Protein 9F7O (pdb70)

Solvent-accessible surface area: 22988 Å² total; per-residue (Å²): 202,162,68,70,32,76,41,105,80,20,7,77,69,16,66,117,106,10,144,100,90,16,59,92,7,17,103,27,0,0,41,18,0,0,48,6,6,95,124,38,8,48,1,6,0,1,5,14,11,109,23,3,68,0,0,71,34,1,21,139,105,61,59,4,2,2,2,0,1,45,9,65,1,100,17,1,44,6,98,125,31,168,73,61,103,75,9,73,56,31,38,136,64,100,38,40,0,24,57,18,1,91,100,12,45,5,137,73,41,0,0,0,0,0,1,12,30,21,1,37,17,4,0,5,0,22,0,0,68,47,0,90,85,60,32,4,97,0,0,0,0,4,1,23,31,20,8,50,116,34,105,23,109,25,104,54,47,41,15,0,15,30,33,4,12,15,5,0,17,0,14,0,64,64,51,32,32,49,14,102,58,161,119,56,136,60,75,74,20,86,0,17,47,65,0,7,21,40,0,0,58,38,1,5,62,34,0,8,56,24,0,48,130,94,73,46,119,25,2,52,12,101,42,33,138,74,152,40,0,128,105,48,19,60,157,12,35,149,129,25,26,167,37,5,87,68,95,254,213,161,67,70,31,74,40,105,86,19,7,76,71,14,68,117,108,10,147,97,92,14,59,118,27,17,103,45,0,0,44,24,1,0,49,7,4,97,126,34,11,54,1,7,0,2,5,9,12,112,25,2,68,0,0,67,37,2,20,141,110,57,60,5,1,2,3,0,2,44,7,66,1,97,21,1,48,8,97,128,32,174,70,62,103,73,10,70,54,31,33,135,67,94,36,39,0,25,58,19,1,92,98,12,42,6,136,76,41,1,0,0,1,0,1,11,28,21,0,42,21,4,0,2,0,21,0,0,66,47,0,111,85,65,32,4,109,0,0,0,0,2,1,57,37,18,4,40,103,26,70,25,105,23,30,5,16,1,8,0,47,29,11,25,61,32,45,0,20,0,14,0,65,64,54,30,27,47,10,102,50,160,128,56,146,59,81,74,23,85,0,17,47,66,0,7,21,39,1,2,56,37,1,5,63,34,0,8,57,26,0,54,127,91,72,41,113,13,2,54,10,108,40,38,136,73,156,45,0,125,98,58,16,55,160,14,37,148,131,24,28,166,42,4,86,67,88,252

Foldseek 3Di:
DDPVVLLVVLLVVLLVCLVPPCPPLLLVLLVLQLVLVVVPAAAEEDEFALLLLLLVCQDPHAQHFVRYYYQDQPLGNHCPHPPSVVSVVVQADAPSLVVSVVPDPHAASHEYEYEDALQAHANLQVNLQVCVVRNYAYEYEYACLNLVPDWHSHPVRDGNVVRHPGYRHSNQHPPQARDDDPPDDDGHDGCSSVSSNVSSSSSRVSNCVVCVVVVHHGRGQHDPPDPCRVVSNVVSCVVCVVSRDVDD/DDPVVLLVVLLVVLQVCLVVPCVVLLLVLLVLQLVLVVVPAAAEEDEFALLLPLRVCQDPHAFHFVRYYYQDQPCGNYCPHVPSVVSVVVLADPPSLVVSVVVDPHAASHEYEYEDALQQTANSQCNLQVCVVRRYAYEYEYACQNQVVHWHSHPVRHGNVVRHPGYRHSNQHPPQASDDDPVDPDGHDGCSSVSSNVSSVSSRVSNQVVCVVVVHHRRGQHDPPDPCRVVSNVVSCVVCVVSRDVDD

Secondary structure (DSSP, 8-state):
--HHHHHHHHHHHHHHHHHHHSHHHHHHHHHHHHHHHHTT--EEEEE-BTHHHHHHTTSS-TTSBTTEEE---TT-BTT-SSSHHHHHHHTT-TTHHHHHHHHSS--TT-EEEEE-SS--SHHHHHHHHHHHHTT-EEEEEE-THHHHHS---STT---GGGG-SEEEE--PPTTS--B--SS-SS-B---HHHHHHHHHHHHHHHHHHHHHHTT----B---TTSTTHHHHHHHHHHHHGGG--S--/--HHHHHHHHHHHHHHHHHHHSHHHHHHHHHHHHHHHHHT--EEEEE-BTTHHHHHTTSS-TTSBTTEEE---TT-BTT-SSSHHHHHHHTT-TTHHHHHHHHSS--TT-EEEEE-SS--SHHHHHHHHHHHHTT-EEEEEE-THHHHHS---STTS--GGGG-SEEEE--PPTTS--B--TTSSS-B---HHHHHHHHHHHHHHHHHHHHHHTT----B---TTSTTHHHHHHHHHHHHGGG--S--

Organism: Streptomyces coelicolor (strain ATCC BAA-471 / A3(2) / M145) (NCBI:txid100226)

B-factor: mean 38.19, std 14.27, range [18.52, 138.99]

Sequence (496 aa):
HKPAGQFLDAAIDLLRRVRDEEADSIEAAGTLLADTVQNGGRLFAFGAGHSSLAAQDVVYRAGGLALMNLLTVPGVVGIDVMPATLGSALERVDGLASAVLDSSPLRAGDALVIISLSGRNALPVEMAMHARALGLRVIGVTSVAYASQTTSRHASGTFLKDHCDIVLDSKIAVGDAELTLDTVPAPFAPASTVVTAALMQAVTATAAATLADRGIEPPLLRSGNVDGGHEWNARVLEQYGERIFYRRHKPAGQFLDAAIDLLRRVRDEEADSIEAAGTLLADTVQNGGRLFAFGAGHSSLAAQDVVYRAGGLALMNLLTVPGVVGIDVMPATLGSALERVDGLASAVLDSSPLRAGDALVIISLSGRNALPVEMAMHARALGLRVIGVTSVAYASQTTSRHASGTFLKDHCDIVLDSKIAVGDAELTLDTVPAPFAPASTVVTAALMQAVTATAAATLADRGIEPPLLRSGNVDGGHEWNARVLEQYGERIFYRR

Radius of gyration: 25.92 Å; Cα contacts (8 Å, |Δi|>4): 987; chains: 2; bounding box: 67×47×86 Å

Structure (mmCIF, N/CA/C/O backbone):
data_9F7O
#
_entry.id   9F7O
#
_cell.length_a   87.694
_cell.length_b   87.694
_cell.length_c   273.487
_cell.angle_alpha   90.000
_cell.angle_beta   90.000
_cell.angle_gamma   120.000
#
_symmetry.space_group_name_H-M   'P 65 2 2'
#
loop_
_entity.id
_entity.type
_entity.pdbx_description
1 polymer 'UPF0309 protein SCO4393'
2 non-polymer 'SULFATE ION'
3 water water
#
loop_
_atom_site.group_PDB
_atom_site.id
_atom_site.type_symbol
_atom_site.label_atom_id
_atom_site.label_alt_id
_atom_site.label_comp_id
_atom_site.label_asym_id
_atom_site.label_entity_id
_atom_site.label_seq_id
_atom_site.pdbx_PDB_ins_code
_atom_site.Cartn_x
_atom_site.Cartn_y
_atom_site.Cartn_z
_atom_site.occupancy
_atom_site.B_iso_or_equiv
_atom_site.auth_seq_id
_atom_site.auth_comp_id
_atom_site.auth_asym_id
_atom_site.auth_atom_id
_atom_site.pdbx_PDB_model_num
ATOM 1 N N . HIS A 1 4 ? 86.72700 33.87500 -12.42100 1.000 79.29018 4 HIS A N 1
ATOM 2 C CA . HIS A 1 4 ? 85.59000 34.64200 -11.92600 1.000 76.29283 4 HIS A CA 1
ATOM 3 C C . HIS A 1 4 ? 84.41600 33.71400 -11.59500 1.000 67.16186 4 HIS A C 1
ATOM 4 O O . HIS A 1 4 ? 84.47300 32.50100 -11.81600 1.000 62.80540 4 HIS A O 1
ATOM 17 N N . LYS A 1 5 ? 83.34100 34.29800 -11.09100 1.000 54.17747 5 LYS A N 1
ATOM 18 C CA . LYS A 1 5 ? 82.18500 33.53200 -10.66400 1.000 47.37524 5 LYS A CA 1
ATOM 19 C C . LYS A 1 5 ? 81.24000 33.26700 -11.83300 1.000 42.35658 5 LYS A C 1
ATOM 20 O O . LYS A 1 5 ? 81.21700 34.02400 -12.80700 1.000 41.09476 5 LYS A O 1
ATOM 39 N N . PRO A 1 6 ? 80.43500 32.20400 -11.74500 1.000 43.57200 6 PRO A N 1
ATOM 40 C CA . PRO A 1 6 ? 79.63000 31.81100 -12.92500 1.000 39.66806 6 PRO A CA 1
ATOM 41 C C . PRO A 1 6 ? 78.64800 32.88200 -13.36500 1.000 36.37050 6 PRO A C 1
ATOM 42 O O . PRO A 1 6 ? 78.42600 33.06100 -14.56800 1.000 37.48204 6 PRO A O 1
ATOM 53 N N . ALA A 1 7 ? 78.05200 33.61100 -12.42500 1.000 33.51038 7 ALA A N 1
ATOM 54 C CA . ALA A 1 7 ? 77.11500 34.65400 -12.81700 1.000 37.02792 7 ALA A CA 1
ATOM 55 C C . ALA A 1 7 ? 77.78400 35.69500 -13.71300 1.000 32.39085 7 ALA A C 1
ATOM 56 O O . ALA A 1 7 ? 77.23700 36.09200 -14.74600 1.000 32.19902 7 ALA A O 1
ATOM 63 N N . GLY A 1 8 ? 78.95400 36.18000 -13.31700 1.000 33.81616 8 GLY A N 1
ATOM 64 C CA . GLY A 1 8 ? 79.58600 37.23300 -14.09500 1.000 34.74920 8 GLY A CA 1
ATOM 65 C C . GLY A 1 8 ? 80.14700 36.76800 -15.42600 1.000 32.80579 8 GLY A C 1
ATOM 66 O O . GLY A 1 8 ? 80.17000 37.53400 -16.39200 1.000 33.92707 8 GLY A O 1
ATOM 70 N N . GLN A 1 9 ? 80.62100 35.52300 -15.49100 1.000 33.62801 9 GLN A N 1
ATOM 71 C CA . GLN A 1 9 ? 81.03200 34.96100 -16.76700 1.000 35.82602 9 GLN A CA 1
ATOM 72 C C . GLN A 1 9 ? 79.84300 34.85400 -17.70300 1.000 32.38691 9 GLN A C 1
ATOM 73 O O . GLN A 1 9 ? 79.92200 35.25900 -18.87000 1.000 34.37353 9 GLN A O 1
ATOM 87 N N . PHE A 1 10 ? 78.72000 34.33400 -17.20700 1.000 32.06734 10 PHE A N 1
ATOM 88 C CA . PHE A 1 10 ? 77.53900 34.23400 -18.05500 1.000 30.08218 10 PHE A CA 1
ATOM 89 C C . PHE A 1 10 ? 77.08200 35.60900 -18.52600 1.000 28.34358 10 PHE A C 1
ATOM 90 O O . PHE A 1 10 ? 76.77100 35.80400 -19.70900 1.000 28.71481 10 PHE A O 1
ATOM 107 N N . LEU A 1 11 ? 77.01200 36.57500 -17.60800 1.000 27.94514 11 LEU A N 1
ATOM 108 C CA . LEU A 1 11 ? 76.56100 37.90900 -17.99200 1.000 29.56207 11 LEU A CA 1
ATOM 109 C C . LEU A 1 11 ? 77.51500 38.55400 -18.99400 1.000 31.91248 11 LEU A C 1
ATOM 110 O O . LEU A 1 11 ? 77.07100 39.28900 -19.88900 1.000 27.64229 11 LEU A O 1
ATOM 126 N N . ASP A 1 12 ? 78.83500 38.30600 -18.85100 1.000 32.16610 12 ASP A N 1
ATOM 127 C CA . ASP A 1 12 ? 79.79300 38.82100 -19.83100 1.000 32.46542 12 ASP A CA 1
ATOM 128 C C . ASP A 1 12 ? 79.58000 38.16100 -21.19000 1.000 32.75656 12 ASP A C 1
ATOM 129 O O . ASP A 1 12 ? 79.69300 38.81500 -22.23400 1.000 30.69348 12 ASP A O 1
ATOM 138 N N . ALA A 1 13 ? 79.28200 36.86000 -21.20100 1.000 32.35144 13 ALA A N 1
ATOM 139 C CA . ALA A 1 13 ? 79.00500 36.19200 -22.47100 1.000 31.86665 13 ALA A CA 1
ATOM 140 C C . ALA A 1 13 ? 77.75600 36.76000 -23.13600 1.000 30.90328 13 ALA A C 1
ATOM 141 O O . ALA A 1 13 ? 77.70700 36.90500 -24.36100 1.000 30.15951 13 ALA A O 1
ATOM 148 N N . ALA A 1 14 ? 76.72900 37.09000 -22.34800 1.000 30.36987 14 ALA A N 1
ATOM 149 C CA . ALA A 1 14 ? 75.54600 37.70800 -22.93800 1.000 30.83101 14 ALA A CA 1
ATOM 150 C C . ALA A 1 14 ? 75.85600 39.10500 -23.44700 1.000 30.10943 14 ALA A C 1
ATOM 151 O O . ALA A 1 14 ? 75.35400 39.51700 -24.49900 1.000 30.43486 14 ALA A O 1
ATOM 158 N N . ILE A 1 15 ? 76.65900 39.86100 -22.70100 1.000 30.27192 15 ILE A N 1
ATOM 159 C CA . ILE A 1 15 ? 77.00100 41.20900 -23.14400 1.000 33.87943 15 ILE A CA 1
ATOM 160 C C . ILE A 1 15 ? 77.74200 41.15200 -24.47000 1.000 33.07183 15 ILE A C 1
ATOM 161 O O . ILE A 1 15 ? 77.49500 41.97100 -25.36300 1.000 33.14299 15 ILE A O 1
ATOM 177 N N . ASP A 1 16 ? 78.66000 40.19000 -24.61600 1.000 28.05767 16 ASP A N 1
ATOM 178 C CA . ASP A 1 16 ? 79.43900 40.07700 -25.84800 1.000 35.07218 16 ASP A CA 1
ATOM 179 C C . ASP A 1 16 ? 78.56300 39.67700 -27.02900 1.000 32.71540 16 ASP A C 1
ATOM 180 O O . ASP A 1 16 ? 78.77400 40.15200 -28.15200 1.000 31.60697 16 ASP A O 1
ATOM 189 N N . LEU A 1 17 ? 77.59000 38.79300 -26.80100 1.000 30.33931 17 LEU A N 1
ATOM 190 C CA . LEU A 1 17 ? 76.63200 38.46700 -27.85300 1.000 30.97116 17 LEU A CA 1
ATOM 191 C C . LEU A 1 17 ? 75.82600 39.69300 -28.26900 1.000 31.59042 17 LEU A C 1
ATOM 192 O O . LEU A 1 17 ? 75.59500 39.91600 -29.46600 1.000 29.28101 17 LEU A O 1
ATOM 208 N N . LEU A 1 18 ? 75.37000 40.49200 -27.29800 1.000 27.86596 18 LEU A N 1
ATOM 209 C CA . LEU A 1 18 ? 74.63000 41.69900 -27.66400 1.000 29.84830 18 LEU A CA 1
ATOM 210 C C . LEU A 1 18 ? 75.51000 42.68900 -28.42400 1.000 31.61650 18 LEU A C 1
ATOM 211 O O . LEU A 1 18 ? 75.00800 43.45100 -29.263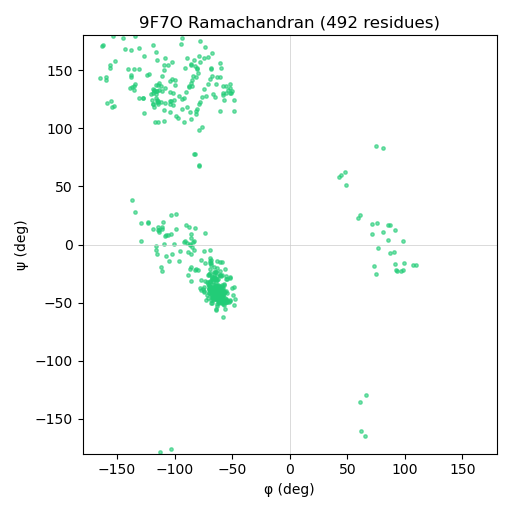00 1.000 29.11194 18 LEU A O 1
ATOM 227 N N . ARG A 1 19 ? 76.82000 42.69500 -28.15600 1.000 29.09135 19 ARG A N 1
ATOM 228 C CA . ARG A 1 19 ? 77.70700 43.56500 -28.92600 1.000 34.58976 19 ARG A CA 1
ATOM 229 C C . ARG A 1 19 ? 77.83300 43.06200 -30.35800 1.000 31.59134 19 ARG A C 1
ATOM 230 O O . ARG A 1 19 ? 77.81100 43.85100 -31.30800 1.000 28.86030 19 ARG A O 1
ATOM 251 N N . ARG A 1 20 ? 77.93400 41.74500 -30.53500 1.000 30.17100 20 ARG A N 1
ATOM 252 C CA . ARG A 1 20 ? 77.99200 41.19700 -31.88600 1.000 34.59133 20 ARG A CA 1
ATOM 253 C C . ARG A 1 20 ? 76.73800 41.56000 -32.67600 1.000 32.44062 20 ARG A C 1
ATOM 254 O O . ARG A 1 20 ? 76.81500 42.00100 -33.83000 1.000 32.68358 20 ARG A O 1
ATOM 275 N N . VAL A 1 21 ? 75.56900 41.37300 -32.07300 1.000 27.45807 21 VAL A N 1
ATOM 276 C CA . VAL A 1 21 ? 74.32700 41.74000 -32.74000 1.000 29.56447 21 VAL A CA 1
ATOM 277 C C . VAL A 1 21 ? 74.34300 43.21900 -33.10800 1.000 32.46727 21 VAL A C 1
ATOM 278 O O . VAL A 1 21 ? 74.00400 43.60500 -34.23400 1.000 32.24979 21 VAL A O 1
ATOM 291 N N . ARG A 1 22 ? 74.70000 44.07000 -32.13800 1.000 31.32255 22 ARG A N 1
ATOM 292 C CA . ARG A 1 22 ? 74.78700 45.50600 -32.37800 1.000 33.11446 22 ARG A CA 1
ATOM 293 C C . ARG A 1 22 ? 75.71600 45.80900 -33.54200 1.000 32.04393 22 ARG A C 1
ATOM 294 O O . ARG A 1 22 ? 75.37900 46.60200 -34.42500 1.000 30.41502 22 ARG A O 1
ATOM 315 N N . ASP A 1 23 ? 76.90000 45.20500 -33.54400 1.000 30.65580 23 ASP A N 1
ATOM 316 C CA . ASP A 1 23 ? 77.94400 45.55700 -34.48900 1.000 30.59418 23 ASP A CA 1
ATOM 317 C C . ASP A 1 23 ? 77.84300 44.81500 -35.81900 1.000 33.06234 23 ASP A C 1
ATOM 318 O O . ASP A 1 23 ? 78.41100 45.28400 -36.80500 1.000 35.41934 23 ASP A O 1
ATOM 327 N N . GLU A 1 24 ? 77.15000 43.67500 -35.88600 1.000 32.89627 24 GLU A N 1
ATOM 328 C CA . GLU A 1 24 ? 77.11800 42.90800 -37.12500 1.000 34.64431 24 GLU A CA 1
ATOM 329 C C . GLU A 1 24 ? 75.76000 42.88400 -37.81400 1.000 32.64359 24 GLU A C 1
ATOM 330 O O . GLU A 1 24 ? 75.70500 42.59100 -39.01400 1.000 30.10894 24 GLU A O 1
ATOM 342 N N . GLU A 1 25 ? 74.67600 43.18900 -37.09500 1.000 31.37364 25 GLU A N 1
ATOM 343 C CA . GLU A 1 25 ? 73.32300 43.09400 -37.63800 1.000 31.13788 25 GLU A CA 1
ATOM 344 C C . GLU A 1 25 ? 72.60700 44.43800 -37.76400 1.000 32.51308 25 GLU A C 1
ATOM 345 O O . GLU A 1 25 ? 71.39100 44.45800 -38.00200 1.000 29.89543 25 GLU A O 1
ATOM 357 N N . ALA A 1 26 ? 73.31200 45.55900 -37.62100 1.000 33.52294 26 ALA A N 1
ATOM 358 C CA . ALA A 1 26 ? 72.64000 46.85600 -37.64200 1.000 35.73318 26 ALA A CA 1
ATOM 359 C C . ALA A 1 26 ? 71.89500 47.07800 -38.95900 1.000 33.81383 26 ALA A C 1
ATOM 360 O O . ALA A 1 26 ? 70.77600 47.61800 -38.97300 1.000 31.30376 26 ALA A O 1
ATOM 367 N N . ASP A 1 27 ? 72.48400 46.63900 -40.07100 1.000 31.19813 27 ASP A N 1
ATOM 368 C CA . ASP A 1 27 ? 71.84900 46.84200 -41.37300 1.000 34.51897 27 ASP A CA 1
ATOM 369 C C . ASP A 1 27 ? 70.65900 45.90600 -41.57900 1.000 34.11611 27 ASP A C 1
ATOM 370 O O . ASP A 1 27 ? 69.64100 46.30400 -42.16300 1.000 35.11971 27 ASP A O 1
ATOM 379 N N . SER A 1 28 ? 70.78500 44.64800 -41.15300 1.000 31.08744 28 SER A N 1
ATOM 380 C CA . SER A 1 28 ? 69.67200 43.71500 -41.28700 1.000 29.00748 28 SER A CA 1
ATOM 381 C C . SER A 1 28 ? 68.54100 44.06500 -40.33600 1.000 30.32938 28 SER A C 1
ATOM 382 O O . SER A 1 28 ? 67.36600 43.90300 -40.68700 1.000 28.23149 28 SER A O 1
ATOM 390 N N . ILE A 1 29 ? 68.86800 44.56900 -39.14000 1.000 32.18789 29 ILE A N 1
ATOM 391 C CA . ILE A 1 29 ? 67.81900 45.00500 -38.22000 1.000 31.88369 29 ILE A CA 1
ATOM 392 C C . ILE A 1 29 ? 67.04100 46.16200 -38.83100 1.000 29.89709 29 ILE A C 1
ATOM 393 O O . ILE A 1 29 ? 65.81100 46.19300 -38.78700 1.000 29.54321 29 ILE A O 1
ATOM 409 N N . GLU A 1 30 ? 67.74400 47.14100 -39.39100 1.000 31.53576 30 GLU A N 1
ATOM 410 C CA . GLU A 1 30 ? 67.05400 48.23500 -40.06700 1.000 36.49320 30 GLU A CA 1
ATOM 411 C C . GLU A 1 30 ? 66.20800 47.72400 -41.22800 1.000 31.56330 30 GLU A C 1
ATOM 412 O O . GLU A 1 30 ? 65.06300 48.15700 -41.40400 1.000 30.43099 30 GLU A O 1
ATOM 424 N N . ALA A 1 31 ? 66.75200 46.80800 -42.03700 1.000 30.63671 31 ALA A N 1
ATOM 425 C CA . ALA A 1 31 ? 65.96700 46.24600 -43.13800 1.000 31.06350 31 ALA A CA 1
ATOM 426 C C . ALA A 1 31 ? 64.68700 45.58400 -42.62800 1.000 31.67592 31 ALA A C 1
ATOM 427 O O . ALA A 1 31 ? 63.60300 45.76700 -43.20500 1.000 29.93056 31 ALA A O 1
ATOM 434 N N . ALA A 1 32 ? 64.78900 44.81600 -41.54100 1.000 28.69018 32 ALA A N 1
ATOM 435 C CA . ALA A 1 32 ? 63.59800 44.16300 -41.00100 1.000 31.36246 32 ALA A CA 1
ATOM 436 C C . ALA A 1 32 ? 62.61800 45.18200 -40.45300 1.000 32.88439 32 ALA A C 1
ATOM 437 O O . ALA A 1 32 ? 61.41300 45.12400 -40.75000 1.000 29.22244 32 ALA A O 1
ATOM 444 N N . GLY A 1 33 ? 63.11400 46.13200 -39.65300 1.000 30.22165 33 GLY A N 1
ATOM 445 C CA . GLY A 1 33 ? 62.25000 47.19800 -39.18700 1.000 31.84156 33 GLY A CA 1
ATOM 446 C C . GLY A 1 33 ? 61.58200 47.92800 -40.33500 1.000 31.49824 33 GLY A C 1
ATOM 447 O O . GLY A 1 33 ? 60.40200 48.28500 -40.25600 1.000 30.73784 33 GLY A O 1
ATOM 451 N N . THR A 1 34 ? 62.32700 48.16800 -41.41600 1.000 31.00756 34 THR A N 1
ATOM 452 C CA . THR A 1 34 ? 61.73500 48.83800 -42.56900 1.000 32.70521 34 THR A CA 1
ATOM 453 C C . THR A 1 34 ? 60.63400 47.98600 -43.17400 1.000 33.92144 34 THR A C 1
ATOM 454 O O . THR A 1 34 ? 59.58400 48.50600 -43.57900 1.000 30.99747 34 THR A O 1
ATOM 465 N N . LEU A 1 35 ? 60.85500 46.67300 -43.25400 1.000 33.73816 35 LEU A N 1
ATOM 466 C CA . LEU A 1 35 ? 59.82900 45.81200 -43.82500 1.000 32.81326 35 LEU A CA 1
ATOM 467 C C . LEU A 1 35 ? 58.56200 45.86800 -42.99000 1.000 32.41859 35 LEU A C 1
ATOM 468 O O . LEU A 1 35 ? 57.45700 45.98700 -43.52400 1.000 32.74389 35 LEU A O 1
ATOM 484 N N . LEU A 1 36 ? 58.70300 45.80100 -41.67000 1.000 31.15824 36 LEU A N 1
ATOM 485 C CA . LEU A 1 36 ? 57.53100 45.93400 -40.81300 1.000 32.51915 36 LEU A CA 1
ATOM 486 C C . LEU A 1 36 ? 56.85100 47.28200 -41.03000 1.000 33.98877 36 LEU A C 1
ATOM 487 O O . LEU A 1 36 ? 55.61900 47.36100 -41.13300 1.000 32.30043 36 LEU A O 1
ATOM 503 N N . ALA A 1 37 ? 57.63700 48.36100 -41.10500 1.000 32.11102 37 ALA A N 1
ATOM 504 C CA . ALA A 1 37 ? 57.04800 49.67600 -41.36100 1.000 31.94249 37 ALA A CA 1
ATOM 505 C C . ALA A 1 37 ? 56.31600 49.69800 -42.70500 1.000 34.35196 37 ALA A C 1
ATOM 506 O O . ALA A 1 37 ? 55.17800 50.17600 -42.80800 1.000 34.27970 37 ALA A O 1
ATOM 513 N N . ASP A 1 38 ? 56.94900 49.15700 -43.74700 1.000 32.29948 38 ASP A N 1
ATOM 514 C CA . ASP A 1 38 ? 56.29500 49.09900 -45.04800 1.000 36.66701 38 ASP A CA 1
ATOM 515 C C . ASP A 1 38 ? 54.99800 48.30400 -44.96500 1.000 36.99934 38 ASP A C 1
ATOM 516 O O . ASP A 1 38 ? 54.00200 48.65600 -45.61000 1.000 37.92822 38 ASP A O 1
ATOM 525 N N . THR A 1 39 ? 54.99200 47.22100 -44.18100 1.000 37.00622 39 THR A N 1
ATOM 526 C CA . THR A 1 39 ? 53.80000 46.38500 -44.07900 1.000 36.48394 39 THR A CA 1
ATOM 527 C C . THR A 1 39 ? 52.66300 47.14200 -43.40900 1.000 35.47693 39 THR A C 1
ATOM 528 O O . THR A 1 39 ? 51.52500 47.10900 -43.88500 1.000 36.95150 39 THR A O 1
ATOM 539 N N . VAL A 1 40 ? 52.95800 47.84400 -42.31700 1.000 36.20159 40 VAL A N 1
ATOM 540 C CA . VAL A 1 40 ? 51.94000 48.63800 -41.63800 1.000 38.04929 40 VAL A CA 1
ATOM 541 C C . VAL A 1 40 ? 51.40000 49.71600 -42.56900 1.000 39.14615 40 VAL A C 1
ATOM 542 O O . VAL A 1 40 ? 50.18500 49.86400 -42.73600 1.000 35.89015 40 VAL A O 1
ATOM 555 N N . GLN A 1 41 ? 52.30200 50.48300 -43.19100 1.000 37.90552 41 GLN A N 1
ATOM 556 C CA . GLN A 1 41 ? 51.87900 51.58200 -44.05400 1.000 41.87446 41 GLN A CA 1
ATOM 557 C C . GLN A 1 41 ? 51.03800 51.07700 -45.21800 1.000 39.69864 41 GLN A C 1
ATOM 558 O O . GLN A 1 41 ? 50.08800 51.74000 -45.64900 1.000 41.85340 41 GLN A O 1
ATOM 572 N N . ASN A 1 42 ? 51.36500 49.90900 -45.74100 1.000 37.75029 42 ASN A N 1
ATOM 573 C CA . ASN A 1 42 ? 50.63600 49.39500 -46.89100 1.000 39.27599 42 ASN A CA 1
ATOM 574 C C . ASN A 1 42 ? 49.36900 48.63700 -46.52000 1.000 38.58205 42 ASN A C 1
ATOM 575 O O . ASN A 1 42 ? 48.74300 48.05100 -47.40600 1.000 38.81158 42 ASN A O 1
ATOM 586 N N . GLY A 1 43 ? 48.98700 48.61500 -45.25000 1.000 42.97110 43 GLY A N 1
ATOM 587 C CA . GLY A 1 43 ? 47.76300 47.96900 -44.82400 1.000 42.48431 43 GLY A CA 1
ATOM 588 C C . GLY A 1 43 ? 47.84800 46.49600 -44.50800 1.000 37.52318 43 GLY A C 1
ATOM 589 O O . GLY A 1 43 ? 46.80200 45.84800 -44.41800 1.000 37.26244 43 GLY A O 1
ATOM 593 N N . GLY A 1 44 ? 49.04600 45.94600 -44.31000 1.000 35.13071 44 GLY A N 1
ATOM 594 C CA . GLY A 1 44 ? 49.18700 44.54100 -43.99400 1.000 35.02419 44 GLY A CA 1
ATOM 595 C C . GLY A 1 44 ? 49.24200 44.27400 -42.49400 1.000 35.10515 44 GLY A C 1
ATOM 596 O O . GLY A 1 44 ? 49.23200 45.17600 -41.65800 1.000 34.88600 44 GLY A O 1
ATOM 600 N N . ARG A 1 45 ? 49.32100 42.99100 -42.16500 1.000 31.18641 45 ARG A N 1
ATOM 601 C CA . ARG A 1 45 ? 49.27700 42.51400 -40.79400 1.000 32.82182 45 ARG A CA 1
ATOM 602 C C . ARG A 1 45 ? 50.64800 42.00300 -40.36300 1.000 30.17359 45 ARG A C 1
ATOM 603 O O . ARG A 1 45 ? 51.45800 41.55400 -41.18200 1.000 28.00457 45 ARG A O 1
ATOM 624 N N . LEU A 1 46 ? 50.91300 42.11700 -39.06900 1.000 28.64229 46 LEU A N 1
ATOM 625 C CA . LEU A 1 46 ? 52.19400 41.73300 -38.49000 1.000 28.22295 46 LEU A CA 1
ATOM 626 C C . LEU A 1 46 ? 51.99700 40.56700 -37.53500 1.000 29.20223 46 LEU A C 1
ATOM 627 O O . LEU A 1 46 ? 51.11400 40.62500 -36.67600 1.000 27.10353 46 LEU A O 1
ATOM 643 N N . PHE A 1 47 ? 52.83800 39.53200 -37.65700 1.000 27.74534 47 PHE A N 1
ATOM 644 C CA . PHE A 1 47 ? 52.74500 38.33800 -36.81700 1.000 28.45399 47 PHE A CA 1
ATOM 645 C C . PHE A 1 47 ? 54.14300 37.87900 -36.45000 1.000 26.35419 47 PHE A C 1
ATOM 646 O O . PHE A 1 47 ? 55.09700 38.08600 -37.21000 1.000 25.85026 47 PHE A O 1
ATOM 663 N N . ALA A 1 48 ? 54.25200 37.24200 -35.28200 1.000 24.23547 48 ALA A N 1
ATOM 664 C CA . ALA A 1 48 ? 55.51900 36.69900 -34.81500 1.000 23.22445 48 ALA A CA 1
ATOM 665 C C . ALA A 1 48 ? 55.33600 35.29800 -34.25900 1.000 25.95505 48 ALA A C 1
ATOM 666 O O . ALA A 1 48 ? 54.39700 35.03600 -33.49100 1.000 24.36595 48 ALA A O 1
ATOM 673 N N . PHE A 1 49 ? 56.26000 34.41000 -34.62200 1.000 25.11823 49 PHE A N 1
ATOM 674 C CA . PHE A 1 49 ? 56.20400 33.04500 -34.12800 1.000 24.19607 49 PHE A CA 1
ATOM 675 C C . PHE A 1 49 ? 57.56500 32.49600 -33.73300 1.000 22.62538 49 PHE A C 1
ATOM 676 O O . PHE A 1 49 ? 58.57300 32.75000 -34.40900 1.000 25.24116 49 PHE A O 1
ATOM 693 N N . GLY A 1 50 ? 57.55400 31.68800 -32.66600 1.000 23.50472 50 GLY A N 1
ATOM 694 C CA . GLY A 1 50 ? 58.66300 30.81600 -32.32200 1.000 24.62735 50 GLY A CA 1
ATOM 695 C C . GLY A 1 50 ? 58.13600 29.61200 -31.56900 1.000 25.05813 50 GLY A C 1
ATOM 696 O O . GLY A 1 50 ? 57.04200 29.64300 -31.00500 1.000 26.58006 50 GLY A O 1
ATOM 700 N N . ALA A 1 51 ? 58.91400 28.53800 -31.57600 1.000 28.09328 51 ALA A N 1
ATOM 701 C CA . ALA A 1 51 ? 58.50100 27.29000 -30.94600 1.000 27.62459 51 ALA A CA 1
ATOM 702 C C . ALA A 1 51 ? 59.22800 27.09400 -29.62100 1.000 25.23299 51 ALA A C 1
ATOM 703 O O . ALA A 1 51 ? 60.44800 27.22600 -29.54800 1.000 25.68777 51 ALA A O 1
ATOM 710 N N . GLY A 1 52 ? 58.48200 26.77500 -28.57600 1.000 28.79465 52 GLY A N 1
ATOM 711 C CA . GLY A 1 52 ? 59.13200 26.50800 -27.30000 1.000 30.24022 52 GLY A CA 1
ATOM 712 C C . GLY A 1 52 ? 59.79800 27.75900 -26.74800 1.000 27.39261 52 GLY A C 1
ATOM 713 O O . GLY A 1 52 ? 59.17400 28.80900 -26.64400 1.000 27.32980 52 GLY A O 1
ATOM 717 N N . HIS A 1 53 ? 61.07100 27.66000 -26.36100 1.000 27.42494 53 HIS A N 1
ATOM 718 C CA . HIS A 1 53 ? 61.75700 28.81900 -25.80300 1.000 23.69143 53 HIS A CA 1
ATOM 719 C C . HIS A 1 53 ? 62.00000 29.89600 -26.85100 1.000 23.59341 53 HIS A C 1
ATOM 720 O O . HIS A 1 53 ? 62.14300 31.06800 -26.49000 1.000 24.36199 53 HIS A O 1
ATOM 734 N N . SER A 1 54 ? 61.98600 29.54900 -28.13700 1.000 21.81518 54 SER A N 1
ATOM 735 C CA . SER A 1 54 ? 62.00100 30.59300 -29.15100 1.000 24.24905 54 SER A CA 1
ATOM 736 C C . SER A 1 54 ? 60.70900 31.38600 -29.18100 1.000 24.45998 54 SER A C 1
ATOM 737 O O . SER A 1 54 ? 60.67600 32.47800 -29.75200 1.000 25.85631 54 SER A O 1
ATOM 745 N N . SER A 1 55 ? 59.65700 30.87700 -28.56200 1.000 25.89170 55 SER A N 1
ATOM 746 C CA . SER A 1 55 ? 58.41300 31.63100 -28.46100 1.000 27.07675 55 SER A CA 1
ATOM 747 C C . SER A 1 55 ? 58.52700 32.85400 -27.53800 1.000 25.61952 55 SER A C 1
ATOM 748 O O . SER A 1 55 ? 57.75200 33.81300 -27.66800 1.000 18.51686 55 SER A O 1
ATOM 756 N N . LEU A 1 56 ? 59.46200 32.82800 -26.58700 1.000 26.25122 56 LEU A N 1
ATOM 757 C CA . LEU A 1 56 ? 59.49900 33.86000 -25.55700 1.000 22.16836 56 LEU A CA 1
ATOM 758 C C . LEU A 1 56 ? 59.78600 35.21200 -26.17800 1.000 23.32586 56 LEU A C 1
ATOM 759 O O . LEU A 1 56 ? 59.13000 36.20800 -25.85300 1.000 21.61837 56 LEU A O 1
ATOM 775 N N . ALA A 1 57 ? 60.70100 35.24700 -27.15200 1.000 22.51719 57 ALA A N 1
ATOM 776 C CA . ALA A 1 57 ? 61.00600 36.51200 -27.81100 1.000 24.26026 57 ALA A CA 1
ATOM 777 C C . ALA A 1 57 ? 59.83200 36.98500 -28.66700 1.000 23.91814 57 ALA A C 1
ATOM 778 O O . ALA A 1 57 ? 59.58000 38.19300 -28.77900 1.000 24.20753 57 ALA A O 1
ATOM 785 N N . ALA A 1 58 ? 59.07300 36.06700 -29.24800 1.000 23.98257 58 ALA A N 1
ATOM 786 C CA . ALA A 1 58 ? 57.90400 36.51200 -29.99400 1.000 24.38040 58 ALA A CA 1
ATOM 787 C C . ALA A 1 58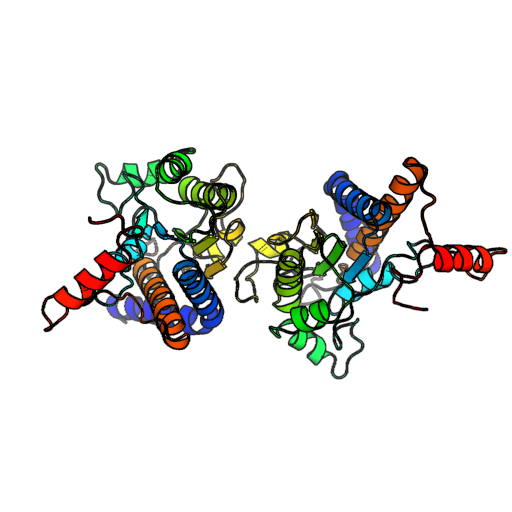 ? 56.86800 37.13500 -29.06300 1.000 24.82791 58 ALA A C 1
ATOM 788 O O . ALA A 1 58 ? 56.27000 38.17300 -29.38600 1.000 24.17555 58 ALA A O 1
ATOM 795 N N . GLN A 1 59 ? 56.63800 36.50800 -27.91200 1.000 22.81881 59 GLN A N 1
ATOM 796 C CA . GLN A 1 59 ? 55.70300 37.04500 -26.94400 1.000 24.09577 59 GLN A CA 1
ATOM 797 C C . GLN A 1 59 ? 56.17000 38.39200 -26.40700 1.000 24.04023 59 GLN A C 1
ATOM 798 O O . GLN A 1 59 ? 55.34200 39.21900 -26.02900 1.000 24.46812 59 GLN A O 1
ATOM 812 N N . ASP A 1 60 ? 57.48500 38.62500 -26.34600 1.000 23.61881 60 ASP A N 1
ATOM 813 C CA . ASP A 1 60 ? 58.02200 39.83800 -25.74200 1.000 21.75745 60 ASP A CA 1
ATOM 814 C C . ASP A 1 60 ? 57.70600 41.08000 -26.55400 1.000 25.32406 60 ASP A C 1
ATOM 815 O O . ASP A 1 60 ? 57.89500 42.19600 -26.05700 1.000 24.01280 60 ASP A O 1
ATOM 824 N N . VAL A 1 61 ? 57.25400 40.92700 -27.79600 1.000 26.77794 61 VAL A N 1
ATOM 825 C CA . VAL A 1 61 ? 56.86100 42.07700 -28.59800 1.000 28.06767 61 VAL A CA 1
ATOM 826 C C . VAL A 1 61 ? 55.36400 42.12200 -28.83400 1.000 26.62613 61 VAL A C 1
ATOM 827 O O . VAL A 1 61 ? 54.91400 42.88300 -29.68700 1.000 28.60357 61 VAL A O 1
ATOM 840 N N . VAL A 1 62 ? 54.57000 41.35500 -28.08000 1.000 27.55393 62 VAL A N 1
ATOM 841 C CA . VAL A 1 62 ? 53.12500 41.29100 -28.30400 1.000 29.28377 62 VAL A CA 1
ATOM 842 C C . VAL A 1 62 ? 52.39400 41.80400 -27.07300 1.000 27.21850 62 VAL A C 1
ATOM 843 O O . VAL A 1 62 ? 52.70700 41.39800 -25.94700 1.000 26.34207 62 VAL A O 1
ATOM 856 N N . TYR A 1 63 ? 51.40900 42.67700 -27.30300 1.000 27.86924 63 TYR A N 1
ATOM 857 C CA . TYR A 1 63 ? 50.68600 43.38600 -26.25100 1.000 27.62297 63 TYR A CA 1
ATOM 858 C C . TYR A 1 63 ? 51.67000 43.86400 -25.18700 1.000 25.66577 63 TYR A C 1
ATOM 859 O O . TYR A 1 63 ? 51.60400 43.50000 -24.01400 1.000 28.77028 63 TYR A O 1
ATOM 877 N N . ARG A 1 64 ? 52.63200 44.66100 -25.63200 1.000 24.72051 64 ARG A N 1
ATOM 878 C CA . ARG A 1 64 ? 53.75500 45.05500 -24.79600 1.000 25.57529 64 ARG A CA 1
ATOM 879 C C . ARG A 1 64 ? 53.79000 46.56600 -24.65300 1.000 27.60473 64 ARG A C 1
ATOM 880 O O . ARG A 1 64 ? 53.70100 47.28500 -25.65100 1.000 27.18476 64 ARG A O 1
ATOM 901 N N . ALA A 1 65 ? 53.89200 47.03800 -23.41000 1.000 27.32202 65 ALA A N 1
ATOM 902 C CA . ALA A 1 65 ? 54.10000 48.45700 -23.14200 1.000 29.27705 65 ALA A CA 1
ATOM 903 C C . ALA A 1 65 ? 55.37100 48.92600 -23.84000 1.000 27.03574 65 ALA A C 1
ATOM 904 O O . ALA A 1 65 ? 56.45400 48.36600 -23.63900 1.000 29.80066 65 ALA A O 1
ATOM 911 N N . GLY A 1 66 ? 55.24300 49.94600 -24.67300 1.000 29.22656 66 GLY A N 1
ATOM 912 C CA . GLY A 1 66 ? 56.37100 50.39600 -25.46100 1.000 29.80596 66 GLY A CA 1
ATOM 913 C C . GLY A 1 66 ? 56.63200 49.58900 -26.70900 1.000 30.94048 66 GLY A C 1
ATOM 914 O O . GLY A 1 66 ? 57.67900 49.77300 -27.34100 1.000 30.11934 66 GLY A O 1
ATOM 918 N N . GLY A 1 67 ? 55.70500 48.70800 -27.08600 1.000 29.54832 67 GLY A N 1
ATOM 919 C CA . GLY A 1 67 ? 55.80900 47.94400 -28.30400 1.000 30.49429 67 GLY A CA 1
ATOM 920 C C . GLY A 1 67 ? 54.64200 48.25800 -29.22600 1.000 32.17948 67 GLY A C 1
ATOM 921 O O . GLY A 1 67 ? 53.69400 48.95700 -28.86100 1.000 30.94341 67 GLY A O 1
ATOM 925 N N . LEU A 1 68 ? 54.73500 47.73500 -30.44100 1.000 33.89118 68 LEU A N 1
ATOM 926 C CA . LEU A 1 68 ? 53.72500 48.01300 -31.45100 1.000 32.78151 68 LEU A CA 1
ATOM 927 C C . LEU A 1 68 ? 52.43600 47.28100 -31.12800 1.000 32.21637 68 LEU A C 1
ATOM 928 O O . LEU A 1 68 ? 52.43900 46.06100 -30.93400 1.000 30.33068 68 LEU A O 1
ATOM 944 N N . ALA A 1 69 ? 51.32700 48.01900 -31.09600 1.000 33.34856 69 ALA A N 1
ATOM 945 C CA . ALA A 1 69 ? 50.03200 47.37300 -30.91100 1.000 36.19882 69 ALA A CA 1
ATOM 946 C C . ALA A 1 69 ? 49.71600 46.39000 -32.02700 1.000 32.55163 69 ALA A C 1
ATOM 947 O O . ALA A 1 69 ? 48.90600 45.47300 -31.83000 1.000 33.30970 69 ALA A O 1
ATOM 954 N N . LEU A 1 70 ? 50.33700 46.55500 -33.18700 1.000 31.40840 70 LEU A N 1
ATOM 955 C CA . LEU A 1 70 ? 49.98000 45.78600 -34.36800 1.000 31.64658 70 LEU A CA 1
ATOM 956 C C . LEU A 1 70 ? 50.67100 44.44100 -34.45100 1.000 31.35404 70 LEU A C 1
ATOM 957 O O . LEU A 1 70 ? 50.33000 43.65000 -35.34100 1.000 30.54981 70 LEU A O 1
ATOM 973 N N . MET A 1 71 ? 51.63000 44.16700 -33.56700 1.000 28.84364 71 MET A N 1
ATOM 974 C CA . MET A 1 71 ? 52.32000 42.88700 -33.58500 1.000 27.98495 71 MET A CA 1
ATOM 975 C C . MET A 1 71 ? 51.42900 41.84000 -32.93300 1.000 30.11352 71 MET A C 1
ATOM 976 O O . MET A 1 71 ? 51.04500 41.98900 -31.77100 1.000 29.30124 71 MET A O 1
ATOM 990 N N . ASN A 1 72 ? 51.09600 40.79100 -33.67900 1.000 28.39480 72 ASN A N 1
ATOM 991 C CA . ASN A 1 72 ? 50.31600 39.67200 -33.19100 1.000 27.37781 72 ASN A CA 1
ATOM 992 C C . ASN A 1 72 ? 51.18900 38.43900 -32.97500 1.000 30.31852 72 ASN A C 1
ATOM 993 O O . ASN A 1 72 ? 52.26800 38.28800 -33.56800 1.000 28.06815 72 ASN A O 1
ATOM 1004 N N . LEU A 1 73 ? 50.72300 37.57300 -32.07600 1.000 25.36515 73 LEU A N 1
ATOM 1005 C CA . LEU A 1 73 ? 51.34000 36.27100 -31.86900 1.000 27.06224 73 LEU A CA 1
ATOM 1006 C C . LEU A 1 73 ? 50.66800 35.22900 -32.75700 1.000 29.01420 73 LEU A C 1
ATOM 1007 O O . LEU A 1 73 ? 49.44100 35.07500 -32.72600 1.000 28.70577 73 LEU A O 1
ATOM 1023 N N . LEU A 1 74 ? 51.47100 34.51600 -33.54200 1.000 26.65900 74 LEU A N 1
ATOM 1024 C CA . LEU A 1 74 ? 51.01300 33.31600 -34.23000 1.000 29.54360 74 LEU A CA 1
ATOM 1025 C C . LEU A 1 74 ? 51.26600 32.14400 -33.28600 1.000 29.29172 74 LEU A C 1
ATOM 1026 O O . LEU A 1 74 ? 52.41200 31.89100 -32.89600 1.000 28.12578 74 LEU A O 1
ATOM 1042 N N . THR A 1 75 ? 50.20100 31.45900 -32.88700 1.000 28.54947 75 THR A N 1
ATOM 1043 C CA . THR A 1 75 ? 50.26600 30.40400 -31.88400 1.000 29.21411 75 THR A CA 1
ATOM 1044 C C . THR A 1 75 ? 50.07400 29.03600 -32.53400 1.000 30.08285 75 THR A C 1
ATOM 1045 O O . THR A 1 75 ? 49.08400 28.81700 -33.24100 1.000 28.97619 75 THR A O 1
ATOM 1056 N N . VAL A 1 76 ? 51.06400 28.16700 -32.35100 1.000 25.98011 76 VAL A N 1
ATOM 1057 C CA . VAL A 1 76 ? 50.96200 26.72500 -32.60100 1.000 22.38861 76 VAL A CA 1
ATOM 1058 C C . VAL A 1 76 ? 50.68000 26.05900 -31.28800 1.000 25.07652 76 VAL A C 1
ATOM 1059 O O . VAL A 1 76 ? 51.57500 25.99400 -30.40200 1.000 23.81310 76 VAL A O 1
ATOM 1072 N N . PRO A 1 77 ? 49.47100 25.53600 -31.04100 1.000 22.62506 77 PRO A N 1
ATOM 1073 C CA . PRO A 1 77 ? 49.16900 24.91400 -29.74900 1.000 25.07560 77 PRO A CA 1
ATOM 1074 C C . PRO A 1 77 ? 50.21400 23.86900 -29.40300 1.000 23.99749 77 PRO A C 1
ATOM 1075 O O . PRO A 1 77 ? 50.60700 23.05500 -30.24000 1.000 19.86820 77 PRO A O 1
ATOM 1086 N N . GLY A 1 78 ? 50.67100 23.90400 -28.16200 1.000 24.76677 78 GLY A N 1
ATOM 1087 C CA . GLY A 1 78 ? 51.66000 22.98500 -27.67800 1.000 21.97308 78 GLY A CA 1
ATOM 1088 C C . GLY A 1 78 ? 53.07700 23.51300 -27.67100 1.000 28.46260 78 GLY A C 1
ATOM 1089 O O . GLY A 1 78 ? 53.91800 22.96000 -26.95000 1.000 28.31958 78 GLY A O 1
ATOM 1093 N N . VAL A 1 79 ? 53.37900 24.53000 -28.47900 1.000 28.27335 79 VAL A N 1
ATOM 1094 C CA . VAL A 1 79 ? 54.72400 25.08600 -28.48900 1.000 27.83718 79 VAL A CA 1
ATOM 1095 C C . VAL A 1 79 ? 54.72000 26.58000 -28.17700 1.000 26.62260 79 VAL A C 1
ATOM 1096 O O . VAL A 1 79 ? 55.67000 27.27500 -28.49900 1.000 26.24614 79 VAL A O 1
ATOM 1109 N N . VAL A 1 80 ? 53.65100 27.08800 -27.56800 1.000 28.83279 80 VAL A N 1
ATOM 1110 C CA . VAL A 1 80 ? 53.63700 28.45100 -27.03900 1.000 28.71540 80 VAL A CA 1
ATOM 1111 C C . VAL A 1 80 ? 54.38400 28.43500 -25.70700 1.000 30.86716 80 VAL A C 1
ATOM 1112 O O . VAL A 1 80 ? 53.82200 28.08700 -24.67000 1.000 29.64407 80 VAL A O 1
ATOM 1125 N N . GLY A 1 81 ? 55.65100 28.83000 -25.72300 1.000 31.25076 81 GLY A N 1
ATOM 1126 C CA . GLY A 1 81 ? 56.46300 28.61500 -24.51800 1.000 29.31168 81 GLY A CA 1
ATOM 1127 C C . GLY A 1 81 ? 56.57900 27.12900 -24.20700 1.000 29.45955 81 GLY A C 1
ATOM 1128 O O . GLY A 1 81 ? 56.37300 26.26800 -25.06200 1.000 34.48200 81 GLY A O 1
ATOM 1132 N N . ILE A 1 82 ? 56.93700 26.82600 -22.95800 1.000 31.22732 82 ILE A N 1
ATOM 1133 C CA . ILE A 1 82 ? 56.99200 25.44100 -22.47700 1.000 32.43320 82 ILE A CA 1
ATOM 1134 C C . ILE A 1 82 ? 55.70900 25.12800 -21.71200 1.000 33.94510 82 ILE A C 1
ATOM 1135 O O . ILE A 1 82 ? 55.67300 24.27400 -20.81900 1.000 30.94673 82 ILE A O 1
ATOM 1151 N N . ASP A 1 83 ? 54.64700 25.84700 -22.06200 1.000 39.53955 83 ASP A N 1
ATOM 1152 C CA . ASP A 1 83 ? 53.32600 25.69000 -21.45700 1.000 44.24719 83 ASP A CA 1
ATOM 1153 C C . ASP A 1 83 ? 52.61800 24.52000 -22.14200 1.000 42.48201 83 ASP A C 1
ATOM 1154 O O . ASP A 1 83 ? 51.76300 24.68000 -23.02200 1.000 41.37950 83 ASP A O 1
ATOM 1163 N N . VAL A 1 84 ? 53.01000 23.31200 -21.74100 1.000 33.72341 84 VAL A N 1
ATOM 1164 C CA . VAL A 1 84 ? 52.39400 22.11200 -22.28400 1.000 29.59322 84 VAL A CA 1
ATOM 1165 C C . VAL A 1 84 ? 52.75000 20.91500 -21.41800 1.000 30.42484 84 VAL A C 1
ATOM 1166 O O . VAL A 1 84 ? 53.86400 20.83600 -20.88500 1.000 28.83069 84 VAL A O 1
ATOM 1179 N N . MET A 1 85 ? 51.80100 19.98800 -21.25100 1.000 29.41627 85 MET A N 1
ATOM 1180 C CA . MET A 1 85 ? 52.02300 18.78200 -20.45800 1.000 33.67572 85 MET A CA 1
ATOM 1181 C C . MET A 1 85 ? 51.95500 17.53900 -21.33800 1.000 30.55112 85 MET A C 1
ATOM 1182 O O . MET A 1 85 ? 50.95300 17.33500 -22.05000 1.000 25.49023 85 MET A O 1
ATOM 1196 N N . PRO A 1 86 ? 53.00400 16.69800 -21.34900 1.000 29.88308 86 PRO A N 1
ATOM 1197 C CA . PRO A 1 86 ? 54.33000 16.87700 -20.71600 1.000 31.88464 86 PRO A CA 1
ATOM 1198 C C . PRO A 1 86 ? 55.15900 17.88900 -21.53100 1.000 29.63412 86 PRO A C 1
ATOM 1199 O O . PRO A 1 86 ? 54.85600 18.11000 -22.70500 1.000 29.04998 86 PRO A O 1
ATOM 1210 N N . ALA A 1 87 ? 56.20100 18.50200 -20.95900 1.000 28.76482 87 ALA A N 1
ATOM 1211 C CA . ALA A 1 87 ? 56.97900 19.48500 -21.70000 1.000 27.27870 87 ALA A CA 1
ATOM 1212 C C . ALA A 1 87 ? 57.72100 18.84400 -22.86500 1.000 30.36240 87 ALA A C 1
ATOM 1213 O O . ALA A 1 87 ? 58.07100 19.52300 -23.83600 1.000 26.34580 87 ALA A O 1
ATOM 1220 N N . THR A 1 88 ? 58.00900 17.55300 -22.75700 1.000 28.99323 88 THR A N 1
ATOM 1221 C CA . THR A 1 88 ? 58.65100 16.83200 -23.84100 1.000 27.08560 88 THR A CA 1
ATOM 1222 C C . THR A 1 88 ? 57.80500 16.83500 -25.11000 1.000 30.60641 88 THR A C 1
ATOM 1223 O O . THR A 1 88 ? 58.34800 16.67300 -26.21200 1.000 29.63241 88 THR A O 1
ATOM 1234 N N . LEU A 1 89 ? 56.47500 16.95900 -24.98400 1.000 29.16406 89 LEU A N 1
ATOM 1235 C CA . LEU A 1 89 ? 55.63700 16.99500 -26.17900 1.000 28.21105 89 LEU A CA 1
ATOM 1236 C C . LEU A 1 89 ? 56.00100 18.18000 -27.06800 1.000 26.51388 89 LEU A C 1
ATOM 1237 O O . LEU A 1 89 ? 55.98000 18.07600 -28.30100 1.000 27.35177 89 LEU A O 1
ATOM 1253 N N . GLY A 1 90 ? 56.34700 19.31000 -26.45300 1.000 27.34606 90 GLY A N 1
ATOM 1254 C CA . GLY A 1 90 ? 56.70900 20.48200 -27.22400 1.000 25.80810 90 GLY A CA 1
ATOM 1255 C C . GLY A 1 90 ? 57.84800 20.20300 -28.17200 1.000 26.83682 90 GLY A C 1
ATOM 1256 O O . GLY A 1 90 ? 57.84300 20.67100 -29.31300 1.000 30.94796 90 GLY A O 1
ATOM 1260 N N . SER A 1 91 ? 58.84900 19.44800 -27.71000 1.000 26.95395 91 SER A N 1
ATOM 1261 C CA . SER A 1 91 ? 59.95700 19.10300 -28.59700 1.000 28.23398 91 SER A CA 1
ATOM 1262 C C . SER A 1 91 ? 59.49500 18.18400 -29.71600 1.000 25.63381 91 SER A C 1
ATOM 1263 O O . SER A 1 91 ? 59.93100 18.33100 -30.85800 1.000 29.01174 91 SER A O 1
ATOM 1271 N N . ALA A 1 92 ? 58.61300 17.23200 -29.41400 1.000 24.51178 92 ALA A N 1
ATOM 1272 C CA . ALA A 1 92 ? 58.12000 16.33100 -30.45300 1.000 27.01046 92 ALA A CA 1
ATOM 1273 C C . ALA A 1 92 ? 57.33600 17.09100 -31.51500 1.000 28.85166 92 ALA A C 1
ATOM 1274 O O . ALA A 1 92 ? 57.39700 16.75800 -32.70700 1.000 32.53286 92 ALA A O 1
ATOM 1281 N N . LEU A 1 93 ? 56.59800 18.12300 -31.10600 1.000 28.56265 93 LEU A N 1
ATOM 1282 C CA . LEU A 1 93 ? 55.73200 18.81200 -32.05000 1.000 27.20322 93 LEU A CA 1
ATOM 1283 C C . LEU A 1 93 ? 56.53200 19.55800 -33.09500 1.000 26.68015 93 LEU A C 1
ATOM 1284 O O . LEU A 1 93 ? 56.06700 19.70200 -34.22800 1.000 29.41374 93 LEU A O 1
ATOM 1300 N N . GLU A 1 94 ? 57.73500 20.02100 -32.75100 1.000 26.92703 94 GLU A N 1
ATOM 1301 C CA . GLU A 1 94 ? 58.57400 20.72600 -33.72600 1.000 33.51240 94 GLU A CA 1
ATOM 1302 C C . GLU A 1 94 ? 58.90000 19.87600 -34.95900 1.000 32.64673 94 GLU A C 1
ATOM 1303 O O . GLU A 1 94 ? 59.38500 20.41100 -35.96300 1.000 32.82449 94 GLU A O 1
ATOM 1315 N N . ARG A 1 95 ? 58.67500 18.56700 -34.90100 1.000 33.26449 95 ARG A N 1
ATOM 1316 C CA . ARG A 1 95 ? 59.02300 17.67200 -35.99300 1.000 35.38121 95 ARG A CA 1
ATOM 1317 C C . ARG A 1 95 ? 57.79300 17.16700 -36.73200 1.000 31.79326 95 ARG A C 1
ATOM 1318 O O . ARG A 1 95 ? 57.92000 16.33800 -37.63000 1.000 31.32436 95 ARG A O 1
ATOM 1339 N N . VAL A 1 96 ? 56.61700 17.69500 -36.41300 1.000 28.43566 96 VAL A N 1
ATOM 1340 C CA . VAL A 1 96 ? 55.37200 17.24700 -37.02300 1.000 31.61737 96 VAL A CA 1
ATOM 1341 C C . VAL A 1 96 ? 55.17600 18.02100 -38.31900 1.000 31.88798 96 VAL A C 1
ATOM 1342 O O . VAL A 1 96 ? 54.88300 19.21800 -38.29800 1.000 33.34086 96 VAL A O 1
ATOM 1355 N N . ASP A 1 97 ? 55.35800 17.33700 -39.44800 1.000 39.05636 97 ASP A N 1
ATOM 1356 C CA . ASP A 1 97 ? 55.02400 17.90300 -40.75200 1.000 42.51576 97 ASP A CA 1
ATOM 1357 C C . ASP A 1 97 ? 53.52300 18.16100 -40.83100 1.000 37.33228 97 ASP A C 1
ATOM 1358 O O . ASP A 1 97 ? 52.71100 17.33200 -40.39400 1.000 33.30023 97 ASP A O 1
ATOM 1367 N N . GLY A 1 98 ? 53.16100 19.32400 -41.40100 1.000 33.00114 98 GLY A N 1
ATOM 1368 C CA . GLY A 1 98 ? 51.77700 19.73000 -41.59100 1.000 31.89936 98 GLY A CA 1
ATOM 1369 C C . GLY A 1 98 ? 51.21200 20.64800 -40.51300 1.000 28.97210 98 GLY A C 1
ATOM 1370 O O . GLY A 1 98 ? 50.23800 21.35800 -40.77300 1.000 26.46447 98 GLY A O 1
ATOM 1374 N N . LEU A 1 99 ? 51.78800 20.65100 -39.31400 1.000 27.91567 99 LEU A N 1
ATOM 1375 C CA . LEU A 1 99 ? 51.29400 21.52900 -38.26300 1.000 26.85175 99 LEU A CA 1
ATOM 1376 C C . LEU A 1 99 ? 51.41500 22.99800 -38.65400 1.000 27.97129 99 LEU A C 1
ATOM 1377 O O . LEU A 1 99 ? 50.46600 23.78000 -38.48900 1.000 24.89251 99 LEU A O 1
ATOM 1393 N N . ALA A 1 100 ? 52.59200 23.40600 -39.13700 1.000 26.92309 100 ALA A N 1
ATOM 1394 C CA . ALA A 1 100 ? 52.77100 24.81000 -39.49500 1.000 29.12846 100 ALA A CA 1
ATOM 1395 C C . ALA A 1 100 ? 51.74500 25.25100 -40.53700 1.000 26.39631 100 ALA A C 1
ATOM 1396 O O . ALA A 1 100 ? 51.16800 26.33900 -40.43800 1.000 25.29537 100 ALA A O 1
ATOM 1403 N N . SER A 1 101 ? 51.46800 24.40800 -41.52000 1.000 24.65800 101 SER A N 1
ATOM 1404 C CA . SER A 1 101 ? 50.50300 24.79400 -42.54700 1.000 29.64809 101 SER A CA 1
ATOM 1405 C C . SER A 1 101 ? 49.08000 24.84800 -42.00200 1.000 28.75853 101 SER A C 1
ATOM 1406 O O . SER A 1 101 ? 48.30200 25.74700 -42.35400 1.000 28.77771 101 SER A O 1
ATOM 1414 N N . ALA A 1 102 ? 48.72200 23.92300 -41.12200 1.000 27.00002 102 ALA A N 1
ATOM 1415 C CA . ALA A 1 102 ? 47.40700 24.01600 -40.50200 1.000 29.10142 102 ALA A CA 1
ATOM 1416 C C . ALA A 1 102 ? 47.23100 25.33400 -39.74900 1.000 27.97890 102 ALA A C 1
ATOM 1417 O O . ALA A 1 102 ? 46.16900 25.97200 -39.83000 1.000 26.31922 102 ALA A O 1
ATOM 1424 N N . VAL A 1 103 ? 48.23900 25.73500 -38.96900 1.000 24.98782 103 VAL A N 1
ATOM 1425 C CA . VAL A 1 103 ? 48.17800 27.00800 -38.24800 1.000 26.35448 103 VAL A CA 1
ATOM 1426 C C . VAL A 1 103 ? 48.08100 28.18800 -39.22700 1.000 30.83112 103 VAL A C 1
ATOM 1427 O O . VAL A 1 103 ? 47.22000 29.07200 -39.08700 1.000 27.27343 103 VAL A O 1
ATOM 1440 N N . LEU A 1 104 ? 48.96700 28.22400 -40.23300 1.000 25.99443 104 LEU A N 1
ATOM 1441 C CA . LEU A 1 104 ? 48.98000 29.35400 -41.16500 1.000 28.77729 104 LEU A CA 1
ATOM 1442 C C . LEU A 1 104 ? 47.65600 29.47000 -41.91800 1.000 27.93389 104 LEU A C 1
ATOM 1443 O O . LEU A 1 104 ? 47.07300 30.55500 -42.01100 1.000 28.37768 104 LEU A O 1
ATOM 1459 N N . ASP A 1 105 ? 47.15500 28.35500 -42.45600 1.000 29.02193 105 ASP A N 1
ATOM 1460 C CA . ASP A 1 105 ? 45.93600 28.43600 -43.26100 1.000 29.02652 105 ASP A CA 1
ATOM 1461 C C . ASP A 1 105 ? 44.74500 28.90300 -42.43700 1.000 32.72110 105 ASP A C 1
ATOM 1462 O O . ASP A 1 105 ? 43.81300 29.51900 -42.97900 1.000 33.20116 105 ASP A O 1
ATOM 1471 N N . SER A 1 106 ? 44.73800 28.58800 -41.13600 1.000 29.08223 106 SER A N 1
ATOM 1472 C CA . SER A 1 106 ? 43.64100 28.98700 -40.26500 1.000 30.26781 106 SER A CA 1
ATOM 1473 C C . SER A 1 106 ? 43.75500 30.43400 -39.81600 1.000 30.29385 106 SER A C 1
ATOM 1474 O O . SER A 1 106 ? 42.75500 31.01600 -39.38600 1.000 34.71042 106 SER A O 1
ATOM 1482 N N . SER A 1 107 ? 44.95000 31.00400 -39.85900 1.000 29.78276 107 SER A N 1
ATOM 1483 C CA . SER A 1 107 ? 45.17600 32.36200 -39.38400 1.000 36.34373 107 SER A CA 1
ATOM 1484 C C . SER A 1 107 ? 44.60000 33.40100 -40.34500 1.000 36.20981 107 SER A C 1
ATOM 1485 O O . SER A 1 107 ? 44.18200 33.09900 -41.46400 1.000 31.83080 107 SER A O 1
ATOM 1493 N N . PRO A 1 108 ? 44.56000 34.66600 -39.92800 1.000 38.89608 108 PRO A N 1
ATOM 1494 C CA . PRO A 1 108 ? 44.17700 35.74700 -40.85000 1.000 41.07206 108 PRO A CA 1
ATOM 1495 C C . PRO A 1 108 ? 45.29900 36.24600 -41.74800 1.000 40.97075 108 PRO A C 1
ATOM 1496 O O . PRO A 1 108 ? 45.13000 37.29600 -42.37600 1.000 41.44949 108 PRO A O 1
ATOM 1507 N N . LEU A 1 109 ? 46.40900 35.51100 -41.85400 1.000 37.01471 109 LEU A N 1
ATOM 1508 C CA . LEU A 1 109 ? 47.55100 35.97900 -42.62900 1.000 38.26443 109 LEU A CA 1
ATOM 1509 C C . LEU A 1 109 ? 47.24400 35.85000 -44.11300 1.000 44.68765 109 LEU A C 1
ATOM 1510 O O . LEU A 1 109 ? 46.74700 34.80900 -44.55900 1.000 39.52970 109 LEU A O 1
ATOM 1526 N N . ARG A 1 110 ? 47.55000 36.91400 -44.87100 1.000 43.15755 110 ARG A N 1
ATOM 1527 C CA . ARG A 1 110 ? 47.32200 37.00400 -46.30400 1.000 43.67823 110 ARG A CA 1
ATOM 1528 C C . ARG A 1 110 ? 48.59600 37.48500 -46.98100 1.000 41.03237 110 ARG A C 1
ATOM 1529 O O . ARG A 1 110 ? 49.54400 37.94200 -46.33200 1.000 34.68128 110 ARG A O 1
ATOM 1550 N N . ALA A 1 111 ? 48.58800 37.38600 -48.30800 1.000 40.10479 111 ALA A N 1
ATOM 1551 C CA . ALA A 1 111 ? 49.69900 37.86200 -49.11800 1.000 34.84064 111 ALA A CA 1
ATOM 1552 C C . ALA A 1 111 ? 49.98200 39.32700 -48.82100 1.000 32.70042 111 ALA A C 1
ATOM 1553 O O . ALA A 1 111 ? 49.06700 40.14700 -48.72800 1.000 32.90093 111 ALA A O 1
ATOM 1560 N N . GLY A 1 112 ? 51.26300 39.65400 -48.68600 1.000 32.89488 112 GLY A N 1
ATOM 1561 C CA . GLY A 1 112 ? 51.68700 40.96900 -48.26200 1.000 36.14096 112 GLY A CA 1
ATOM 1562 C C . GLY A 1 112 ? 51.90700 41.13200 -46.76600 1.000 33.19470 112 GLY A C 1
ATOM 1563 O O . GLY A 1 112 ? 52.62500 42.05100 -46.35700 1.000 31.29123 112 GLY A O 1
ATOM 1567 N N . ASP A 1 113 ? 51.30000 40.29000 -45.93600 1.000 31.97273 113 ASP A N 1
ATOM 1568 C CA . ASP A 1 113 ? 51.54700 40.37500 -44.51100 1.000 31.77217 113 ASP A CA 1
ATOM 1569 C C . ASP A 1 113 ? 52.98600 39.97900 -44.20100 1.000 30.77022 113 ASP A C 1
ATOM 1570 O O . ASP A 1 113 ? 53.67500 39.34800 -45.00800 1.000 31.89724 113 ASP A O 1
ATOM 1579 N N . ALA A 1 114 ? 53.42100 40.31400 -42.99300 1.000 31.05600 114 ALA A N 1
ATOM 1580 C CA . ALA A 1 114 ? 54.78900 40.06200 -42.55300 1.000 31.61748 114 ALA A CA 1
ATOM 1581 C C . ALA A 1 114 ? 54.77300 39.08800 -41.39000 1.000 29.39657 114 ALA A C 1
ATOM 1582 O O . ALA A 1 114 ? 54.02900 39.29700 -40.42600 1.000 28.38600 114 ALA A O 1
ATOM 1589 N N . LEU A 1 115 ? 55.62400 38.06000 -41.45900 1.000 26.18154 115 LEU A N 1
ATOM 1590 C CA . LEU A 1 115 ? 55.74500 37.08400 -40.38100 1.000 26.08755 115 LEU A CA 1
ATOM 1591 C C . LEU A 1 115 ? 57.19300 36.91400 -39.94800 1.000 25.30101 115 LEU A C 1
ATOM 1592 O O . LEU A 1 115 ? 58.06300 36.63100 -40.77900 1.000 23.84369 115 LEU A O 1
ATOM 1608 N N . VAL A 1 116 ? 57.43900 37.07500 -38.64100 1.000 24.82262 116 VAL A N 1
ATOM 1609 C CA . VAL A 1 116 ? 58.74700 36.84800 -38.03700 1.000 21.70519 116 VAL A CA 1
ATOM 1610 C C . VAL A 1 116 ? 58.77500 35.43900 -37.46000 1.000 22.14734 116 VAL A C 1
ATOM 1611 O O . VAL A 1 116 ? 57.88400 35.05500 -36.70000 1.000 25.28231 116 VAL A O 1
ATOM 1624 N N . ILE A 1 117 ? 59.78300 34.66500 -37.82200 1.000 22.10185 117 ILE A N 1
ATOM 1625 C CA . ILE A 1 117 ? 59.92400 33.29100 -37.36400 1.000 24.21950 117 ILE A CA 1
ATOM 1626 C C . ILE A 1 117 ? 61.21500 33.19100 -36.56700 1.000 25.70142 117 ILE A C 1
ATOM 1627 O O . ILE A 1 117 ? 62.30400 33.38200 -37.12000 1.000 22.09861 117 ILE A O 1
ATOM 1643 N N . ILE A 1 118 ? 61.10300 32.84500 -35.29100 1.000 25.14141 118 ILE A N 1
ATOM 1644 C CA . ILE A 1 118 ? 62.26000 32.71400 -34.41700 1.000 24.12277 118 ILE A CA 1
ATOM 1645 C C . ILE A 1 118 ? 62.57300 31.23500 -34.26900 1.000 23.08256 118 ILE A C 1
ATOM 1646 O O . ILE A 1 118 ? 61.73100 30.45500 -33.80600 1.000 22.84775 118 ILE A O 1
ATOM 1662 N N . SER A 1 119 ? 63.78200 30.85000 -34.67000 1.000 25.18299 119 SER A N 1
ATOM 1663 C CA . SER A 1 119 ? 64.23600 29.47000 -34.52000 1.000 26.96191 119 SER A CA 1
ATOM 1664 C C . SER A 1 119 ? 65.75200 29.45000 -34.41500 1.000 25.56440 119 SER A C 1
ATOM 1665 O O . SER A 1 119 ? 66.44600 29.87300 -35.34200 1.000 24.01633 119 SER A O 1
ATOM 1673 N N . LEU A 1 120 ? 66.26600 28.94600 -33.29200 1.000 26.68865 120 LEU A N 1
ATOM 1674 C CA . LEU A 1 120 ? 67.70400 29.01900 -33.05100 1.000 28.61648 120 LEU A CA 1
ATOM 1675 C C . LEU A 1 120 ? 68.46700 28.22600 -34.10600 1.000 26.09931 120 LEU A C 1
ATOM 1676 O O . LEU A 1 120 ? 69.38000 28.74600 -34.76100 1.000 28.89503 120 LEU A O 1
ATOM 1692 N N . SER A 1 121 ? 68.09900 26.96200 -34.29100 1.000 26.12188 121 SER A N 1
ATOM 1693 C CA . SER A 1 121 ? 68.83400 26.11000 -35.21000 1.000 26.90390 121 SER A CA 1
ATOM 1694 C C . SER A 1 121 ? 68.29800 26.20200 -36.61900 1.000 28.51209 121 SER A C 1
ATOM 1695 O O . SER A 1 121 ? 69.04000 25.93200 -37.57000 1.000 29.42383 121 SER A O 1
ATOM 1703 N N . GLY A 1 122 ? 67.02200 26.55000 -36.76900 1.000 25.36333 122 GLY A N 1
ATOM 1704 C CA . GLY A 1 122 ? 66.41200 26.62100 -38.08900 1.000 25.90401 122 GLY A CA 1
ATOM 1705 C C . GLY A 1 122 ? 66.41100 25.30700 -38.83700 1.000 28.56674 122 GLY A C 1
ATOM 1706 O O . GLY A 1 122 ? 66.34100 25.30600 -40.06900 1.000 30.68364 122 GLY A O 1
ATOM 1710 N N . ARG A 1 123 ? 66.45500 24.18000 -38.12400 1.000 31.43996 123 ARG A N 1
ATOM 1711 C CA . ARG A 1 123 ? 66.57800 22.88300 -38.76700 1.000 34.35529 123 ARG A CA 1
ATOM 1712 C C . ARG A 1 123 ? 65.37700 21.95800 -38.59500 1.000 33.61301 123 ARG A C 1
ATOM 1713 O O . ARG A 1 123 ? 65.30400 20.93600 -39.28900 1.000 35.03148 123 ARG A O 1
ATOM 1734 N N . ASN A 1 124 ? 64.40900 22.30500 -37.76900 1.000 31.80529 124 ASN A N 1
ATOM 1735 C CA . ASN A 1 124 ? 63.30500 21.39400 -37.53300 1.000 31.86892 124 ASN A CA 1
ATOM 1736 C C . ASN A 1 124 ? 62.17500 21.61300 -38.53800 1.000 31.35912 124 ASN A C 1
ATOM 1737 O O . ASN A 1 124 ? 62.06500 22.65600 -39.18800 1.000 27.83255 124 ASN A O 1
ATOM 1748 N N . ALA A 1 125 ? 61.32400 20.59300 -38.66000 1.000 29.74420 125 ALA A N 1
ATOM 1749 C CA . ALA A 1 125 ? 60.28100 20.62500 -39.67900 1.000 29.44052 125 ALA A CA 1
ATOM 1750 C C . ALA A 1 125 ? 59.31500 21.78400 -39.48100 1.000 29.11310 125 ALA A C 1
ATOM 1751 O O . ALA A 1 125 ? 58.87200 22.40500 -40.45500 1.000 31.09616 125 ALA A O 1
ATOM 1758 N N . LEU A 1 126 ? 58.94800 22.07700 -38.23400 1.000 29.36438 126 LEU A N 1
ATOM 1759 C CA . LEU A 1 126 ? 57.90700 23.07800 -38.00100 1.000 27.65342 126 LEU A CA 1
ATOM 1760 C C . LEU A 1 126 ? 58.31900 24.46500 -38.47000 1.000 27.46196 126 LEU A C 1
ATOM 1761 O O . LEU A 1 126 ? 57.58900 25.07100 -39.27900 1.000 26.25576 126 LEU A O 1
ATOM 1777 N N . PRO A 1 127 ? 59.43300 25.03700 -38.00000 1.000 26.70701 127 PRO A N 1
ATOM 1778 C CA . PRO A 1 127 ? 59.80900 26.38900 -38.45800 1.000 26.04848 127 PRO A CA 1
ATOM 1779 C C . PRO A 1 127 ? 60.18900 26.44100 -39.92600 1.000 24.69200 127 PRO A C 1
ATOM 1780 O O . PRO A 1 127 ? 59.91800 27.44900 -40.58900 1.000 28.11412 127 PRO A O 1
ATOM 1791 N N . VAL A 1 128 ? 60.80800 25.39600 -40.46900 1.000 24.83081 128 VAL A N 1
ATOM 1792 C CA . VAL A 1 128 ? 61.14900 25.41200 -41.89000 1.000 26.03594 128 VAL A CA 1
ATOM 1793 C C . VAL A 1 128 ? 59.88700 25.37400 -42.73900 1.000 27.30697 128 VAL A C 1
ATOM 1794 O O . VAL A 1 128 ? 59.71200 26.17700 -43.66800 1.000 26.54991 128 VAL A O 1
ATOM 1807 N N . GLU A 1 129 ? 58.99500 24.42000 -42.45000 1.000 30.08902 129 GLU A N 1
ATOM 1808 C CA . GLU A 1 129 ? 57.72000 24.39800 -43.15700 1.000 30.38064 129 GLU A CA 1
ATOM 1809 C C . GLU A 1 129 ? 56.97700 25.70800 -42.94300 1.000 28.16598 129 GLU A C 1
ATOM 1810 O O . GLU A 1 129 ? 56.29700 26.20700 -43.84800 1.000 27.77664 129 GLU A O 1
ATOM 1822 N N . MET A 1 130 ? 57.08600 26.27500 -41.74300 1.000 27.16282 130 MET A N 1
ATOM 1823 C CA . MET A 1 130 ? 56.43700 27.55000 -41.46600 1.000 28.75884 130 MET A CA 1
ATOM 1824 C C . MET A 1 130 ? 56.85200 28.60400 -42.48800 1.000 28.63689 130 MET A C 1
ATOM 1825 O O . MET A 1 130 ? 56.00000 29.28900 -43.07400 1.000 27.10698 130 MET A O 1
ATOM 1839 N N . ALA A 1 131 ? 58.16900 28.73700 -42.70700 1.000 27.46562 131 ALA A N 1
ATOM 1840 C CA . ALA A 1 131 ? 58.71100 29.72600 -43.63000 1.000 25.87352 131 ALA A CA 1
ATOM 1841 C C . ALA A 1 131 ? 58.35000 29.38900 -45.06800 1.000 28.84834 131 ALA A C 1
ATOM 1842 O O . ALA A 1 131 ? 57.84600 30.24200 -45.80700 1.000 29.63421 131 ALA A O 1
ATOM 1849 N N . MET A 1 132 ? 58.54900 28.13500 -45.47000 1.000 29.68592 132 MET A N 1
ATOM 1850 C CA . MET A 1 132 ? 58.26500 27.76900 -46.85700 1.000 33.08602 132 MET A CA 1
ATOM 1851 C C . MET A 1 132 ? 56.80900 28.03700 -47.20500 1.000 29.24243 132 MET A C 1
ATOM 1852 O O . MET A 1 132 ? 56.50600 28.66500 -48.22400 1.000 34.09943 132 MET A O 1
ATOM 1866 N N . HIS A 1 133 ? 55.88900 27.56400 -46.36800 1.000 29.62779 133 HIS A N 1
ATOM 1867 C CA . HIS A 1 133 ? 54.47600 27.73500 -46.67200 1.000 31.00646 133 HIS A CA 1
ATOM 1868 C C . HIS A 1 133 ? 54.05800 29.19300 -46.54100 1.000 29.25142 133 HIS A C 1
ATOM 1869 O O . HIS A 1 133 ? 53.20500 29.65900 -47.30200 1.000 28.92189 133 HIS A O 1
ATOM 1883 N N . ALA A 1 134 ? 54.62100 29.92100 -45.57500 1.000 28.91764 134 ALA A N 1
ATOM 1884 C CA . ALA A 1 134 ? 54.33900 31.35100 -45.47600 1.000 32.49281 134 ALA A CA 1
ATOM 1885 C C . ALA A 1 134 ? 54.66500 32.05000 -46.79600 1.000 31.30348 134 ALA A C 1
ATOM 1886 O O . ALA A 1 134 ? 53.86100 32.82500 -47.32300 1.000 30.20886 134 ALA A O 1
ATOM 1893 N N . ARG A 1 135 ? 55.83200 31.75100 -47.36300 1.000 31.51917 135 ARG A N 1
ATOM 1894 C CA . ARG A 1 135 ? 56.21700 32.38200 -48.62000 1.000 31.63277 135 ARG A CA 1
ATOM 1895 C C . ARG A 1 135 ? 55.30200 31.93600 -49.74600 1.000 30.00465 135 ARG A C 1
ATOM 1896 O O . ARG A 1 135 ? 54.93700 32.73600 -50.61500 1.000 26.60653 135 ARG A O 1
ATOM 1917 N N . ALA A 1 136 ? 54.91500 30.65600 -49.74700 1.000 30.70048 136 ALA A N 1
ATOM 1918 C CA . ALA A 1 136 ? 53.97200 30.17500 -50.75500 1.000 33.04599 136 ALA A CA 1
ATOM 1919 C C . ALA A 1 136 ? 52.63900 30.91500 -50.68400 1.000 30.37155 136 ALA A C 1
ATOM 1920 O O . ALA A 1 136 ? 51.93500 31.01800 -51.69300 1.000 31.19506 136 ALA A O 1
ATOM 1927 N N . LEU A 1 137 ? 52.27500 31.44200 -49.52200 1.000 29.96342 137 LEU A N 1
ATOM 1928 C CA . LEU A 1 137 ? 51.06600 32.24200 -49.38600 1.000 30.97834 137 LEU A CA 1
ATOM 1929 C C . LEU A 1 137 ? 51.29300 33.71100 -49.70900 1.000 30.92642 137 LEU A C 1
ATOM 1930 O O . LEU A 1 137 ? 50.35500 34.51700 -49.62600 1.000 33.02515 137 LEU A O 1
ATOM 1946 N N . GLY A 1 138 ? 52.51300 34.08500 -50.07100 1.000 32.33574 138 GLY A N 1
ATOM 1947 C CA . GLY A 1 138 ? 52.80100 35.46600 -50.39500 1.000 33.56709 138 GLY A CA 1
ATOM 1948 C C . GLY A 1 138 ? 53.13500 36.35400 -49.22500 1.000 33.85684 138 GLY A C 1
ATOM 1949 O O . GLY A 1 138 ? 53.08000 37.58300 -49.36000 1.000 35.51607 138 GLY A O 1
ATOM 1953 N N . LEU A 1 139 ? 53.47500 35.77600 -48.08900 1.000 30.48440 139 LEU A N 1
ATOM 1954 C CA . LEU A 1 139 ? 53.90300 36.53600 -46.93200 1.000 37.35718 139 LEU A CA 1
ATOM 1955 C C . LEU A 1 139 ? 55.37700 36.89900 -47.05100 1.000 32.63195 139 LEU A C 1
ATOM 1956 O O . LEU A 1 139 ? 56.15000 36.21500 -47.71700 1.000 34.49822 139 LEU A O 1
ATOM 1972 N N . ARG A 1 140 ? 55.75800 37.99100 -46.40700 1.000 31.89005 140 ARG A N 1
ATOM 1973 C CA . ARG A 1 140 ? 57.15900 38.32700 -46.21500 1.000 29.87557 140 ARG A CA 1
ATOM 1974 C C . ARG A 1 140 ? 57.61900 37.70500 -44.90300 1.000 32.08264 140 ARG A C 1
ATOM 1975 O O . ARG A 1 140 ? 56.94500 37.84200 -43.87300 1.000 32.87393 140 ARG A O 1
ATOM 1996 N N . VAL A 1 141 ? 58.75500 37.02000 -44.93100 1.000 25.90114 141 VAL A N 1
ATOM 1997 C CA . VAL A 1 141 ? 59.23400 36.27600 -43.77700 1.000 24.01206 141 VAL A CA 1
ATOM 1998 C C . VAL A 1 141 ? 60.54500 36.87900 -43.29500 1.000 25.40813 141 VAL A C 1
ATOM 1999 O O . VAL A 1 141 ? 61.48700 37.05900 -44.07500 1.000 25.39833 141 VAL A O 1
ATOM 2012 N N . ILE A 1 142 ? 60.61600 37.15100 -42.00200 1.000 26.77832 142 ILE A N 1
ATOM 2013 C CA . ILE A 1 142 ? 61.84700 37.56900 -41.34400 1.000 23.59156 142 ILE A CA 1
ATOM 2014 C C . ILE A 1 142 ? 62.23600 36.43000 -40.43100 1.000 24.12859 142 ILE A C 1
ATOM 2015 O O . ILE A 1 142 ? 61.44800 36.05300 -39.56100 1.000 21.68310 142 ILE A O 1
ATOM 2031 N N . GLY A 1 143 ? 63.43300 35.88000 -40.60800 1.000 25.49251 143 GLY A N 1
ATOM 2032 C CA . GLY A 1 143 ? 63.94100 34.84400 -39.72300 1.000 24.44361 143 GLY A CA 1
ATOM 2033 C C . GLY A 1 143 ? 64.91200 35.38200 -38.67600 1.000 25.21642 143 GLY A C 1
ATOM 2034 O O . GLY A 1 143 ? 65.79400 36.18500 -38.98000 1.000 27.65079 143 GLY A O 1
ATOM 2038 N N . VAL A 1 144 ? 64.75000 34.90900 -37.44900 1.000 26.00595 144 VAL A N 1
ATOM 2039 C CA . VAL A 1 144 ? 65.67300 35.20700 -36.36300 1.000 26.38149 144 VAL A CA 1
ATOM 2040 C C . VAL A 1 144 ? 66.27000 33.87600 -35.95000 1.000 23.88363 144 VAL A C 1
ATOM 2041 O O . VAL A 1 144 ? 65.59600 33.07800 -35.29600 1.000 26.87432 144 VAL A O 1
ATOM 2054 N N . THR A 1 145 ? 67.52500 33.63000 -36.32100 1.000 25.46238 145 THR A N 1
ATOM 2055 C CA . THR A 1 145 ? 68.08200 32.28300 -36.35500 1.000 27.48582 145 THR A CA 1
ATOM 2056 C C . THR A 1 145 ? 69.58900 32.40600 -36.23200 1.000 24.12272 145 THR A C 1
ATOM 2057 O O . THR A 1 145 ? 70.15800 33.43300 -36.58300 1.000 28.03807 145 THR A O 1
ATOM 2068 N N . SER A 1 146 ? 70.23000 31.38800 -35.68100 1.000 24.86321 146 SER A N 1
ATOM 2069 C CA . SER A 1 146 ? 71.68700 31.38800 -35.58800 1.000 27.83010 146 SER A CA 1
ATOM 2070 C C . SER A 1 146 ? 72.23200 30.70600 -36.83000 1.000 25.77201 146 SER A C 1
ATOM 2071 O O . SER A 1 146 ? 72.15500 29.47600 -36.93900 1.000 28.54473 146 SER A O 1
ATOM 2079 N N . VAL A 1 147 ? 72.78100 31.48900 -37.76300 1.000 26.73886 147 VAL A N 1
ATOM 2080 C CA . VAL A 1 147 ? 73.15000 30.92300 -39.06400 1.000 26.86333 147 VAL A CA 1
ATOM 2081 C C . VAL A 1 147 ? 74.27400 29.90600 -38.90400 1.000 28.85426 147 VAL A C 1
ATOM 2082 O O . VAL A 1 147 ? 74.43300 28.99200 -39.72600 1.000 33.78957 147 VAL A O 1
ATOM 2095 N N . ALA A 1 148 ? 75.10400 30.08100 -37.88200 1.000 30.61955 148 ALA A N 1
ATOM 2096 C CA . ALA A 1 148 ? 76.17000 29.12600 -37.62300 1.000 30.74313 148 ALA A CA 1
ATOM 2097 C C . ALA A 1 148 ? 75.64000 27.69800 -37.56600 1.000 31.44461 148 ALA A C 1
ATOM 2098 O O . ALA A 1 148 ? 76.37300 26.75500 -37.87100 1.000 32.42276 148 ALA A O 1
ATOM 2105 N N . TYR A 1 149 ? 74.37100 27.50700 -37.19000 1.000 31.25512 149 TYR A N 1
ATOM 2106 C CA . TYR A 1 149 ? 73.84300 26.14100 -37.13600 1.000 33.27407 149 TYR A CA 1
ATOM 2107 C C . TYR A 1 149 ? 73.78400 25.52200 -38.52600 1.000 33.24355 149 TYR A C 1
ATOM 2108 O O . TYR A 1 149 ? 74.01300 24.32000 -38.69000 1.000 36.91330 149 TYR A O 1
ATOM 2126 N N . ALA A 1 150 ? 73.46700 26.32500 -39.53900 1.000 36.79559 150 ALA A N 1
ATOM 2127 C CA . ALA A 1 150 ? 73.28300 25.79000 -40.88400 1.000 40.71109 150 ALA A CA 1
ATOM 2128 C C . ALA A 1 150 ? 74.56500 25.21700 -41.47700 1.000 36.94257 150 ALA A C 1
ATOM 2129 O O . ALA A 1 150 ? 74.49500 24.36200 -42.36600 1.000 37.49015 150 ALA A O 1
ATOM 2136 N N . SER A 1 151 ? 75.73000 25.65500 -41.01800 1.000 35.39996 151 SER A N 1
ATOM 2137 C CA . SER A 1 151 ? 76.97100 25.16300 -41.58500 1.000 34.56067 151 SER A CA 1
ATOM 2138 C C . SER A 1 151 ? 77.56900 24.01300 -40.80300 1.000 37.94367 151 SER A C 1
ATOM 2139 O O . SER A 1 151 ? 78.56700 23.45300 -41.25200 1.000 39.60628 151 SER A O 1
ATOM 2147 N N . GLN A 1 152 ? 76.99200 23.65100 -39.65100 1.000 39.80724 152 GLN A N 1
ATOM 2148 C CA . GLN A 1 152 ? 77.58900 22.69000 -38.73600 1.000 41.25448 152 GLN A CA 1
ATOM 2149 C C . GLN A 1 152 ? 76.61900 21.59400 -38.34200 1.000 41.01887 152 GLN A C 1
ATOM 2150 O O . GLN A 1 152 ? 76.97300 20.74700 -37.51400 1.000 43.93869 152 GLN A O 1
ATOM 2164 N N . THR A 1 153 ? 75.40800 21.58400 -38.90100 1.000 38.11544 153 THR A N 1
ATOM 2165 C CA . THR A 1 153 ? 74.42000 20.56900 -38.57800 1.000 41.36713 153 THR A CA 1
ATOM 2166 C C . THR A 1 153 ? 73.64800 20.23100 -39.84100 1.000 41.02135 153 THR A C 1
ATOM 2167 O O . THR A 1 153 ? 73.73600 20.93100 -40.84900 1.000 40.97739 153 THR A O 1
ATOM 2178 N N . THR A 1 154 ? 72.87900 19.15100 -39.77800 1.000 45.93509 154 THR A N 1
ATOM 2179 C CA . THR A 1 154 ? 72.06000 18.70400 -40.89400 1.000 46.27204 154 THR A CA 1
ATOM 2180 C C . THR A 1 154 ? 70.61400 19.09200 -40.63700 1.000 42.62267 154 THR A C 1
ATOM 2181 O O . THR A 1 154 ? 70.14100 19.05400 -39.49700 1.000 45.35208 154 THR A O 1
ATOM 2192 N N . SER A 1 155 ? 69.92300 19.48200 -41.69900 1.000 39.56708 155 SER A N 1
ATOM 2193 C CA . SER A 1 155 ? 68.51700 19.81900 -41.57700 1.000 37.81256 155 SER A CA 1
ATOM 2194 C C . SER A 1 155 ? 67.67900 18.59100 -41.23900 1.000 37.93797 155 SER A C 1
ATOM 2195 O O . SER A 1 155 ? 67.95400 17.47100 -41.67900 1.000 39.31498 155 SER A O 1
ATOM 2203 N N . ARG A 1 156 ? 66.64800 18.81000 -40.44000 1.000 36.67559 156 ARG A N 1
ATOM 2204 C CA . ARG A 1 156 ? 65.68400 17.76900 -40.12400 1.000 38.21120 156 ARG A CA 1
ATOM 2205 C C . ARG A 1 156 ? 64.40000 17.88600 -40.92900 1.000 37.28369 156 ARG A C 1
ATOM 2206 O O . ARG A 1 156 ? 63.49600 17.06000 -40.74500 1.000 36.22424 156 ARG A O 1
ATOM 2227 N N . HIS A 1 157 ? 64.30400 18.88000 -41.81400 1.000 35.26851 157 HIS A N 1
ATOM 2228 C CA . HIS A 1 157 ? 63.19500 19.00000 -42.74100 1.000 34.10722 157 HIS A CA 1
ATOM 2229 C C . HIS A 1 157 ? 63.44500 18.14800 -43.97700 1.000 37.05703 157 HIS A C 1
ATOM 2230 O O . HIS A 1 157 ? 64.57700 18.00900 -44.44900 1.000 35.60993 157 HIS A O 1
ATOM 2244 N N . ALA A 1 158 ? 62.35400 17.58700 -44.51000 1.000 37.47226 158 ALA A N 1
ATOM 2245 C CA . ALA A 1 158 ? 62.45000 16.69800 -45.66600 1.000 36.17889 158 ALA A CA 1
ATOM 2246 C C . ALA A 1 158 ? 63.16700 17.36100 -46.83300 1.000 33.92988 158 ALA A C 1
ATOM 2247 O O . ALA A 1 158 ? 63.78000 16.67800 -47.65400 1.000 36.90961 158 ALA A O 1
ATOM 2254 N N . SER A 1 159 ? 63.11200 18.68300 -46.92400 1.000 36.09735 159 SER A N 1
ATOM 2255 C CA . SER A 1 159 ? 63.76700 19.37600 -48.02600 1.000 36.13770 159 SER A CA 1
ATOM 2256 C C . SER A 1 159 ? 65.28000 19.47800 -47.85800 1.000 34.03396 159 SER A C 1
ATOM 2257 O O . SER A 1 159 ? 65.96500 19.82300 -48.82100 1.000 32.37748 159 SER A O 1
ATOM 2265 N N . GLY A 1 160 ? 65.81400 19.20800 -46.67100 1.000 37.88441 160 GLY A N 1
ATOM 2266 C CA . GLY A 1 160 ? 67.23100 19.36100 -46.39600 1.000 31.64118 160 GLY A CA 1
ATOM 2267 C C . GLY A 1 160 ? 67.69000 20.78700 -46.19500 1.000 31.73674 160 GLY A C 1
ATOM 2268 O O . GLY A 1 160 ? 68.87100 21.00000 -45.91200 1.000 30.95413 160 GLY A O 1
ATOM 2272 N N . THR A 1 161 ? 66.80200 21.76300 -46.33900 1.000 33.76180 161 THR A N 1
ATOM 2273 C CA . THR A 1 161 ? 67.12300 23.16700 -46.15800 1.000 29.81707 161 THR A CA 1
ATOM 2274 C C . THR A 1 161 ? 66.80900 23.66000 -44.73800 1.000 34.23960 161 THR A C 1
ATOM 2275 O O . THR A 1 161 ? 66.24800 22.94300 -43.89100 1.000 28.86610 161 THR A O 1
ATOM 2286 N N . PHE A 1 162 ? 67.23000 24.90300 -44.48200 1.000 30.26082 162 PHE A N 1
ATOM 2287 C CA . PHE A 1 162 ? 67.12400 25.53200 -43.18100 1.000 26.61419 162 PHE A CA 1
ATOM 2288 C C . PHE A 1 162 ? 66.20100 26.73600 -43.27100 1.000 30.04718 162 PHE A C 1
ATOM 2289 O O . PHE A 1 162 ? 65.89600 27.24400 -44.35700 1.000 26.94160 162 PHE A O 1
ATOM 2306 N N . LEU A 1 163 ? 65.78400 27.21100 -42.09800 1.000 26.84539 163 LEU A N 1
ATOM 2307 C CA . LEU A 1 163 ? 64.96700 28.40900 -42.05300 1.000 26.19669 163 LEU A CA 1
ATOM 2308 C C . LEU A 1 163 ? 65.56000 29.50700 -42.92400 1.000 23.45838 163 LEU A C 1
ATOM 2309 O O . LEU A 1 163 ? 64.84600 30.15800 -43.68200 1.000 26.08521 163 LEU A O 1
ATOM 2325 N N . LYS A 1 164 ? 66.86100 29.75100 -42.80700 1.000 24.85986 164 LYS A N 1
ATOM 2326 C CA . LYS A 1 164 ? 67.44600 30.91000 -43.47300 1.000 26.46553 164 LYS A CA 1
ATOM 2327 C C . LYS A 1 164 ? 67.35100 30.80600 -44.98600 1.000 27.97046 164 LYS A C 1
ATOM 2328 O O . LYS A 1 164 ? 67.40000 31.83100 -45.67200 1.000 24.43643 164 LYS A O 1
ATOM 2347 N N . ASP A 1 165 ? 67.22900 29.59200 -45.52000 1.000 26.88504 165 ASP A N 1
ATOM 2348 C CA . ASP A 1 165 ? 67.04800 29.42100 -46.95100 1.000 26.18490 165 ASP A CA 1
ATOM 2349 C C . ASP A 1 165 ? 65.68000 29.90200 -47.43500 1.000 28.43722 165 ASP A C 1
ATOM 2350 O O . ASP A 1 165 ? 65.43900 29.87600 -48.64800 1.000 27.11937 165 ASP A O 1
ATOM 2359 N N . HIS A 1 166 ? 64.76300 30.32100 -46.54600 1.000 26.85542 166 HIS A N 1
ATOM 2360 C CA . HIS A 1 166 ? 63.40600 30.65500 -46.97200 1.000 26.41776 166 HIS A CA 1
ATOM 2361 C C . HIS A 1 166 ? 62.92500 31.95600 -46.36100 1.000 27.18527 166 HIS A C 1
ATOM 2362 O O . HIS A 1 166 ? 61.72800 32.12900 -46.15300 1.000 30.60702 166 HIS A O 1
ATOM 2376 N N . CYS A 1 167 ? 63.83700 32.87000 -46.05600 1.000 26.71218 167 CYS A N 1
ATOM 2377 C CA . CYS A 1 167 ? 63.49800 34.16400 -45.49000 1.000 25.24863 167 CYS A CA 1
ATOM 2378 C C . CYS A 1 167 ? 63.76300 35.28400 -46.49100 1.000 28.22765 167 CYS A C 1
ATOM 2379 O O . CYS A 1 167 ? 64.72700 35.23500 -47.26300 1.000 27.06615 167 CYS A O 1
ATOM 2387 N N . ASP A 1 168 ? 62.90200 36.30100 -46.45300 1.000 26.63641 168 ASP A N 1
ATOM 2388 C CA . ASP A 1 168 ? 63.20500 37.53900 -47.14300 1.000 27.64141 168 ASP A CA 1
ATOM 2389 C C . ASP A 1 168 ? 64.31700 38.30100 -46.44400 1.000 27.14963 168 ASP A C 1
ATOM 2390 O O . ASP A 1 168 ? 65.12500 38.95500 -47.10700 1.000 26.75800 168 ASP A O 1
ATOM 2399 N N . ILE A 1 169 ? 64.37800 38.22400 -45.11300 1.000 27.65992 169 ILE A N 1
ATOM 2400 C CA . ILE A 1 169 ? 65.40700 38.86500 -44.30700 1.000 24.88602 169 ILE A CA 1
ATOM 2401 C C . ILE A 1 169 ? 65.81500 37.88200 -43.22100 1.000 24.78135 169 ILE A C 1
ATOM 2402 O O . ILE A 1 169 ? 64.96100 37.23400 -42.60700 1.000 27.53781 169 ILE A O 1
ATOM 2418 N N . VAL A 1 170 ? 67.12100 37.73500 -43.01400 1.000 24.50764 170 VAL A N 1
ATOM 2419 C CA . VAL A 1 170 ? 67.67100 36.84500 -41.99900 1.000 27.75622 170 VAL A CA 1
ATOM 2420 C C . VAL A 1 170 ? 68.40900 37.69500 -40.96800 1.000 27.14915 170 VAL A C 1
ATOM 2421 O O . VAL A 1 170 ? 69.26900 38.50600 -41.33300 1.000 25.92336 170 VAL A O 1
ATOM 2434 N N . LEU A 1 171 ? 68.04900 37.52800 -39.68900 1.000 26.70523 171 LEU A N 1
ATOM 2435 C CA . LEU A 1 171 ? 68.73700 38.16500 -38.56800 1.000 28.39547 171 LEU A CA 1
ATOM 2436 C C . LEU A 1 171 ? 69.50400 37.09800 -37.80900 1.000 25.40516 171 LEU A C 1
ATOM 2437 O O . LEU A 1 171 ? 68.88700 36.19700 -37.23300 1.000 24.92504 171 LEU A O 1
ATOM 2453 N N . ASP A 1 172 ? 70.83600 37.20600 -37.80300 1.000 28.36882 172 ASP A N 1
ATOM 2454 C CA . ASP A 1 172 ? 71.71200 36.21500 -37.17500 1.000 26.84598 172 ASP A CA 1
ATOM 2455 C C . ASP A 1 172 ? 71.78100 36.43200 -35.66300 1.000 27.36790 172 ASP A C 1
ATOM 2456 O O . ASP A 1 172 ? 72.26600 37.46900 -35.19500 1.000 27.82990 172 ASP A O 1
ATOM 2465 N N . SER A 1 173 ? 71.31200 35.45200 -34.89400 1.000 29.48868 173 SER A N 1
ATOM 2466 C CA . SER A 1 173 ? 71.30300 35.56700 -33.43800 1.000 27.58189 173 SER A CA 1
ATOM 2467 C C . SER A 1 173 ? 72.58800 35.06600 -32.80000 1.000 27.91483 173 SER A C 1
ATOM 2468 O O . SER A 1 173 ? 72.68100 35.02700 -31.56500 1.000 26.91749 173 SER A O 1
ATOM 2476 N N . LYS A 1 174 ? 73.54300 34.62600 -33.61000 1.000 28.48687 174 LYS A N 1
ATOM 2477 C CA . LYS A 1 174 ? 74.94000 34.48800 -33.21400 1.000 28.40270 174 LYS A CA 1
ATOM 2478 C C . LYS A 1 174 ? 75.24700 33.30400 -32.31000 1.000 30.06230 174 LYS A C 1
ATOM 2479 O O . LYS A 1 174 ? 76.38800 32.83300 -32.29300 1.000 31.50599 174 LYS A O 1
ATOM 2498 N N . ILE A 1 175 ? 74.25800 32.82500 -31.55800 1.000 30.59672 175 ILE A N 1
ATOM 2499 C CA . ILE A 1 175 ? 74.52000 31.79200 -30.56200 1.000 28.51615 175 ILE A CA 1
ATOM 2500 C C . ILE A 1 175 ? 75.28900 30.64300 -31.20000 1.000 30.27323 175 ILE A C 1
ATOM 2501 O O . ILE A 1 175 ? 74.87800 30.11700 -32.23700 1.000 31.84964 175 ILE A O 1
ATOM 2517 N N . ALA A 1 176 ? 76.38300 30.22300 -30.56600 1.000 30.23317 176 ALA A N 1
ATOM 2518 C CA . ALA A 1 176 ? 77.17400 29.10600 -31.06900 1.000 28.85780 176 ALA A CA 1
ATOM 2519 C C . ALA A 1 176 ? 76.39500 27.81100 -30.93800 1.000 29.98201 176 ALA A C 1
ATOM 2520 O O . ALA A 1 176 ? 75.56700 27.65100 -30.03600 1.000 28.62429 176 ALA A O 1
ATOM 2527 N N . VAL A 1 177 ? 76.68800 26.85900 -31.82300 1.000 26.70063 177 VAL A N 1
ATOM 2528 C CA . VAL A 1 177 ? 75.99600 25.58500 -31.73900 1.000 28.95420 177 VAL A CA 1
ATOM 2529 C C . VAL A 1 177 ? 76.07700 25.06900 -30.30400 1.000 31.27024 177 VAL A C 1
ATOM 2530 O O . VAL A 1 177 ? 77.14600 25.07500 -29.68400 1.000 29.80170 177 VAL A O 1
ATOM 2543 N N . GLY A 1 178 ? 74.93400 24.63700 -29.76700 1.000 31.75929 178 GLY A N 1
ATOM 2544 C CA . GLY A 1 178 ? 74.84000 24.08700 -28.42900 1.000 30.53884 178 GLY A CA 1
ATOM 2545 C C . GLY A 1 178 ? 74.17700 25.00700 -27.41600 1.000 33.44116 178 GLY A C 1
ATOM 2546 O O . GLY A 1 178 ? 73.75500 24.52400 -26.35400 1.000 32.35175 178 GLY A O 1
ATOM 2550 N N . ASP A 1 179 ? 74.07300 26.31200 -27.70500 1.000 31.79736 179 ASP A N 1
ATOM 2551 C CA . ASP A 1 179 ? 73.33700 27.24900 -26.84900 1.000 31.98000 179 ASP A CA 1
ATOM 2552 C C . ASP A 1 179 ? 73.74600 27.06600 -25.38300 1.000 32.32658 179 ASP A C 1
ATOM 2553 O O . ASP A 1 179 ? 72.95100 26.71400 -24.51400 1.000 28.45187 179 ASP A O 1
ATOM 2562 N N . ALA A 1 180 ? 75.02500 27.31600 -25.13000 1.000 32.10113 180 ALA A N 1
ATOM 2563 C CA . ALA A 1 180 ? 75.62900 27.06300 -23.82600 1.000 32.52511 180 ALA A CA 1
ATOM 2564 C C . ALA A 1 180 ? 76.88700 27.90800 -23.71500 1.000 36.08477 180 ALA A C 1
ATOM 2565 O O . ALA A 1 180 ? 77.80000 27.76700 -24.53800 1.000 37.07150 180 ALA A O 1
ATOM 2572 N N . GLU A 1 181 ? 76.94400 28.78100 -22.69900 1.000 38.44227 181 GLU A N 1
ATOM 2573 C CA . GLU A 1 181 ? 77.99100 29.79600 -22.60200 1.000 36.98932 181 GLU A CA 1
ATOM 2574 C C . GLU A 1 181 ? 79.02100 29.51700 -21.51900 1.000 38.68652 181 GLU A C 1
ATOM 2575 O O . GLU A 1 181 ? 80.04300 30.21100 -21.46000 1.000 37.81965 181 GLU A O 1
ATOM 2587 N N . LEU A 1 182 ? 78.78100 28.54100 -20.66400 1.000 38.10439 182 LEU A N 1
ATOM 2588 C CA . LEU A 1 182 ? 79.65000 28.28300 -19.53700 1.000 41.90333 182 LEU A CA 1
ATOM 2589 C C . LEU A 1 182 ? 80.15000 26.84800 -19.56800 1.000 44.16037 182 LEU A C 1
ATOM 2590 O O . LEU A 1 182 ? 79.44400 25.92500 -19.97800 1.000 43.62548 182 LEU A O 1
ATOM 2606 N N . THR A 1 183 ? 81.38300 26.67100 -19.11700 1.000 51.65098 183 THR A N 1
ATOM 2607 C CA . THR A 1 183 ? 81.98700 25.35700 -18.97200 1.000 61.76750 183 THR A CA 1
ATOM 2608 C C . THR A 1 183 ? 82.68500 25.32300 -17.62600 1.000 64.08702 183 THR A C 1
ATOM 2609 O O . THR A 1 183 ? 83.37600 26.27600 -17.25400 1.000 68.76710 183 THR A O 1
ATOM 2620 N N . LEU A 1 184 ? 82.46500 24.25300 -16.88100 1.000 64.69458 184 LEU A N 1
ATOM 2621 C CA . LEU A 1 184 ? 83.07600 24.08400 -15.57400 1.000 76.23580 184 LEU A CA 1
ATOM 2622 C C . LEU A 1 184 ? 83.94000 22.84100 -15.60700 1.000 78.34628 184 LEU A C 1
ATOM 2623 O O . LEU A 1 184 ? 83.51500 21.80600 -16.12800 1.000 75.84728 184 LEU A O 1
ATOM 2639 N N . ASP A 1 185 ? 85.15900 22.95900 -15.07400 1.000 84.40794 185 ASP A N 1
ATOM 2640 C CA . ASP A 1 185 ? 86.03300 21.79600 -14.95800 1.000 85.39130 185 ASP A CA 1
ATOM 2641 C C . ASP A 1 185 ? 85.30300 20.63900 -14.29700 1.000 81.38415 185 ASP A C 1
ATOM 2642 O O . ASP A 1 185 ? 85.46300 19.48100 -14.69400 1.000 76.73877 185 ASP A O 1
ATOM 2651 N N . THR A 1 186 ? 84.46200 20.94500 -13.31100 1.000 90.22899 186 THR A N 1
ATOM 2652 C CA . THR A 1 186 ? 83.67200 19.90900 -12.65700 1.000 95.75422 186 THR A CA 1
ATOM 2653 C C . THR A 1 186 ? 82.63100 19.31800 -13.60800 1.000 96.33436 186 THR A C 1
ATOM 2654 O O . THR A 1 186 ? 82.47700 18.09400 -13.70100 1.000 91.13886 186 THR A O 1
ATOM 2665 N N . VAL A 1 187 ? 81.92100 20.16500 -14.32500 1.000 89.57391 187 VAL A N 1
ATOM 2666 C CA . VAL A 1 187 ? 80.75300 19.71600 -15.06900 1.000 76.21793 187 VAL A CA 1
ATOM 2667 C C . VAL A 1 187 ? 81.21900 19.17800 -16.41300 1.000 72.26300 187 VAL A C 1
ATOM 2668 O O . VAL A 1 187 ? 82.05300 19.82700 -17.06300 1.000 71.77862 187 VAL A O 1
ATOM 2681 N N . PRO A 1 188 ? 80.68400 18.03800 -16.87400 1.000 67.77748 188 PRO A N 1
ATOM 2682 C CA . PRO A 1 188 ? 81.14000 17.50100 -18.17500 1.000 62.53465 188 PRO A CA 1
ATOM 2683 C C . PRO A 1 188 ? 80.58900 18.24800 -19.38200 1.000 64.85294 188 PRO A C 1
ATOM 2684 O O . PRO A 1 188 ? 81.30500 18.42500 -20.37600 1.000 59.42446 188 PRO A O 1
ATOM 2695 N N . ALA A 1 189 ? 79.33200 18.67300 -19.33700 1.000 66.12287 189 ALA A N 1
ATOM 2696 C CA . ALA A 1 189 ? 78.67600 19.31800 -20.46500 1.000 57.60275 189 ALA A CA 1
ATOM 2697 C C . ALA A 1 189 ? 78.58000 20.82100 -20.25200 1.000 54.54937 189 ALA A C 1
ATOM 2698 O O . ALA A 1 189 ? 78.34300 21.27500 -19.12300 1.000 52.52198 189 ALA A O 1
ATOM 2705 N N . PRO A 1 190 ? 78.77700 21.60700 -21.31000 1.000 49.18974 190 PRO A N 1
ATOM 2706 C CA . PRO A 1 190 ? 78.53200 23.05500 -21.19700 1.000 48.87875 190 PRO A CA 1
ATOM 2707 C C . PRO A 1 190 ? 77.08800 23.32800 -20.81400 1.000 40.79428 190 PRO A C 1
ATOM 2708 O O . PRO A 1 190 ? 76.19100 22.54700 -21.12300 1.000 40.81082 190 PRO A O 1
ATOM 2719 N N . PHE A 1 191 ? 76.86800 24.45500 -20.13900 1.000 39.49498 191 PHE A N 1
ATOM 2720 C CA . PHE A 1 191 ? 75.53800 24.82200 -19.67300 1.000 35.94851 191 PHE A CA 1
ATOM 2721 C C . PHE A 1 191 ? 75.38600 26.33900 -19.76300 1.000 35.96090 191 PHE A C 1
ATOM 2722 O O . PHE A 1 191 ? 76.30100 27.05200 -20.20100 1.000 32.08810 191 PHE A O 1
ATOM 2739 N N . ALA A 1 192 ? 74.17400 26.81900 -19.40900 1.000 32.72038 192 ALA A N 1
ATOM 2740 C CA . ALA A 1 192 ? 73.84600 28.23900 -19.27900 1.000 30.75601 192 ALA A CA 1
ATOM 2741 C C . ALA A 1 192 ? 73.54600 28.90600 -20.61900 1.000 30.49369 192 ALA A C 1
ATOM 2742 O O . ALA A 1 192 ? 74.39600 29.59000 -21.21200 1.000 30.32561 192 ALA A O 1
ATOM 2749 N N . PRO A 1 193 ? 72.31900 28.77200 -21.09900 1.000 30.01773 193 PRO A N 1
ATOM 2750 C CA . PRO A 1 193 ? 71.98100 29.33100 -22.41400 1.000 24.88589 193 PRO A CA 1
ATOM 2751 C C . PRO A 1 193 ? 71.53400 30.78400 -22.37600 1.000 28.59219 193 PRO A C 1
ATOM 2752 O O . PRO A 1 193 ? 70.73600 31.20200 -21.52500 1.000 27.02600 193 PRO A O 1
ATOM 2763 N N . ALA A 1 194 ? 72.05900 31.55100 -23.34800 1.000 25.01059 194 ALA A N 1
ATOM 2764 C CA . ALA A 1 194 ? 71.75400 32.97000 -23.50700 1.000 25.90070 194 ALA A CA 1
ATOM 2765 C C . ALA A 1 194 ? 70.82800 33.25500 -24.69300 1.000 27.40000 194 ALA A C 1
ATOM 2766 O O . ALA A 1 194 ? 70.58300 34.42600 -25.01400 1.000 24.85416 194 ALA A O 1
ATOM 2773 N N . SER A 1 195 ? 70.27100 32.22100 -25.33100 1.000 26.34552 195 SER A N 1
ATOM 2774 C CA . SER A 1 195 ? 69.59100 32.47300 -26.60100 1.000 25.43799 195 SER A CA 1
ATOM 2775 C C . SER A 1 195 ? 68.33700 33.30700 -26.42100 1.000 25.38826 195 SER A C 1
ATOM 2776 O O . SER A 1 195 ? 67.96500 34.05100 -27.33000 1.000 27.44989 195 SER A O 1
ATOM 2784 N N . THR A 1 196 ? 67.66000 33.21000 -25.27500 1.000 24.19691 196 THR A N 1
ATOM 2785 C CA . THR A 1 196 ? 66.46100 34.03100 -25.10100 1.000 25.35409 196 THR A CA 1
ATOM 2786 C C . THR A 1 196 ? 66.82000 35.48600 -24.84200 1.000 27.17901 196 THR A C 1
ATOM 2787 O O . THR A 1 196 ? 66.13900 36.40100 -25.33900 1.000 25.38320 196 THR A O 1
ATOM 2798 N N . VAL A 1 197 ? 67.86300 35.71000 -24.02800 1.000 26.08351 197 VAL A N 1
ATOM 2799 C CA . VAL A 1 197 ? 68.41000 37.05300 -23.84100 1.000 25.55875 197 VAL A CA 1
ATOM 2800 C C . VAL A 1 197 ? 68.63700 37.71200 -25.19000 1.000 26.31566 197 VAL A C 1
ATOM 2801 O O . VAL A 1 197 ? 68.18300 38.83700 -25.45000 1.000 25.40459 197 VAL A O 1
ATOM 2814 N N . VAL A 1 198 ? 69.34900 37.01200 -26.07500 1.000 25.14323 198 VAL A N 1
ATOM 2815 C CA . VAL A 1 198 ? 69.75600 37.60900 -27.34100 1.000 26.96248 198 VAL A CA 1
ATOM 2816 C C . VAL A 1 198 ? 68.56300 37.77500 -28.26800 1.000 27.40698 198 VAL A C 1
ATOM 2817 O O . VAL A 1 198 ? 68.42200 38.81500 -28.91500 1.000 26.65976 198 VAL A O 1
ATOM 2830 N N . THR A 1 199 ? 67.68800 36.75700 -28.37000 1.000 24.43645 199 THR A N 1
ATOM 2831 C CA . THR A 1 199 ? 66.57700 36.90100 -29.30300 1.000 26.59777 199 THR A CA 1
ATOM 2832 C C . THR A 1 199 ? 65.56900 37.94000 -28.82100 1.000 24.43734 199 THR A C 1
ATOM 2833 O O . THR A 1 199 ? 64.95500 38.61800 -29.64400 1.000 25.76002 199 THR A O 1
ATOM 2844 N N . ALA A 1 200 ? 65.37500 38.09500 -27.50900 1.000 25.99780 200 ALA A N 1
ATOM 2845 C CA . ALA A 1 200 ? 64.47900 39.15700 -27.04800 1.000 25.37695 200 ALA A CA 1
ATOM 2846 C C . ALA A 1 200 ? 65.03300 40.53100 -27.38000 1.000 25.32790 200 ALA A C 1
ATOM 2847 O O . ALA A 1 200 ? 64.29000 41.43000 -27.79000 1.000 23.47066 200 ALA A O 1
ATOM 2854 N N . ALA A 1 201 ? 66.33100 40.72100 -27.16400 1.000 25.55765 201 ALA A N 1
ATOM 2855 C CA . ALA A 1 201 ? 66.94700 42.00100 -27.47500 1.000 26.69266 201 ALA A CA 1
ATOM 2856 C C . ALA A 1 201 ? 66.89000 42.27400 -28.96600 1.000 25.64165 201 ALA A C 1
ATOM 2857 O O . ALA A 1 201 ? 66.60000 43.39400 -29.39400 1.000 24.64479 201 ALA A O 1
ATOM 2864 N N . LEU A 1 202 ? 67.16700 41.25900 -29.77400 1.000 25.32569 202 LEU A N 1
ATOM 2865 C CA . LEU A 1 202 ? 67.09000 41.43800 -31.21300 1.000 25.61794 202 LEU A CA 1
ATOM 2866 C C . LEU A 1 202 ? 65.68300 41.81300 -31.63800 1.000 27.69376 202 LEU A C 1
ATOM 2867 O O . LEU A 1 202 ? 65.50100 42.73700 -32.43800 1.000 28.15396 202 LEU A O 1
ATOM 2883 N N . MET A 1 203 ? 64.66500 41.14600 -31.07400 1.000 25.06174 203 MET A N 1
ATOM 2884 C CA . MET A 1 203 ? 63.29400 41.48100 -31.46200 1.000 25.35866 203 MET A CA 1
ATOM 2885 C C . MET A 1 203 ? 62.91200 42.90000 -31.03400 1.000 27.62649 203 MET A C 1
ATOM 2886 O O . MET A 1 203 ? 62.20700 43.60700 -31.77400 1.000 27.20474 203 MET A O 1
ATOM 2900 N N . GLN A 1 204 ? 63.34000 43.33600 -29.83800 1.000 24.36432 204 GLN A N 1
ATOM 2901 C CA . GLN A 1 204 ? 62.98600 44.69300 -29.41600 1.000 28.70961 204 GLN A CA 1
ATOM 2902 C C . GLN A 1 204 ? 63.63400 45.74200 -30.32700 1.000 27.72868 204 GLN A C 1
ATOM 2903 O O . GLN A 1 204 ? 63.03100 46.78000 -30.61300 1.000 27.39802 204 GLN A O 1
ATOM 2917 N N . ALA A 1 205 ? 64.86400 45.49200 -30.77900 1.000 25.26847 205 ALA A N 1
ATOM 2918 C CA . ALA A 1 205 ? 65.52800 46.40000 -31.71200 1.000 28.37360 205 ALA A CA 1
ATOM 2919 C C . ALA A 1 205 ? 64.75500 46.50300 -33.01700 1.000 26.79905 205 ALA A C 1
ATOM 2920 O O . ALA A 1 205 ? 64.53300 47.59700 -33.54700 1.000 31.26692 205 ALA A O 1
ATOM 2927 N N . VAL A 1 206 ? 64.32600 45.36500 -33.54800 1.000 25.80518 206 VAL A N 1
ATOM 2928 C CA . VAL A 1 206 ? 63.58500 45.37400 -34.80200 1.000 28.44803 206 VAL A CA 1
ATOM 2929 C C . VAL A 1 206 ? 62.30300 46.19100 -34.67100 1.000 28.31583 206 VAL A C 1
ATOM 2930 O O . VAL A 1 206 ? 61.98900 47.02600 -35.52600 1.000 29.70562 206 VAL A O 1
ATOM 2943 N N . THR A 1 207 ? 61.51200 45.92600 -33.62700 1.000 28.42685 207 THR A N 1
ATOM 2944 C CA . THR A 1 207 ? 60.22400 46.61000 -33.50500 1.000 28.54458 207 THR A CA 1
ATOM 2945 C C . THR A 1 207 ? 60.42100 48.09300 -33.20800 1.000 29.33343 207 THR A C 1
ATOM 2946 O O . THR A 1 207 ? 59.66100 48.93700 -33.70500 1.000 25.90684 207 THR A O 1
ATOM 2957 N N . ALA A 1 208 ? 61.42800 48.43500 -32.39000 1.000 30.16340 208 ALA A N 1
ATOM 2958 C CA . ALA A 1 208 ? 61.73400 49.84800 -32.16200 1.000 28.47686 208 ALA A CA 1
ATOM 2959 C C . ALA A 1 208 ? 62.11800 50.53700 -33.46500 1.000 29.80101 208 ALA A C 1
ATOM 2960 O O . ALA A 1 208 ? 61.69200 51.66800 -33.73300 1.000 29.40849 208 ALA A O 1
ATOM 2967 N N . THR A 1 209 ? 62.89600 49.84800 -34.30600 1.000 30.40067 209 THR A N 1
ATOM 2968 C CA . THR A 1 209 ? 63.28500 50.42300 -35.58700 1.000 28.51612 209 THR A CA 1
ATOM 2969 C C . THR A 1 209 ? 62.05800 50.66300 -36.45700 1.000 31.77358 209 THR A C 1
ATOM 2970 O O . THR A 1 209 ? 61.91200 51.72800 -37.06800 1.000 31.39736 209 THR A O 1
ATOM 2981 N N . ALA A 1 210 ? 61.15500 49.67700 -36.53000 1.000 31.34335 210 ALA A N 1
ATOM 2982 C CA . ALA A 1 210 ? 59.92900 49.87100 -37.30200 1.000 32.48025 210 ALA A CA 1
ATOM 2983 C C . ALA A 1 210 ? 59.13800 51.06500 -36.78400 1.000 33.21587 210 ALA A C 1
ATOM 2984 O O . ALA A 1 210 ? 58.51200 51.79500 -37.56700 1.000 31.20929 210 ALA A O 1
ATOM 2991 N N . ALA A 1 211 ? 59.12800 51.26300 -35.46000 1.000 32.08935 211 ALA A N 1
ATOM 2992 C CA . ALA A 1 211 ? 58.34100 52.35000 -34.88500 1.000 30.20743 211 ALA A CA 1
ATOM 2993 C C . ALA A 1 211 ? 58.94700 53.70800 -35.21900 1.000 33.60397 211 ALA A C 1
ATOM 2994 O O . ALA A 1 211 ? 58.22200 54.65900 -35.54300 1.000 33.29879 211 ALA A O 1
ATOM 3001 N N . ALA A 1 212 ? 60.27400 53.81200 -35.14300 1.000 34.31698 212 ALA A N 1
ATOM 3002 C CA . ALA A 1 212 ? 60.95800 55.04800 -35.49900 1.000 36.74950 212 ALA A CA 1
ATOM 3003 C C . ALA A 1 212 ? 60.81300 55.34000 -36.99000 1.000 37.29274 212 ALA A C 1
ATOM 3004 O O . ALA A 1 212 ? 60.61100 56.49200 -37.39100 1.000 35.95937 212 ALA A O 1
ATOM 3011 N N . THR A 1 213 ? 60.89700 54.30300 -37.82500 1.000 37.97566 213 THR A N 1
ATOM 3012 C CA . THR A 1 213 ? 60.76800 54.50600 -39.26400 1.000 36.36623 213 THR A CA 1
ATOM 3013 C C . THR A 1 213 ? 59.40800 55.08800 -39.62500 1.000 36.59010 213 THR A C 1
ATOM 3014 O O . THR A 1 213 ? 59.32100 56.02600 -40.42500 1.000 37.72095 213 THR A O 1
ATOM 3025 N N . LEU A 1 214 ? 58.33200 54.55400 -39.04600 1.000 34.00919 214 LEU A N 1
ATOM 3026 C CA . LEU A 1 214 ? 57.02200 55.15900 -39.26200 1.000 36.95878 214 LEU A CA 1
ATOM 3027 C C . LEU A 1 214 ? 56.99100 56.61900 -38.79900 1.000 41.07377 214 LEU A C 1
ATOM 3028 O O . LEU A 1 214 ? 56.43400 57.48800 -39.48600 1.000 39.92781 214 LEU A O 1
ATOM 3044 N N . ALA A 1 215 ? 57.56300 56.90900 -37.62800 1.000 38.56831 215 ALA A N 1
ATOM 3045 C CA . ALA A 1 215 ? 57.65200 58.29600 -37.18100 1.000 40.24309 215 ALA A CA 1
ATOM 3046 C C . ALA A 1 215 ? 58.35700 59.15500 -38.22500 1.000 42.66319 215 ALA A C 1
ATOM 3047 O O . ALA A 1 215 ? 57.85100 60.20900 -38.61900 1.000 42.03837 215 ALA A O 1
ATOM 3054 N N . ASP A 1 216 ? 59.52400 58.70500 -38.70200 1.000 43.16501 216 ASP A N 1
ATOM 3055 C CA . ASP A 1 216 ? 60.27100 59.47800 -39.69400 1.000 43.60303 216 ASP A CA 1
ATOM 3056 C C . ASP A 1 216 ? 59.42800 59.80000 -40.92400 1.000 41.52836 216 ASP A C 1
ATOM 3057 O O . ASP A 1 216 ? 59.65200 60.83000 -41.57200 1.000 40.53880 216 ASP A O 1
ATOM 3066 N N . ARG A 1 217 ? 58.47000 58.94100 -41.26500 1.000 40.53043 217 ARG A N 1
ATOM 3067 C CA . ARG A 1 217 ? 57.57600 59.17400 -42.38800 1.000 37.38892 217 ARG A CA 1
ATOM 3068 C C . ARG A 1 217 ? 56.34100 59.97900 -42.00600 1.000 38.02339 217 ARG A C 1
ATOM 3069 O O . ARG A 1 217 ? 55.37900 60.02600 -42.78200 1.000 39.94944 217 ARG A O 1
ATOM 3090 N N . GLY A 1 218 ? 56.34500 60.62500 -40.84500 1.000 36.66477 218 GLY A N 1
ATOM 3091 C CA . GLY A 1 218 ? 55.18700 61.39200 -40.44400 1.000 36.96309 218 GLY A CA 1
ATOM 3092 C C . GLY A 1 218 ? 54.00400 60.54600 -40.04900 1.000 43.12332 218 GLY A C 1
ATOM 3093 O O . GLY A 1 218 ? 52.87300 61.04800 -40.00900 1.000 44.08326 218 GLY A O 1
ATOM 3097 N N . ILE A 1 219 ? 54.22500 59.27000 -39.75200 1.000 42.44950 219 ILE A N 1
ATOM 3098 C CA . ILE A 1 219 ? 53.16700 58.39300 -39.26700 1.000 44.15316 219 ILE A CA 1
ATOM 3099 C C . ILE A 1 219 ? 53.36600 58.20100 -37.77300 1.000 44.89192 219 ILE A C 1
ATOM 3100 O O . ILE A 1 219 ? 54.42600 57.74100 -37.33300 1.000 44.23589 219 ILE A O 1
ATOM 3116 N N . GLU A 1 220 ? 52.36400 58.56900 -36.99700 1.000 48.67577 220 GLU A N 1
ATOM 3117 C CA . GLU A 1 220 ? 52.36800 58.33400 -35.56100 1.000 48.02973 220 GLU A CA 1
ATOM 3118 C C . GLU A 1 220 ? 52.44900 56.84000 -35.29400 1.000 40.22187 220 GLU A C 1
ATOM 3119 O O . GLU A 1 220 ? 51.53500 56.10200 -35.69000 1.000 39.28400 220 GLU A O 1
ATOM 3131 N N . PRO A 1 221 ? 53.52700 56.34700 -34.69100 1.000 35.61732 221 PRO A N 1
ATOM 3132 C CA . PRO A 1 221 ? 53.66200 54.89200 -34.48700 1.000 35.15935 221 PRO A CA 1
ATOM 3133 C C . PRO A 1 221 ? 52.62600 54.36300 -33.50700 1.000 33.57380 221 PRO A C 1
ATOM 3134 O O . PRO A 1 221 ? 52.44100 54.91100 -32.41300 1.000 38.26287 221 PRO A O 1
ATOM 3145 N N . PRO A 1 222 ? 51.89600 53.29800 -33.88200 1.000 33.27224 222 PRO A N 1
ATOM 3146 C CA . PRO A 1 222 ? 50.85000 52.75400 -32.98100 1.000 36.65339 222 PRO A CA 1
ATOM 3147 C C . PRO A 1 222 ? 51.46100 51.90200 -31.87400 1.000 38.50013 222 PRO A C 1
ATOM 3148 O O . PRO A 1 222 ? 51.34600 50.66900 -31.84500 1.000 34.78093 222 PRO A O 1
ATOM 3159 N N . LEU A 1 223 ? 52.17900 52.57500 -30.98200 1.000 38.20841 223 LEU A N 1
ATOM 3160 C CA . LEU A 1 223 ? 52.75900 51.93500 -29.81600 1.000 39.75851 223 LEU A CA 1
ATOM 3161 C C . LEU A 1 223 ? 51.71800 51.76600 -28.71700 1.000 40.64994 223 LEU A C 1
ATOM 3162 O O . LEU A 1 223 ? 50.75400 52.52800 -28.61200 1.000 42.06196 223 LEU A O 1
ATOM 3178 N N . LEU A 1 224 ? 51.91500 50.75000 -27.90000 1.000 35.76541 224 LEU A N 1
ATOM 3179 C CA . LEU A 1 224 ? 51.10500 50.57200 -26.71600 1.000 37.35856 224 LEU A CA 1
ATOM 3180 C C . LEU A 1 224 ? 51.68600 51.37800 -25.56900 1.000 38.35901 224 LEU A C 1
ATOM 3181 O O . LEU A 1 224 ? 52.90400 51.41500 -25.37300 1.000 38.82691 224 LEU A O 1
ATOM 3197 N N . ARG A 1 225 ? 50.80800 52.00500 -24.79600 1.000 46.46585 225 ARG A N 1
ATOM 3198 C CA . ARG A 1 225 ? 51.21300 52.77400 -23.63000 1.000 57.08810 225 ARG A CA 1
ATOM 3199 C C . ARG A 1 225 ? 50.80400 52.05800 -22.35200 1.000 51.50432 225 ARG A C 1
ATOM 3200 O O . ARG A 1 225 ? 49.87000 51.25600 -22.33900 1.000 55.01223 225 ARG A O 1
ATOM 3221 N N . SER A 1 226 ? 51.53700 52.33900 -21.28100 1.000 51.56690 226 SER A N 1
ATOM 3222 C CA . SER A 1 226 ? 51.08700 51.92900 -19.96200 1.000 59.88037 226 SER A CA 1
ATOM 3223 C C . SER A 1 226 ? 49.71600 52.52900 -19.66300 1.000 62.00256 226 SER A C 1
ATOM 3224 O O . SER A 1 226 ? 49.45000 53.70200 -19.94100 1.000 63.79749 226 SER A O 1
ATOM 3232 N N . GLY A 1 227 ? 48.82900 51.71500 -19.09500 1.000 62.54596 227 GLY A N 1
ATOM 3233 C CA . GLY A 1 227 ? 47.58900 52.26600 -18.58300 1.000 66.41536 227 GLY A CA 1
ATOM 3234 C C . GLY A 1 227 ? 47.77000 53.20200 -17.40100 1.000 69.74861 227 GLY A C 1
ATOM 3235 O O . GLY A 1 227 ? 46.89900 54.04400 -17.15500 1.000 70.90113 227 GLY A O 1
ATOM 3239 N N . ASN A 1 228 ? 48.87700 53.07400 -16.66300 1.000 69.63231 228 ASN A N 1
ATOM 3240 C CA . ASN A 1 228 ? 49.09600 53.84100 -15.44300 1.000 73.75723 228 ASN A CA 1
ATOM 3241 C C . ASN A 1 228 ? 49.80500 55.17000 -15.69400 1.000 73.71378 228 ASN A C 1
ATOM 3242 O O . ASN A 1 228 ? 50.33300 55.76600 -14.74900 1.000 79.09202 228 ASN A O 1
ATOM 3253 N N . VAL A 1 229 ? 49.83400 55.64200 -16.93800 1.000 69.52519 229 VAL A N 1
ATOM 3254 C CA . VAL A 1 229 ? 50.22600 57.00900 -17.26400 1.000 70.50733 229 VAL A CA 1
ATOM 3255 C C . VAL A 1 229 ? 49.01100 57.69700 -17.87700 1.000 72.04261 229 VAL A C 1
ATOM 3256 O O . VAL A 1 229 ? 48.29600 57.10900 -18.69800 1.000 69.99674 229 VAL A O 1
ATOM 3269 N N . ASP A 1 230 ? 48.77200 58.93900 -17.47000 1.000 74.14429 230 ASP A N 1
ATOM 3270 C CA . ASP A 1 230 ? 47.55700 59.62400 -17.89000 1.000 75.38930 230 ASP A CA 1
ATOM 3271 C C . ASP A 1 230 ? 47.49000 59.68800 -19.41000 1.000 72.10279 230 ASP A C 1
ATOM 3272 O O . ASP A 1 230 ? 48.45800 60.06800 -20.07500 1.000 68.25246 230 ASP A O 1
ATOM 3281 N N . GLY A 1 231 ? 46.34200 59.29600 -19.95700 1.000 67.44426 231 GLY A N 1
ATOM 3282 C CA . GLY A 1 231 ? 46.14500 59.27300 -21.38600 1.000 62.28888 231 GLY A CA 1
ATOM 3283 C C . GLY A 1 231 ? 46.50900 57.97300 -22.06000 1.000 58.44528 231 GLY A C 1
ATOM 3284 O O . GLY A 1 231 ? 46.26200 57.82800 -23.26200 1.000 60.20593 231 GLY A O 1
ATOM 3288 N N . GLY A 1 232 ? 47.08600 57.02300 -21.32800 1.000 62.58850 232 GLY A N 1
ATOM 3289 C CA . GLY A 1 232 ? 47.49000 55.77500 -21.95100 1.000 62.72924 232 GLY A CA 1
ATOM 3290 C C . GLY A 1 232 ? 46.31500 54.98300 -22.49100 1.000 58.54415 232 GLY A C 1
ATOM 3291 O O . GLY A 1 232 ? 46.36100 54.46900 -23.61400 1.000 53.05991 232 GLY A O 1
ATOM 3295 N N . HIS A 1 233 ? 45.24600 54.87400 -21.70000 1.000 52.67964 233 HIS A N 1
ATOM 3296 C CA . HIS A 1 233 ? 44.07900 54.12900 -22.14800 1.000 50.51149 233 HIS A CA 1
ATOM 3297 C C . HIS A 1 233 ? 43.36100 54.85300 -23.27600 1.000 56.39488 233 HIS A C 1
ATOM 3298 O O . HIS A 1 233 ? 42.87800 54.21600 -24.22000 1.000 51.02773 233 HIS A O 1
ATOM 3312 N N . GLU A 1 234 ? 43.27500 56.18300 -23.19700 1.000 63.22324 234 GLU A N 1
ATOM 3313 C CA . GLU A 1 234 ? 42.74800 56.95700 -24.31600 1.000 65.30537 234 GLU A CA 1
ATOM 3314 C C . GLU A 1 234 ? 43.54700 56.67500 -25.58200 1.000 63.04013 234 GLU A C 1
ATOM 3315 O O . GLU A 1 234 ? 42.97800 56.43800 -26.65400 1.000 59.93863 234 GLU A O 1
ATOM 3327 N N . TRP A 1 235 ? 44.87400 56.68400 -25.46900 1.000 58.13958 235 TRP A N 1
ATOM 3328 C CA . TRP A 1 235 ? 45.72700 56.39200 -26.61600 1.000 61.92152 235 TRP A CA 1
ATOM 3329 C C . TRP A 1 235 ? 45.48000 54.97900 -27.14000 1.000 58.46991 235 TRP A C 1
ATOM 3330 O O . TRP A 1 235 ? 45.28700 54.77400 -28.34500 1.000 56.30900 235 TRP A O 1
ATOM 3351 N N . ASN A 1 236 ? 45.49200 53.98600 -26.24600 1.000 51.85749 236 ASN A N 1
ATOM 3352 C CA . ASN A 1 236 ? 45.34000 52.60600 -26.69300 1.000 54.09726 236 ASN A CA 1
ATOM 3353 C C . ASN A 1 236 ? 43.99700 52.39300 -27.38500 1.000 53.59686 236 ASN A C 1
ATOM 3354 O O . ASN A 1 236 ? 43.90900 51.65600 -28.37500 1.000 52.03994 236 ASN A O 1
ATOM 3365 N N . ALA A 1 237 ? 42.93500 53.02400 -26.88000 1.000 50.47099 237 ALA A N 1
ATOM 3366 C CA . ALA A 1 237 ? 41.62200 52.84300 -27.49500 1.000 53.40939 237 ALA A CA 1
ATOM 3367 C C . ALA A 1 237 ? 41.60600 53.39100 -28.91900 1.000 57.28227 237 ALA A C 1
ATOM 3368 O O . ALA A 1 237 ? 41.09500 52.74400 -29.84100 1.000 53.11675 237 ALA A O 1
ATOM 3375 N N . ARG A 1 238 ? 42.16400 54.58900 -29.11400 1.000 59.93021 238 ARG A N 1
ATOM 3376 C CA . ARG A 1 238 ? 42.21800 55.17200 -30.45000 1.000 61.34962 238 ARG A CA 1
ATOM 3377 C C . ARG A 1 238 ? 42.97400 54.26400 -31.41400 1.000 60.21037 238 ARG A C 1
ATOM 3378 O O . ARG A 1 238 ? 42.55600 54.08300 -32.56600 1.000 58.02807 238 ARG A O 1
ATOM 3399 N N . VAL A 1 239 ? 44.07600 53.66800 -30.95800 1.000 57.82045 239 VAL A N 1
ATOM 3400 C CA . VAL A 1 239 ? 44.85400 52.79700 -31.83200 1.000 59.19531 239 VAL A CA 1
ATOM 3401 C C . VAL A 1 239 ? 44.04800 51.55400 -32.19900 1.000 61.59459 239 VAL A C 1
ATOM 3402 O O . VAL A 1 239 ? 43.97600 51.16400 -33.37400 1.000 56.30455 239 VAL A O 1
ATOM 3415 N N . LEU A 1 240 ? 43.42700 50.91600 -31.19800 1.000 62.15015 240 LEU A N 1
ATOM 3416 C CA . LEU A 1 240 ? 42.57500 49.76600 -31.47500 1.000 62.10209 240 LEU A CA 1
ATOM 3417 C C . LEU A 1 240 ? 41.44700 50.14800 -32.42900 1.000 61.52877 240 LEU A C 1
ATOM 3418 O O . LEU A 1 240 ? 41.15200 49.41400 -33.37800 1.000 58.23920 240 LEU A O 1
ATOM 3434 N N . GLU A 1 241 ? 40.81400 51.30100 -32.20600 1.000 57.66847 241 GLU A N 1
ATOM 3435 C CA . GLU A 1 241 ? 39.74700 51.73400 -33.10300 1.000 66.80551 241 GLU A CA 1
ATOM 3436 C C . GLU A 1 241 ? 40.28500 51.99500 -34.50900 1.000 66.00696 241 GLU A C 1
ATOM 3437 O O . GLU A 1 241 ? 39.61200 51.70900 -35.50600 1.000 62.84902 241 GLU A O 1
ATOM 3449 N N . GLN A 1 242 ? 41.50500 52.51300 -34.60800 1.000 63.21388 242 GLN A N 1
ATOM 3450 C CA . GLN A 1 242 ? 42.09000 52.79100 -35.91300 1.000 61.08063 242 GLN A CA 1
ATOM 3451 C C . GLN A 1 242 ? 42.57500 51.51000 -36.57600 1.000 53.99818 242 GLN A C 1
ATOM 3452 O O . GLN A 1 242 ? 42.38300 51.31600 -37.77800 1.000 47.30242 242 GLN A O 1
ATOM 3466 N N . TYR A 1 243 ? 43.16200 50.60200 -35.79800 1.000 51.67877 243 TYR A N 1
ATOM 3467 C CA . TYR A 1 243 ? 43.81500 49.42100 -36.34500 1.000 48.52251 243 TYR A CA 1
ATOM 3468 C C . TYR A 1 243 ? 43.17500 48.13100 -35.86100 1.000 44.91324 243 TYR A C 1
ATOM 3469 O O . TYR A 1 243 ? 43.77400 47.06900 -36.00900 1.000 41.11324 243 TYR A O 1
ATOM 3487 N N . GLY A 1 244 ? 41.99000 48.19800 -35.26100 1.000 49.02324 244 GLY A N 1
ATOM 3488 C CA . GLY A 1 244 ? 41.38200 46.99800 -34.70900 1.000 44.89421 244 GLY A CA 1
ATOM 3489 C C . GLY A 1 244 ? 41.23800 45.85800 -35.69900 1.000 40.78493 244 GLY A C 1
ATOM 3490 O O . GLY A 1 244 ? 41.27200 44.68800 -35.31000 1.000 40.04369 244 GLY A O 1
ATOM 3494 N N . GLU A 1 245 ? 41.08300 46.16800 -36.98500 1.000 40.38616 245 GLU A N 1
ATOM 3495 C CA . GLU A 1 245 ? 40.92700 45.11000 -37.97600 1.000 40.80923 245 GLU A CA 1
ATOM 3496 C C . GLU A 1 245 ? 42.20700 44.30800 -38.19100 1.000 39.72366 245 GLU A C 1
ATOM 3497 O O . GLU A 1 245 ? 42.14200 43.21000 -38.75900 1.000 38.13821 245 GLU A O 1
ATOM 3509 N N . ARG A 1 246 ? 43.35700 44.82300 -37.74800 1.000 36.23639 246 ARG A N 1
ATOM 3510 C CA . ARG A 1 246 ? 44.62400 44.10900 -37.83500 1.000 36.43256 246 ARG A CA 1
ATOM 3511 C C . ARG A 1 246 ? 45.15900 43.67600 -36.47000 1.000 34.76832 246 ARG A C 1
ATOM 3512 O O . ARG A 1 246 ? 46.32600 43.27500 -36.36800 1.000 32.90222 246 ARG A O 1
ATOM 3533 N N . ILE A 1 247 ? 44.33500 43.73000 -35.42500 1.000 37.17386 247 ILE A N 1
ATOM 3534 C CA . ILE A 1 247 ? 44.71900 43.31600 -34.07700 1.000 31.35735 247 ILE A CA 1
ATOM 3535 C C . ILE A 1 247 ? 43.86000 42.11600 -33.69500 1.000 32.50725 247 ILE A C 1
ATOM 3536 O O . ILE A 1 247 ? 42.62700 42.19200 -33.71800 1.000 32.46384 247 ILE A O 1
ATOM 3552 N N . PHE A 1 248 ? 44.50700 41.00100 -33.36300 1.000 34.22463 248 PHE A N 1
ATOM 3553 C CA . PHE A 1 248 ? 43.79200 39.74800 -33.15100 1.000 34.11975 248 PHE A CA 1
ATOM 3554 C C . PHE A 1 248 ? 43.86600 39.20400 -31.73400 1.000 30.59953 248 PHE A C 1
ATOM 3555 O O . PHE A 1 248 ? 43.22900 38.18500 -31.44500 1.000 29.92521 248 PHE A O 1
ATOM 3572 N N . TYR A 1 249 ? 44.57300 39.86500 -30.83300 1.000 34.98628 249 TYR A N 1
ATOM 3573 C CA . TYR A 1 249 ? 44.58700 39.45200 -29.43600 1.000 32.83345 249 TYR A CA 1
ATOM 3574 C C . TYR A 1 249 ? 43.51000 40.13300 -28.59500 1.000 32.37164 249 TYR A C 1
ATOM 3575 O O . TYR A 1 249 ? 43.43700 39.87300 -27.38900 1.000 33.37926 249 TYR A O 1
ATOM 3593 N N . ARG A 1 250 ? 42.65500 40.95300 -29.19600 1.000 33.13332 250 ARG A N 1
ATOM 3594 C CA . ARG A 1 250 ? 41.53600 41.55800 -28.48300 1.000 37.05010 250 ARG A CA 1
ATOM 3595 C C . ARG A 1 250 ? 40.54500 42.06700 -29.51800 1.000 39.40431 250 ARG A C 1
ATOM 3596 O O . ARG A 1 250 ? 40.83800 42.10200 -30.71800 1.000 37.68421 250 ARG A O 1
ATOM 3617 N N . ARG A 1 251 ? 39.37400 42.48800 -29.03500 1.000 41.07601 251 ARG A N 1
ATOM 3618 C CA . ARG A 1 251 ? 38.32900 43.03700 -29.90100 1.000 46.62663 251 ARG A CA 1
ATOM 3619 C C . ARG A 1 251 ? 37.69300 44.29200 -29.30500 1.000 45.76157 251 ARG A C 1
ATOM 3620 O O . ARG A 1 251 ? 37.73500 44.49300 -28.08900 1.000 42.69010 251 ARG A O 1
ATOM 3641 N N . HIS B 1 4 ? 103.01100 13.77300 -58.39300 1.000 83.67114 4 HIS B N 1
ATOM 3642 C CA . HIS B 1 4 ? 102.28100 14.43700 -59.46100 1.000 72.22790 4 HIS B CA 1
ATOM 3643 C C . HIS B 1 4 ? 102.50200 15.94700 -59.47400 1.000 57.73009 4 HIS B C 1
ATOM 3644 O O . HIS B 1 4 ? 102.60500 16.58400 -58.43000 1.000 53.94863 4 HIS B O 1
ATOM 3657 N N . LYS B 1 5 ? 102.56900 16.52400 -60.67200 1.000 52.24497 5 LYS B N 1
ATOM 3658 C CA . LYS B 1 5 ? 103.00500 17.91300 -60.80200 1.000 46.16230 5 LYS B CA 1
ATOM 3659 C C . LYS B 1 5 ? 101.84500 18.88200 -60.61100 1.000 39.95432 5 LYS B C 1
ATOM 3660 O O . LYS B 1 5 ? 100.68000 18.53500 -60.85200 1.000 37.59383 5 LYS B O 1
ATOM 3679 N N . PRO B 1 6 ? 102.15800 20.11300 -60.18500 1.000 36.97285 6 PRO B N 1
ATOM 3680 C CA . PRO B 1 6 ? 101.07300 21.07600 -59.89500 1.000 34.09243 6 PRO B CA 1
ATOM 3681 C C . PRO B 1 6 ? 100.18200 21.32800 -61.08800 1.000 34.72852 6 PRO B C 1
ATOM 3682 O O . PRO B 1 6 ? 98.95300 21.34000 -60.94400 1.000 34.64011 6 PRO B O 1
ATOM 3693 N N . ALA B 1 7 ? 100.76800 21.49500 -62.27500 1.000 33.07722 7 ALA B N 1
ATOM 3694 C CA . ALA B 1 7 ? 99.97300 21.82100 -63.45500 1.000 33.25872 7 ALA B CA 1
ATOM 3695 C C . ALA B 1 7 ? 98.90800 20.76100 -63.71700 1.000 32.56362 7 ALA B C 1
ATOM 3696 O O . ALA B 1 7 ? 97.74600 21.08200 -64.01300 1.000 27.21171 7 ALA B O 1
ATOM 3703 N N . GLY B 1 8 ? 99.30600 19.48500 -63.63700 1.000 31.00430 8 GLY B N 1
ATOM 3704 C CA . GLY B 1 8 ? 98.38200 18.39900 -63.92400 1.000 30.57188 8 GLY B CA 1
ATOM 3705 C C . GLY B 1 8 ? 97.30900 18.27200 -62.86800 1.000 32.85003 8 GLY B C 1
ATOM 3706 O O . GLY B 1 8 ? 96.14100 17.99300 -63.17800 1.000 29.79977 8 GLY B O 1
ATOM 3710 N N . GLN B 1 9 ? 97.68600 18.48100 -61.60600 1.000 30.50888 9 GLN B N 1
ATOM 3711 C CA . GLN B 1 9 ? 96.69900 18.41900 -60.53900 1.000 34.94895 9 GLN B CA 1
ATOM 3712 C C . GLN B 1 9 ? 95.64300 19.49700 -60.72600 1.000 33.03679 9 GLN B C 1
ATOM 3713 O O . GLN B 1 9 ? 94.44400 19.26000 -60.51000 1.000 30.38518 9 GLN B O 1
ATOM 3727 N N . PHE B 1 10 ? 96.06400 20.69300 -61.13100 1.000 28.67068 10 PHE B N 1
ATOM 3728 C CA . PHE B 1 10 ? 95.08500 21.74200 -61.34700 1.000 31.82762 10 PHE B CA 1
ATOM 3729 C C . PHE B 1 10 ? 94.19600 21.41700 -62.53900 1.000 27.49769 10 PHE B C 1
ATOM 3730 O O . PHE B 1 10 ? 92.97300 21.56600 -62.48200 1.000 27.26504 10 PHE B O 1
ATOM 3747 N N . LEU B 1 11 ? 94.79500 20.97400 -63.63600 1.000 28.53191 11 LEU B N 1
ATOM 3748 C CA . LEU B 1 11 ? 93.99000 20.66400 -64.81000 1.000 26.75136 11 LEU B CA 1
ATOM 3749 C C . LEU B 1 11 ? 93.02700 19.52000 -64.52500 1.000 30.93923 11 LEU B C 1
ATOM 3750 O O . LEU B 1 11 ? 91.87600 19.54800 -64.97800 1.000 29.88718 11 LEU B O 1
ATOM 3766 N N . ASP B 1 12 ? 93.47100 18.51000 -63.75500 1.000 30.40691 12 ASP B N 1
ATOM 3767 C CA . ASP B 1 12 ? 92.57100 17.41500 -63.39300 1.000 31.92863 12 ASP B CA 1
ATOM 3768 C C . ASP B 1 12 ? 91.43100 17.91900 -62.51200 1.000 31.96743 12 ASP B C 1
ATOM 3769 O O . ASP B 1 12 ? 90.27400 17.51400 -62.68500 1.000 28.58149 12 ASP B O 1
ATOM 3778 N N . ALA B 1 13 ? 91.73200 18.83400 -61.58700 1.000 30.72789 13 ALA B N 1
ATOM 3779 C CA . ALA B 1 13 ? 90.68000 19.43200 -60.76900 1.000 31.69344 13 ALA B CA 1
ATOM 3780 C C . ALA B 1 13 ? 89.66700 20.20900 -61.60900 1.000 30.47414 13 ALA B C 1
ATOM 3781 O O . ALA B 1 13 ? 88.45500 20.14800 -61.35000 1.000 25.80268 13 ALA B O 1
ATOM 3788 N N . ALA B 1 14 ? 90.15500 20.99000 -62.58400 1.000 31.27247 14 ALA B N 1
ATOM 3789 C CA . ALA B 1 14 ? 89.26300 21.73100 -63.47700 1.000 29.16763 14 ALA B CA 1
ATOM 3790 C C . ALA B 1 14 ? 88.40000 20.77400 -64.29200 1.000 27.79877 14 ALA B C 1
ATOM 3791 O O . ALA B 1 14 ? 87.18100 20.95800 -64.40000 1.000 27.70636 14 ALA B O 1
ATOM 3798 N N . ILE B 1 15 ? 89.00300 19.70600 -64.81400 1.000 27.09021 15 ILE B N 1
ATOM 3799 C CA . ILE B 1 15 ? 88.23800 18.72100 -65.57400 1.000 28.78355 15 ILE B CA 1
ATOM 3800 C C . ILE B 1 15 ? 87.14400 18.11300 -64.70900 1.000 29.11405 15 ILE B C 1
ATOM 3801 O O . ILE B 1 15 ? 85.99800 17.95500 -65.15300 1.000 32.18413 15 ILE B O 1
ATOM 3817 N N . ASP B 1 16 ? 87.47200 17.77600 -63.45800 1.000 28.76091 16 ASP B N 1
ATOM 3818 C CA . ASP B 1 16 ? 86.47400 17.16900 -62.58300 1.000 28.77082 16 ASP B CA 1
ATOM 3819 C C . ASP B 1 16 ? 85.34000 18.14000 -62.30600 1.000 28.58659 16 ASP B C 1
ATOM 3820 O O . ASP B 1 16 ? 84.17900 17.73400 -62.21300 1.000 28.35541 16 ASP B O 1
ATOM 3829 N N . LEU B 1 17 ? 85.66100 19.42900 -62.15800 1.000 27.59039 17 LEU B N 1
ATOM 3830 C CA . LEU B 1 17 ? 84.62600 20.44500 -61.98100 1.000 27.87729 17 LEU B CA 1
ATOM 3831 C C . LEU B 1 17 ? 83.74300 20.54900 -63.22200 1.000 30.15597 17 LEU B C 1
ATOM 3832 O O . LEU B 1 17 ? 82.50900 20.63500 -63.12000 1.000 27.37579 17 LEU B O 1
ATOM 3848 N N . LEU B 1 18 ? 84.35300 20.50500 -64.40700 1.000 27.67384 18 LEU B N 1
ATOM 3849 C CA . LEU B 1 18 ? 83.55300 20.55400 -65.62600 1.000 30.19777 18 LEU B CA 1
ATOM 3850 C C . LEU B 1 18 ? 82.66500 19.31700 -65.75700 1.000 31.63567 18 LEU B C 1
ATOM 3851 O O . LEU B 1 18 ? 81.54100 19.39900 -66.27000 1.000 29.12984 18 LEU B O 1
ATOM 3867 N N . ARG B 1 19 ? 83.16100 18.15100 -65.30700 1.000 33.74890 19 ARG B N 1
ATOM 3868 C CA . ARG B 1 19 ? 82.33800 16.94300 -65.33500 1.000 31.84621 19 ARG B CA 1
ATOM 3869 C C . ARG B 1 19 ? 81.14900 17.08000 -64.39600 1.000 33.29738 19 ARG B C 1
ATOM 3870 O O . ARG B 1 19 ? 80.03400 16.65100 -64.72500 1.000 34.50322 19 ARG B O 1
ATOM 3891 N N . ARG B 1 20 ? 81.35900 17.69600 -63.22500 1.000 32.81056 20 ARG B N 1
ATOM 3892 C CA . ARG B 1 20 ? 80.25300 17.84700 -62.28000 1.000 32.71323 20 ARG B CA 1
ATOM 3893 C C . ARG B 1 20 ? 79.18200 18.76100 -62.84700 1.000 31.31360 20 ARG B C 1
ATOM 3894 O O . ARG B 1 20 ? 77.98500 18.49300 -62.70400 1.000 33.23544 20 ARG B O 1
ATOM 3915 N N . VAL B 1 21 ? 79.59000 19.87200 -63.45900 1.000 28.80802 21 VAL B N 1
ATOM 3916 C CA . VAL B 1 21 ? 78.62200 20.76800 -64.09100 1.000 31.95164 21 VAL B CA 1
ATOM 3917 C C . VAL B 1 21 ? 77.84900 20.02700 -65.18000 1.000 31.60842 21 VAL B C 1
ATOM 3918 O O . VAL B 1 21 ? 76.62300 20.11200 -65.26300 1.000 30.76747 21 VAL B O 1
ATOM 3931 N N . ARG B 1 22 ? 78.56700 19.30500 -66.04300 1.000 32.65478 22 ARG B N 1
ATOM 3932 C CA . ARG B 1 22 ? 77.92400 18.53100 -67.10200 1.000 33.12805 22 ARG B CA 1
ATOM 3933 C C . ARG B 1 22 ? 76.87900 17.56600 -66.54100 1.000 34.13935 22 ARG B C 1
ATOM 3934 O O . ARG B 1 22 ? 75.75100 17.49500 -67.04300 1.000 32.73640 22 ARG B O 1
ATOM 3955 N N . ASP B 1 23 ? 77.25400 16.78600 -65.51800 1.000 34.56453 23 ASP B N 1
ATOM 3956 C CA . ASP B 1 23 ? 76.41700 15.68800 -65.04500 1.000 34.77112 23 ASP B CA 1
ATOM 3957 C C . ASP B 1 23 ? 75.31800 16.15100 -64.10300 1.000 33.06112 23 ASP B C 1
ATOM 3958 O O . ASP B 1 23 ? 74.31400 15.45100 -63.96200 1.000 33.83754 23 ASP B O 1
ATOM 3967 N N . GLU B 1 24 ? 75.46800 17.30800 -63.46500 1.000 33.05053 24 GLU B N 1
ATOM 3968 C CA . GLU B 1 24 ? 74.49400 17.73000 -62.47000 1.000 33.03910 24 GLU B CA 1
ATOM 3969 C C . GLU B 1 24 ? 73.64800 18.92500 -62.88100 1.000 33.09155 24 GLU B C 1
ATOM 3970 O O . GLU B 1 24 ? 72.54500 19.08400 -62.34300 1.000 30.71437 24 GLU B O 1
ATOM 3982 N N . GLU B 1 25 ? 74.11200 19.75300 -63.82400 1.000 31.16067 25 GLU B N 1
ATOM 3983 C CA . GLU B 1 25 ? 73.38400 20.96100 -64.20300 1.000 32.95207 25 GLU B CA 1
ATOM 3984 C C . GLU B 1 25 ? 72.77900 20.87300 -65.60100 1.000 33.90426 25 GLU B C 1
ATOM 3985 O O . GLU B 1 25 ? 72.41900 21.90600 -66.1770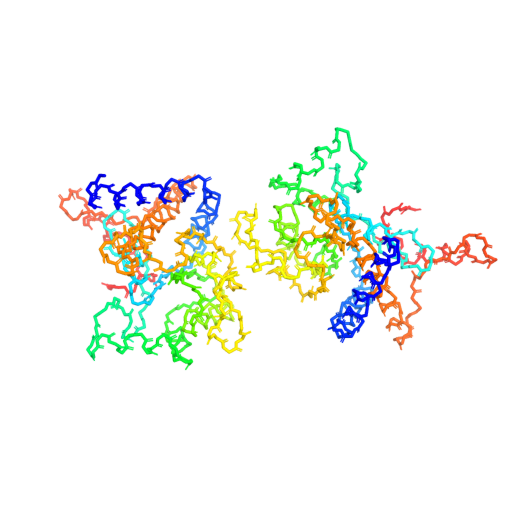0 1.000 32.00985 25 GLU B O 1
ATOM 3997 N N . ALA B 1 26 ? 72.61700 19.66200 -66.13600 1.000 31.29018 26 ALA B N 1
ATOM 3998 C CA . ALA B 1 26 ? 72.11400 19.51300 -67.49500 1.000 33.28105 26 ALA B CA 1
ATOM 3999 C C . ALA B 1 26 ? 70.71500 20.10300 -67.62700 1.000 33.47193 26 ALA B C 1
ATOM 4000 O O . ALA B 1 26 ? 70.42100 20.83000 -68.58300 1.000 33.85472 26 ALA B O 1
ATOM 4007 N N . ASP B 1 27 ? 69.83900 19.80500 -66.67300 1.000 33.89902 27 ASP B N 1
ATOM 4008 C CA . ASP B 1 27 ? 68.48100 20.32200 -66.72900 1.000 35.14403 27 ASP B CA 1
ATOM 4009 C C . ASP B 1 27 ? 68.40400 21.78100 -66.31700 1.000 34.49883 27 ASP B C 1
ATOM 4010 O O . ASP B 1 27 ? 67.51800 22.50300 -66.78100 1.000 36.73336 27 ASP B O 1
ATOM 4019 N N . SER B 1 28 ? 69.28000 22.22900 -65.42200 1.000 33.99188 28 SER B N 1
ATOM 4020 C CA . SER B 1 28 ? 69.29000 23.64000 -65.05100 1.000 33.74052 28 SER B CA 1
ATOM 4021 C C . SER B 1 28 ? 69.82900 24.49300 -66.19400 1.000 32.19504 28 SER B C 1
ATOM 4022 O O . SER B 1 28 ? 69.25500 25.53400 -66.53900 1.000 29.22663 28 SER B O 1
ATOM 4030 N N . ILE B 1 29 ? 70.93600 24.05300 -66.79600 1.000 29.97840 29 ILE B N 1
ATOM 4031 C CA . ILE B 1 29 ? 71.45700 24.72200 -67.98500 1.000 33.21310 29 ILE B CA 1
ATOM 4032 C C . ILE B 1 29 ? 70.40500 24.75600 -69.08300 1.000 31.09835 29 ILE B C 1
ATOM 4033 O O . ILE B 1 29 ? 70.22400 25.77600 -69.76100 1.000 29.63224 29 ILE B O 1
ATOM 4049 N N . GLU B 1 30 ? 69.67800 23.65400 -69.26600 1.000 30.46158 30 GLU B N 1
ATOM 4050 C CA . GLU B 1 30 ? 68.66400 23.62800 -70.31600 1.000 33.27590 30 GLU B CA 1
ATOM 4051 C C . GLU B 1 30 ? 67.58100 24.66700 -70.04600 1.000 32.53011 30 GLU B C 1
ATOM 4052 O O . GLU B 1 30 ? 67.16200 25.40000 -70.95400 1.000 31.71031 30 GLU B O 1
ATOM 4064 N N . ALA B 1 31 ? 67.09400 24.72400 -68.79900 1.000 31.81007 31 ALA B N 1
ATOM 4065 C CA . ALA B 1 31 ? 66.08200 25.71400 -68.43500 1.000 31.18597 31 ALA B CA 1
ATOM 4066 C C . ALA B 1 31 ? 66.59800 27.12700 -68.68500 1.000 31.08103 31 ALA B C 1
ATOM 4067 O O . ALA B 1 31 ? 65.89100 27.97200 -69.24500 1.000 30.99102 31 ALA B O 1
ATOM 4074 N N . ALA B 1 32 ? 67.83400 27.40500 -68.27700 1.000 29.08008 32 ALA B N 1
ATOM 4075 C CA . ALA B 1 32 ? 68.39700 28.73100 -68.50900 1.000 30.88504 32 ALA B CA 1
ATOM 4076 C C . ALA B 1 32 ? 68.47600 29.04500 -70.00100 1.000 28.59816 32 ALA B C 1
ATOM 4077 O O . ALA B 1 32 ? 68.11500 30.14700 -70.44300 1.000 25.48662 32 ALA B O 1
ATOM 4084 N N . GLY B 1 33 ? 68.96000 28.09000 -70.79500 1.000 30.31885 33 GLY B N 1
ATOM 4085 C CA . GLY B 1 33 ? 69.03100 28.30800 -72.23500 1.000 28.57749 33 GLY B CA 1
ATOM 4086 C C . GLY B 1 33 ? 67.66600 28.56100 -72.84700 1.000 28.93836 33 GLY B C 1
ATOM 4087 O O . GLY B 1 33 ? 67.49400 29.47400 -73.66100 1.000 24.95193 33 GLY B O 1
ATOM 4091 N N . THR B 1 34 ? 66.66700 27.77700 -72.43200 1.000 29.69568 34 THR B N 1
ATOM 4092 C CA . THR B 1 34 ? 65.31100 28.00100 -72.92100 1.000 29.22114 34 THR B CA 1
ATOM 4093 C C . THR B 1 34 ? 64.80700 29.39200 -72.53900 1.000 29.78694 34 THR B C 1
ATOM 4094 O O . THR B 1 34 ? 64.13300 30.05600 -73.33800 1.000 29.01023 34 THR B O 1
ATOM 4105 N N . LEU B 1 35 ? 65.08500 29.83800 -71.30600 1.000 29.63962 35 LEU B N 1
ATOM 4106 C CA . LEU B 1 35 ? 64.62500 31.16600 -70.89100 1.000 29.37151 35 LEU B CA 1
ATOM 4107 C C . LEU B 1 35 ? 65.21700 32.25800 -71.78100 1.000 28.58006 35 LEU B C 1
ATOM 4108 O O . LEU B 1 35 ? 64.50800 33.18900 -72.19600 1.000 30.42301 35 LEU B O 1
ATOM 4124 N N . LEU B 1 36 ? 66.50800 32.15900 -72.10500 1.000 25.95976 36 LEU B N 1
ATOM 4125 C CA . LEU B 1 36 ? 67.10600 33.10600 -73.04800 1.000 28.15374 36 LEU B CA 1
ATOM 4126 C C . LEU B 1 36 ? 66.42400 33.03100 -74.41600 1.000 29.62707 36 LEU B C 1
ATOM 4127 O O . LEU B 1 36 ? 66.11100 34.05600 -75.03900 1.000 29.52966 36 LEU B O 1
ATOM 4143 N N . ALA B 1 37 ? 66.19300 31.81500 -74.90400 1.000 28.86361 37 ALA B N 1
ATOM 4144 C CA . ALA B 1 37 ? 65.50900 31.65200 -76.18200 1.000 30.65680 37 ALA B CA 1
ATOM 4145 C C . ALA B 1 37 ? 64.14200 32.32300 -76.15300 1.000 29.88832 37 ALA B C 1
ATOM 4146 O O . ALA B 1 37 ? 63.81900 33.14800 -77.01900 1.000 30.83484 37 ALA B O 1
ATOM 4153 N N . ASP B 1 38 ? 63.33500 31.99700 -75.14500 1.000 33.75116 38 ASP B N 1
ATOM 4154 C CA . ASP B 1 38 ? 62.02000 32.61000 -75.00000 1.000 33.59988 38 ASP B CA 1
ATOM 4155 C C . ASP B 1 38 ? 62.11600 34.12800 -75.03800 1.000 29.26599 38 ASP B C 1
ATOM 4156 O O . ASP B 1 38 ? 61.35200 34.79100 -75.74000 1.000 31.65937 38 ASP B O 1
ATOM 4165 N N . THR B 1 39 ? 63.04800 34.70100 -74.27800 1.000 28.35334 39 THR B N 1
ATOM 4166 C CA . THR B 1 39 ? 63.17600 36.15700 -74.25000 1.000 32.07174 39 THR B CA 1
ATOM 4167 C C . THR B 1 39 ? 63.51300 36.71900 -75.63800 1.000 30.31923 39 THR B C 1
ATOM 4168 O O . THR B 1 39 ? 62.96400 37.74300 -76.05900 1.000 32.17956 39 THR B O 1
ATOM 4179 N N . VAL B 1 40 ? 64.41000 36.06500 -76.36600 1.000 30.85938 40 VAL B N 1
ATOM 4180 C CA . VAL B 1 40 ? 64.67300 36.48200 -77.74000 1.000 31.66609 40 VAL B CA 1
ATOM 4181 C C . VAL B 1 40 ? 63.38700 36.43600 -78.55800 1.000 28.99901 40 VAL B C 1
ATOM 4182 O O . VAL B 1 40 ? 63.00100 37.41200 -79.20900 1.000 33.49698 40 VAL B O 1
ATOM 4195 N N . GLN B 1 41 ? 62.69100 35.30500 -78.51800 1.000 32.22496 41 GLN B N 1
ATOM 4196 C CA . GLN B 1 41 ? 61.51400 35.12900 -79.36600 1.000 33.28269 41 GLN B CA 1
ATOM 4197 C C . GLN B 1 41 ? 60.39800 36.10500 -79.00500 1.000 33.15995 41 GLN B C 1
ATOM 4198 O O . GLN B 1 41 ? 59.64400 36.54100 -79.88200 1.000 35.34687 41 GLN B O 1
ATOM 4212 N N . ASN B 1 42 ? 60.28900 36.47700 -77.74000 1.000 30.80967 42 ASN B N 1
ATOM 4213 C CA . ASN B 1 42 ? 59.24100 37.37800 -77.29400 1.000 33.88333 42 ASN B CA 1
ATOM 4214 C C . ASN B 1 42 ? 59.64800 38.84300 -77.31700 1.000 35.26573 42 ASN B C 1
ATOM 4215 O O . ASN B 1 42 ? 58.85000 39.69600 -76.93800 1.000 33.46533 42 ASN B O 1
ATOM 4226 N N . GLY B 1 43 ? 60.84800 39.16400 -77.75900 1.000 34.29940 43 GLY B N 1
ATOM 4227 C CA . GLY B 1 43 ? 61.21600 40.53600 -77.97300 1.000 34.30329 43 GLY B CA 1
ATOM 4228 C C . GLY B 1 43 ? 61.99800 41.17700 -76.86000 1.000 31.31264 43 GLY B C 1
ATOM 4229 O O . GLY B 1 43 ? 62.31300 42.36300 -76.97200 1.000 31.81247 43 GLY B O 1
ATOM 4233 N N . GLY B 1 44 ? 62.34900 40.43500 -75.81000 1.000 29.42503 44 GLY B N 1
ATOM 4234 C CA . GLY B 1 44 ? 63.07300 40.99900 -74.69100 1.000 29.26859 44 GLY B CA 1
ATOM 4235 C C . GLY B 1 44 ? 64.54600 41.18500 -74.99400 1.000 30.63420 44 GLY B C 1
ATOM 4236 O O . GLY B 1 44 ? 65.03500 40.81800 -76.06100 1.000 30.47112 44 GLY B O 1
ATOM 4240 N N . ARG B 1 45 ? 65.25500 41.79300 -74.03800 1.000 26.58850 45 ARG B N 1
ATOM 4241 C CA . ARG B 1 45 ? 66.69700 41.97700 -74.10900 1.000 24.07077 45 ARG B CA 1
ATOM 4242 C C . ARG B 1 45 ? 67.42100 40.96700 -73.22900 1.000 29.07304 45 ARG B C 1
ATOM 4243 O O . ARG B 1 45 ? 66.87700 40.48900 -72.22500 1.000 22.55442 45 ARG B O 1
ATOM 4264 N N . LEU B 1 46 ? 68.69200 40.71300 -73.57000 1.000 24.66720 46 LEU B N 1
ATOM 4265 C CA . LEU B 1 46 ? 69.55800 39.83500 -72.79600 1.000 24.13796 46 LEU B CA 1
ATOM 4266 C C . LEU B 1 46 ? 70.76400 40.59900 -72.27600 1.000 26.66241 46 LEU B C 1
ATOM 4267 O O . LEU B 1 46 ? 71.46100 41.25500 -73.05600 1.000 22.88105 46 LEU B O 1
ATOM 4283 N N . PHE B 1 47 ? 71.03200 40.46900 -70.97000 1.000 24.01517 47 PHE B N 1
ATOM 4284 C CA . PHE B 1 47 ? 72.17500 41.10100 -70.32700 1.000 23.74516 47 PHE B CA 1
ATOM 4285 C C . PHE B 1 47 ? 72.88100 40.12100 -69.39800 1.000 25.74354 47 PHE B C 1
ATOM 4286 O O . PHE B 1 47 ? 72.25700 39.21800 -68.83000 1.000 22.37088 47 PHE B O 1
ATOM 4303 N N . ALA B 1 48 ? 74.19200 40.32200 -69.22100 1.000 26.77658 48 ALA B N 1
ATOM 4304 C CA . ALA B 1 48 ? 74.98700 39.50800 -68.31300 1.000 21.56909 48 ALA B CA 1
ATOM 4305 C C . ALA B 1 48 ? 75.86200 40.42000 -67.47700 1.000 24.96464 48 ALA B C 1
ATOM 4306 O O . ALA B 1 48 ? 76.45500 41.37900 -67.99900 1.000 23.83215 48 ALA B O 1
ATOM 4313 N N . PHE B 1 49 ? 75.95600 40.09400 -66.18900 1.000 22.67540 49 PHE B N 1
ATOM 4314 C CA . PHE B 1 49 ? 76.77900 40.84800 -65.25900 1.000 25.52969 49 PHE B CA 1
ATOM 4315 C C . PHE B 1 49 ? 77.56500 39.95300 -64.31600 1.000 25.12103 49 PHE B C 1
ATOM 4316 O O . PHE B 1 49 ? 77.06900 38.91500 -63.87400 1.000 24.54293 49 PHE B O 1
ATOM 4333 N N . GLY B 1 50 ? 78.77200 40.41000 -63.97800 1.000 25.46945 50 GLY B N 1
ATOM 4334 C CA . GLY B 1 50 ? 79.53200 39.90300 -62.85600 1.000 24.33426 50 GLY B CA 1
ATOM 4335 C C . GLY B 1 50 ? 80.50400 40.96600 -62.40300 1.000 24.43358 50 GLY B C 1
ATOM 4336 O O . GLY B 1 50 ? 80.88800 41.85700 -63.16700 1.000 25.95492 50 GLY B O 1
ATOM 4340 N N . ALA B 1 51 ? 80.87600 40.88800 -61.13400 1.000 26.02122 51 ALA B N 1
ATOM 4341 C CA . ALA B 1 51 ? 81.83500 41.82200 -60.56600 1.000 24.00559 51 ALA B CA 1
ATOM 4342 C C . ALA B 1 51 ? 83.22400 41.20900 -60.50200 1.000 24.12081 51 ALA B C 1
ATOM 4343 O O . ALA B 1 51 ? 83.38400 40.03200 -60.18000 1.000 25.27123 51 ALA B O 1
ATOM 4350 N N . GLY B 1 52 ? 84.23000 42.01900 -60.78100 1.000 27.19939 52 GLY B N 1
ATOM 4351 C CA . GLY B 1 52 ? 85.59600 41.55400 -60.59900 1.000 27.51512 52 GLY B CA 1
ATOM 4352 C C . GLY B 1 52 ? 85.88300 40.35900 -61.49200 1.000 25.53963 52 GLY B C 1
ATOM 4353 O O . GLY B 1 52 ? 85.55800 40.34300 -62.68400 1.000 25.64405 52 GLY B O 1
ATOM 4357 N N . HIS B 1 53 ? 86.53100 39.33600 -60.94000 1.000 26.04263 53 HIS B N 1
ATOM 4358 C CA . HIS B 1 53 ? 86.81600 38.15300 -61.75400 1.000 26.59196 53 HIS B CA 1
ATOM 4359 C C . HIS B 1 53 ? 85.53800 37.42300 -62.17800 1.000 24.76396 53 HIS B C 1
ATOM 4360 O O . HIS B 1 53 ? 85.55400 36.68900 -63.18100 1.000 23.39277 53 HIS B O 1
ATOM 4374 N N . SER B 1 54 ? 84.42000 37.65000 -61.48600 1.000 19.65031 54 SER B N 1
ATOM 4375 C CA . SER B 1 54 ? 83.15100 37.11600 -61.96900 1.000 25.39611 54 SER B CA 1
ATOM 4376 C C . SER B 1 54 ? 82.66800 37.80000 -63.24600 1.000 26.21291 54 SER B C 1
ATOM 4377 O O . SER B 1 54 ? 81.75500 37.29100 -63.91700 1.000 23.58303 54 SER B O 1
ATOM 4385 N N . SER B 1 55 ? 83.26400 38.93700 -63.59500 1.000 23.18720 55 SER B N 1
ATOM 4386 C CA . SER B 1 55 ? 82.94300 39.60600 -64.83900 1.000 22.45194 55 SER B CA 1
ATOM 4387 C C . SER B 1 55 ? 83.46700 38.83100 -66.04400 1.000 23.55486 55 SER B C 1
ATOM 4388 O O . SER B 1 55 ? 82.97500 39.01400 -67.16300 1.000 21.57048 55 SER B O 1
ATOM 4396 N N . LEU B 1 56 ? 84.51200 38.01800 -65.86100 1.000 23.75251 56 LEU B N 1
ATOM 4397 C CA . LEU B 1 56 ? 85.22100 37.50300 -67.02700 1.000 21.04758 56 LEU B CA 1
ATOM 4398 C C . LEU B 1 56 ? 84.30800 36.62300 -67.86100 1.000 21.04727 56 LEU B C 1
ATOM 4399 O O . LEU B 1 56 ? 84.24600 36.76500 -69.08500 1.000 20.97977 56 LEU B O 1
ATOM 4415 N N . ALA B 1 57 ? 83.57700 35.71500 -67.20700 1.000 22.46133 57 ALA B N 1
ATOM 4416 C CA . ALA B 1 57 ? 82.67000 34.81500 -67.90300 1.000 21.58639 57 ALA B CA 1
ATOM 4417 C C . ALA B 1 57 ? 81.49600 35.56700 -68.50400 1.000 24.26687 57 ALA B C 1
ATOM 4418 O O . ALA B 1 57 ? 80.93800 35.12600 -69.51100 1.000 24.25279 57 ALA B O 1
ATOM 4425 N N . ALA B 1 58 ? 81.09900 36.69800 -67.91600 1.000 24.29818 58 ALA B N 1
ATOM 4426 C CA . ALA B 1 58 ? 80.07800 37.51200 -68.57500 1.000 23.32609 58 ALA B CA 1
ATOM 4427 C C . ALA B 1 58 ? 80.61800 38.12500 -69.85700 1.000 21.42423 58 ALA B C 1
ATOM 4428 O O . ALA B 1 58 ? 79.93100 38.13800 -70.88000 1.000 21.16287 58 ALA B O 1
ATOM 4435 N N . GLN B 1 59 ? 81.84400 38.64600 -69.82000 1.000 23.66821 59 GLN B N 1
ATOM 4436 C CA . GLN B 1 59 ? 82.44100 39.23000 -71.01800 1.000 22.51069 59 GLN B CA 1
ATOM 4437 C C . GLN B 1 59 ? 82.67800 38.18900 -72.10000 1.000 21.13869 59 GLN B C 1
ATOM 4438 O O . GLN B 1 59 ? 82.63100 38.51800 -73.28300 1.000 21.53531 59 GLN B O 1
ATOM 4452 N N . ASP B 1 60 ? 82.90000 36.93300 -71.72000 1.000 20.46997 60 ASP B N 1
ATOM 4453 C CA . ASP B 1 60 ? 83.18000 35.85900 -72.67600 1.000 24.09923 60 ASP B CA 1
ATOM 4454 C C . ASP B 1 60 ? 81.98200 35.47500 -73.53800 1.000 23.12107 60 ASP B C 1
ATOM 4455 O O . ASP B 1 60 ? 82.17400 34.76100 -74.53100 1.000 23.54477 60 ASP B O 1
ATOM 4464 N N . VAL B 1 61 ? 80.77600 35.94400 -73.22400 1.000 23.30791 61 VAL B N 1
ATOM 4465 C CA . VAL B 1 61 ? 79.61600 35.68800 -74.06700 1.000 21.69738 61 VAL B CA 1
ATOM 4466 C C . VAL B 1 61 ? 79.08700 36.95700 -74.71600 1.000 22.80029 61 VAL B C 1
ATOM 4467 O O . VAL B 1 61 ? 78.00700 36.92600 -75.30800 1.000 19.92682 61 VAL B O 1
ATOM 4480 N N . VAL B 1 62 ? 79.82600 38.06800 -74.64600 1.000 23.20223 62 VAL B N 1
ATOM 4481 C CA . VAL B 1 62 ? 79.42600 39.33300 -75.26100 1.000 21.47275 62 VAL B CA 1
ATOM 4482 C C . VAL B 1 62 ? 80.39600 39.67000 -76.38500 1.000 22.07237 62 VAL B C 1
ATOM 4483 O O . VAL B 1 62 ? 81.62200 39.61800 -76.19500 1.000 20.06095 62 VAL B O 1
ATOM 4496 N N . TYR B 1 63 ? 79.83200 40.04800 -77.54400 1.000 21.88218 63 TYR B N 1
ATOM 4497 C CA . TYR B 1 63 ? 80.58100 40.38400 -78.75100 1.000 23.68749 63 TYR B CA 1
ATOM 4498 C C . TYR B 1 63 ? 81.63200 39.31300 -79.06400 1.000 21.67394 63 TYR B C 1
ATOM 4499 O O . TYR B 1 63 ? 82.80900 39.58600 -79.31300 1.000 21.80068 63 TYR B O 1
ATOM 4517 N N . ARG B 1 64 ? 81.17000 38.07200 -79.08000 1.000 22.85115 64 ARG B N 1
ATOM 4518 C CA . ARG B 1 64 ? 82.02000 36.89900 -79.17900 1.000 24.35027 64 ARG B CA 1
ATOM 4519 C C . ARG B 1 64 ? 81.65700 36.16000 -80.45600 1.000 25.59965 64 ARG B C 1
ATOM 4520 O O . ARG B 1 64 ? 80.50000 35.76700 -80.63100 1.000 26.33604 64 ARG B O 1
ATOM 4541 N N . ALA B 1 65 ? 82.63600 35.98800 -81.34700 1.000 24.49535 65 ALA B N 1
ATOM 4542 C CA . ALA B 1 65 ? 82.47000 35.09500 -82.48600 1.000 27.09971 65 ALA B CA 1
ATOM 4543 C C . ALA B 1 65 ? 81.92600 33.75300 -82.01400 1.000 25.18097 65 ALA B C 1
ATOM 4544 O O . ALA B 1 65 ? 82.49400 33.10200 -81.13600 1.000 26.45537 65 ALA B O 1
ATOM 4551 N N . GLY B 1 66 ? 80.81400 33.34000 -82.59300 1.000 26.15161 66 GLY B N 1
ATOM 4552 C CA . GLY B 1 66 ? 80.21400 32.09000 -82.19300 1.000 26.32932 66 GLY B CA 1
ATOM 4553 C C . GLY B 1 66 ? 79.28900 32.17500 -81.00300 1.000 25.17012 66 GLY B C 1
ATOM 4554 O O . GLY B 1 66 ? 78.80400 31.13600 -80.53300 1.000 26.41482 66 GLY B O 1
ATOM 4558 N N . GLY B 1 67 ? 79.05000 33.37500 -80.47800 1.000 28.28851 67 GLY B N 1
ATOM 4559 C CA . GLY B 1 67 ? 78.05600 33.59700 -79.45700 1.000 25.28133 67 GLY B CA 1
ATOM 4560 C C . GLY B 1 67 ? 76.91700 34.44100 -79.99500 1.000 26.18945 67 GLY B C 1
ATOM 4561 O O . GLY B 1 67 ? 76.89600 34.84300 -81.15400 1.000 24.32865 67 GLY B O 1
ATOM 4565 N N . LEU B 1 68 ? 75.96800 34.71200 -79.10900 1.000 25.20710 68 LEU B N 1
ATOM 4566 C CA . LEU B 1 68 ? 74.76400 35.43300 -79.48600 1.000 26.44529 68 LEU B CA 1
ATOM 4567 C C . LEU B 1 68 ? 75.08200 36.90700 -79.63300 1.000 25.88566 68 LEU B C 1
ATOM 4568 O O . LEU B 1 68 ? 75.61900 37.52100 -78.70800 1.000 28.32380 68 LEU B O 1
ATOM 4584 N N . ALA B 1 69 ? 74.72500 37.48100 -80.78500 1.000 26.99035 69 ALA B N 1
ATOM 4585 C CA . ALA B 1 69 ? 74.86300 38.91600 -80.97600 1.000 26.97182 69 ALA B CA 1
ATOM 4586 C C . ALA B 1 69 ? 73.98400 39.69600 -80.01200 1.000 27.45563 69 ALA B C 1
ATOM 4587 O O . ALA B 1 69 ? 74.25900 40.86900 -79.75600 1.000 25.91078 69 ALA B O 1
ATOM 4594 N N . LEU B 1 70 ? 72.95400 39.07200 -79.45200 1.000 24.34538 70 LEU B N 1
ATOM 4595 C CA . LEU B 1 70 ? 72.01900 39.79400 -78.59800 1.000 27.95916 70 LEU B CA 1
ATOM 4596 C C . LEU B 1 70 ? 72.42000 39.84300 -77.12300 1.000 25.40097 70 LEU B C 1
ATOM 4597 O O . LEU B 1 70 ? 71.73400 40.51500 -76.33000 1.000 25.01024 70 LEU B O 1
ATOM 4613 N N . MET B 1 71 ? 73.47500 39.13600 -76.72100 1.000 22.23470 71 MET B N 1
ATOM 4614 C CA . MET B 1 71 ? 73.91600 39.19800 -75.33600 1.000 25.31969 71 MET B CA 1
ATOM 4615 C C . MET B 1 71 ? 74.68300 40.50100 -75.11900 1.000 25.53366 71 MET B C 1
ATOM 4616 O O . MET B 1 71 ? 75.65800 40.78500 -75.82800 1.000 22.79315 71 MET B O 1
ATOM 4630 N N . ASN B 1 72 ? 74.21500 41.30700 -74.16500 1.000 25.25177 72 ASN B N 1
ATOM 4631 C CA . ASN B 1 72 ? 74.84100 42.57100 -73.79600 1.000 26.29894 72 ASN B CA 1
ATOM 4632 C C . ASN B 1 72 ? 75.52200 42.47600 -72.43600 1.000 22.56224 72 ASN B C 1
ATOM 4633 O O . ASN B 1 72 ? 75.22200 41.61000 -71.61400 1.000 20.93264 72 ASN B O 1
ATOM 4644 N N . LEU B 1 73 ? 76.43300 43.40800 -72.19300 1.000 24.03210 73 LEU B N 1
ATOM 4645 C CA . LEU B 1 73 ? 77.10600 43.50400 -70.90500 1.000 25.22311 73 LEU B CA 1
ATOM 4646 C C . LEU B 1 73 ? 76.48500 44.60900 -70.06800 1.000 26.48148 73 LEU B C 1
ATOM 4647 O O . LEU B 1 73 ? 76.39000 45.75400 -70.51300 1.000 31.40647 73 LEU B O 1
ATOM 4663 N N . LEU B 1 74 ? 76.05000 44.26100 -68.86700 1.000 27.64720 74 LEU B N 1
ATOM 4664 C CA . LEU B 1 74 ? 75.61500 45.24500 -67.88300 1.000 28.19126 74 LEU B CA 1
ATOM 4665 C C . LEU B 1 74 ? 76.85600 45.69700 -67.12700 1.000 28.03603 74 LEU B C 1
ATOM 4666 O O . LEU B 1 74 ? 77.48600 44.89100 -66.43000 1.000 29.49765 74 LEU B O 1
ATOM 4682 N N . THR B 1 75 ? 77.23900 46.95800 -67.27300 1.000 29.39986 75 THR B N 1
ATOM 4683 C CA . THR B 1 75 ? 78.49900 47.41000 -66.68800 1.000 30.61742 75 THR B CA 1
ATOM 4684 C C . THR B 1 75 ? 78.26400 48.20700 -65.41100 1.000 25.50131 75 THR B C 1
ATOM 4685 O O . THR B 1 75 ? 77.55900 49.22400 -65.41900 1.000 25.36273 75 THR B O 1
ATOM 4696 N N . VAL B 1 76 ? 78.88500 47.75800 -64.32400 1.000 23.03106 76 VAL B N 1
ATOM 4697 C CA . VAL B 1 76 ? 79.02800 48.56200 -63.11700 1.000 24.38793 76 VAL B CA 1
ATOM 4698 C C . VAL B 1 76 ? 80.42200 49.16000 -63.13000 1.000 24.58389 76 VAL B C 1
ATOM 4699 O O . VAL B 1 76 ? 81.41900 48.41900 -62.97400 1.000 23.58302 76 VAL B O 1
ATOM 4712 N N . PRO B 1 77 ? 80.57400 50.46900 -63.31500 1.000 19.90287 77 PRO B N 1
ATOM 4713 C CA . PRO B 1 77 ? 81.91500 51.04800 -63.38200 1.000 23.79936 77 PRO B CA 1
ATOM 4714 C C . PRO B 1 77 ? 82.76100 50.67400 -62.17000 1.000 22.34930 77 PRO B C 1
ATOM 4715 O O . PRO B 1 77 ? 82.32900 50.79100 -61.03700 1.000 21.30110 77 PRO B O 1
ATOM 4726 N N . GLY B 1 78 ? 83.99000 50.25600 -62.42200 1.000 24.99344 78 GLY B N 1
ATOM 4727 C CA . GLY B 1 78 ? 84.93700 49.89800 -61.39300 1.000 24.61545 78 GLY B CA 1
ATOM 4728 C C . GLY B 1 78 ? 85.05400 48.41100 -61.14200 1.000 24.60318 78 GLY B C 1
ATOM 4729 O O . GLY B 1 78 ? 86.02900 47.97500 -60.51500 1.000 26.12719 78 GLY B O 1
ATOM 4733 N N . VAL B 1 79 ? 84.09900 47.61800 -61.61000 1.000 24.25133 79 VAL B N 1
ATOM 4734 C CA . VAL B 1 79 ? 84.17000 46.18500 -61.34600 1.000 25.75367 79 VAL B CA 1
ATOM 4735 C C . VAL B 1 79 ? 84.00600 45.37000 -62.61800 1.000 29.69402 79 VAL B C 1
ATOM 4736 O O . VAL B 1 79 ? 83.67400 44.18000 -62.55000 1.000 28.15672 79 VAL B O 1
ATOM 4749 N N . VAL B 1 80 ? 84.20500 46.01400 -63.76900 1.000 26.97737 80 VAL B N 1
ATOM 4750 C CA . VAL B 1 80 ? 84.29000 45.33900 -65.06000 1.000 30.77763 80 VAL B CA 1
ATOM 4751 C C . VAL B 1 80 ? 85.67200 44.69700 -65.12000 1.000 29.33813 80 VAL B C 1
ATOM 4752 O O . VAL B 1 80 ? 86.66100 45.36600 -65.39400 1.000 31.74877 80 VAL B O 1
ATOM 4765 N N . GLY B 1 81 ? 85.75300 43.39900 -64.88100 1.000 30.47523 81 GLY B N 1
ATOM 4766 C CA . GLY B 1 81 ? 87.12400 42.88700 -64.73600 1.000 31.42241 81 GLY B CA 1
ATOM 4767 C C . GLY B 1 81 ? 87.80900 43.47700 -63.50400 1.000 32.68953 81 GLY B C 1
ATOM 4768 O O . GLY B 1 81 ? 87.16400 44.02100 -62.60100 1.000 29.28025 81 GLY B O 1
ATOM 4772 N N . ILE B 1 82 ? 89.13700 43.33500 -63.46600 1.000 31.81274 82 ILE B N 1
ATOM 4773 C CA . ILE B 1 82 ? 89.95400 43.95900 -62.43400 1.000 31.88996 82 ILE B CA 1
ATOM 4774 C C . ILE B 1 82 ? 90.64000 45.18900 -63.01700 1.000 37.07613 82 ILE B C 1
ATOM 4775 O O . ILE B 1 82 ? 91.70200 45.59600 -62.54700 1.000 34.86109 82 ILE B O 1
ATOM 4791 N N . ASP B 1 83 ? 90.03400 45.77400 -64.05000 1.000 39.39958 83 ASP B N 1
ATOM 4792 C CA . ASP B 1 83 ? 90.52200 46.97400 -64.72500 1.000 49.11086 83 ASP B CA 1
ATOM 4793 C C . ASP B 1 83 ? 90.05000 48.18500 -63.92200 1.000 51.04769 83 ASP B C 1
ATOM 4794 O O . ASP B 1 83 ? 89.08600 48.86900 -64.28300 1.000 52.56139 83 ASP B O 1
ATOM 4803 N N . VAL B 1 84 ? 90.74700 48.44300 -62.81300 1.000 35.35417 84 VAL B N 1
ATOM 4804 C CA . VAL B 1 84 ? 90.39900 49.55100 -61.93000 1.000 32.97725 84 VAL B CA 1
ATOM 4805 C C . VAL B 1 84 ? 91.62100 49.88700 -61.08200 1.000 34.42247 84 VAL B C 1
ATOM 4806 O O . VAL B 1 84 ? 92.35100 48.99100 -60.63900 1.000 34.35088 84 VAL B O 1
ATOM 4819 N N . MET B 1 85 ? 91.83100 51.18100 -60.84100 1.000 28.36077 85 MET B N 1
ATOM 4820 C CA . MET B 1 85 ? 92.96600 51.64200 -60.05100 1.000 34.33172 85 MET B CA 1
ATOM 4821 C C . MET B 1 85 ? 92.48900 52.29400 -58.75600 1.000 31.69476 85 MET B C 1
ATOM 4822 O O . MET B 1 85 ? 91.71900 53.26700 -58.80100 1.000 32.64432 85 MET B O 1
ATOM 4836 N N . PRO B 1 86 ? 92.87800 51.80300 -57.58400 1.000 30.18143 86 PRO B N 1
ATOM 4837 C CA . PRO B 1 86 ? 93.65500 50.58500 -57.31500 1.000 30.00099 86 PRO B CA 1
ATOM 4838 C C . PRO B 1 86 ? 92.75400 49.34900 -57.42800 1.000 31.19483 86 PRO B C 1
ATOM 4839 O O . PRO B 1 86 ? 91.52400 49.44000 -57.27300 1.000 27.91802 86 PRO B O 1
ATOM 4850 N N . ALA B 1 87 ? 93.33500 48.16900 -57.68000 1.000 28.76639 87 ALA B N 1
ATOM 4851 C CA . ALA B 1 87 ? 92.52400 46.95900 -57.79400 1.000 29.28263 87 ALA B CA 1
ATOM 4852 C C . ALA B 1 87 ? 91.72900 46.69100 -56.52200 1.000 28.46942 87 ALA B C 1
ATOM 4853 O O . ALA B 1 87 ? 90.66500 46.06600 -56.58800 1.000 26.63036 87 ALA B O 1
ATOM 4860 N N . THR B 1 88 ? 92.20600 47.17200 -55.37000 1.000 27.92444 88 THR B N 1
ATOM 4861 C CA . THR B 1 88 ? 91.48000 46.96300 -54.12100 1.000 30.05758 88 THR B CA 1
ATOM 4862 C C . THR B 1 88 ? 90.10800 47.63700 -54.14200 1.000 30.02546 88 THR B C 1
ATOM 4863 O O . THR B 1 88 ? 89.17600 47.17000 -53.47900 1.000 29.27694 88 THR B O 1
ATOM 4874 N N . LEU B 1 89 ? 89.95200 48.70300 -54.92600 1.000 29.41896 89 LEU B N 1
ATOM 4875 C CA . LEU B 1 89 ? 88.67300 49.40200 -54.98600 1.000 27.11324 89 LEU B CA 1
ATOM 4876 C C . LEU B 1 89 ? 87.57900 48.49100 -55.53800 1.000 29.07825 89 LEU B C 1
ATOM 4877 O O . LEU B 1 89 ? 86.41700 48.57300 -55.12600 1.000 27.38994 89 LEU B O 1
ATOM 4893 N N . GLY B 1 90 ? 87.93700 47.61300 -56.47300 1.000 29.92310 90 GLY B N 1
ATOM 4894 C CA . GLY B 1 90 ? 86.95200 46.71100 -57.03400 1.000 28.29883 90 GLY B CA 1
ATOM 4895 C C . GLY B 1 90 ? 86.27700 45.87600 -55.96900 1.000 28.85986 90 GLY B C 1
ATOM 4896 O O . GLY B 1 90 ? 85.06600 45.65300 -56.01500 1.000 29.46681 90 GLY B O 1
ATOM 4900 N N . SER B 1 91 ? 87.04800 45.41700 -54.98500 1.000 27.20343 91 SER B N 1
ATOM 4901 C CA . SER B 1 91 ? 86.46300 44.63300 -53.90600 1.000 31.31243 91 SER B CA 1
ATOM 4902 C C . SER B 1 91 ? 85.54500 45.48700 -53.04400 1.000 34.40732 91 SER B C 1
ATOM 4903 O O . SER B 1 91 ? 84.49000 45.02300 -52.59600 1.000 33.01456 91 SER B O 1
ATOM 4911 N N . ALA B 1 92 ? 85.93700 46.73800 -52.78900 1.000 32.16283 92 ALA B N 1
ATOM 4912 C CA . ALA B 1 92 ? 85.14500 47.58700 -51.91100 1.000 30.09145 92 ALA B CA 1
ATOM 4913 C C . ALA B 1 92 ? 83.83300 47.95500 -52.56400 1.000 32.51074 92 ALA B C 1
ATOM 4914 O O . ALA B 1 92 ? 82.80800 48.05800 -51.88400 1.000 35.22778 92 ALA B O 1
ATOM 4921 N N . LEU B 1 93 ? 83.84500 48.15400 -53.88400 1.000 28.47546 93 LEU B N 1
ATOM 4922 C CA . LEU B 1 93 ? 82.63200 48.53900 -54.59900 1.000 29.57760 93 LEU B CA 1
ATOM 4923 C C . LEU B 1 93 ? 81.55300 47.46900 -54.49800 1.000 28.49561 93 LEU B C 1
ATOM 4924 O O . LEU B 1 93 ? 80.35100 47.77700 -54.58700 1.000 28.89318 93 LEU B O 1
ATOM 4940 N N . GLU B 1 94 ? 81.95500 46.20300 -54.36800 1.000 25.47406 94 GLU B N 1
ATOM 4941 C CA . GLU B 1 94 ? 80.97100 45.13700 -54.21000 1.000 30.36175 94 GLU B CA 1
ATOM 4942 C C . GLU B 1 94 ? 80.15000 45.28100 -52.93400 1.000 31.29402 94 GLU B C 1
ATOM 4943 O O . GLU B 1 94 ? 79.13500 44.58500 -52.79600 1.000 26.60864 94 GLU B O 1
ATOM 4955 N N . ARG B 1 95 ? 80.57400 46.13600 -51.98900 1.000 30.68162 95 ARG B N 1
ATOM 4956 C CA . ARG B 1 95 ? 79.85800 46.33300 -50.72900 1.000 32.56748 95 ARG B CA 1
ATOM 4957 C C . ARG B 1 95 ? 79.03700 47.61600 -50.68400 1.000 30.31979 95 ARG B C 1
ATOM 4958 O O . ARG B 1 95 ? 78.51500 47.95300 -49.62100 1.000 29.18582 95 ARG B O 1
ATOM 4979 N N . VAL B 1 96 ? 78.88600 48.32500 -51.80200 1.000 29.84501 96 VAL B N 1
ATOM 4980 C CA . VAL B 1 96 ? 78.20900 49.61600 -51.80400 1.000 29.19085 96 VAL B CA 1
ATOM 4981 C C . VAL B 1 96 ? 76.73900 49.39400 -52.14300 1.000 34.40334 96 VAL B C 1
ATOM 4982 O O . VAL B 1 96 ? 76.40000 48.92700 -53.24000 1.000 33.24934 96 VAL B O 1
ATOM 4995 N N . ASP B 1 97 ? 75.86800 49.71800 -51.18800 1.000 35.20203 97 ASP B N 1
ATOM 4996 C CA . ASP B 1 97 ? 74.43400 49.65900 -51.43400 1.000 41.92053 97 ASP B CA 1
ATOM 4997 C C . ASP B 1 97 ? 74.05000 50.75700 -52.40000 1.000 38.04714 97 ASP B C 1
ATOM 4998 O O . ASP B 1 97 ? 74.56700 51.87200 -52.31300 1.000 37.96229 97 ASP B O 1
ATOM 5007 N N . GLY B 1 98 ? 73.11300 50.45600 -53.30100 1.000 32.24596 98 GLY B N 1
ATOM 5008 C CA . GLY B 1 98 ? 72.63200 51.43800 -54.24100 1.000 34.02316 98 GLY B CA 1
ATOM 5009 C C . GLY B 1 98 ? 73.34200 51.44000 -55.57700 1.000 27.67607 98 GLY B C 1
ATOM 5010 O O . GLY B 1 98 ? 72.77300 51.90600 -56.56500 1.000 27.72488 98 GLY B O 1
ATOM 5014 N N . LEU B 1 99 ? 74.56200 50.92700 -55.64300 1.000 26.74702 99 LEU B N 1
ATOM 5015 C CA . LEU B 1 99 ? 75.26200 50.87300 -56.92500 1.000 27.82545 99 LEU B CA 1
ATOM 5016 C C . LEU B 1 99 ? 74.48400 50.04900 -57.94600 1.000 27.00422 99 LEU B C 1
ATOM 5017 O O . LEU B 1 99 ? 74.30500 50.46900 -59.09400 1.000 25.34395 99 LEU B O 1
ATOM 5033 N N . ALA B 1 100 ? 74.01600 48.86200 -57.54700 1.000 26.21710 100 ALA B N 1
ATOM 5034 C CA . ALA B 1 100 ? 73.35500 47.97600 -58.49700 1.000 24.98971 100 ALA B CA 1
ATOM 5035 C C . ALA B 1 100 ? 72.07600 48.60400 -59.03600 1.000 28.03871 100 ALA B C 1
ATOM 5036 O O . ALA B 1 100 ? 71.78300 48.51100 -60.23600 1.000 28.23413 100 ALA B O 1
ATOM 5043 N N . SER B 1 101 ? 71.29400 49.25100 -58.16300 1.000 29.47088 101 SER B N 1
ATOM 5044 C CA . SER B 1 101 ? 70.06400 49.89300 -58.62400 1.000 28.30493 101 SER B CA 1
ATOM 5045 C C . SER B 1 101 ? 70.35700 51.11000 -59.50300 1.000 28.02598 101 SER B C 1
ATOM 5046 O O . SER B 1 101 ? 69.57400 51.42900 -60.40300 1.000 26.52768 101 SER B O 1
ATOM 5054 N N . ALA B 1 102 ? 71.45500 51.81900 -59.25900 1.000 27.76667 102 ALA B N 1
ATOM 5055 C CA . ALA B 1 102 ? 71.75600 52.96600 -60.10500 1.000 27.24233 102 ALA B CA 1
ATOM 5056 C C . ALA B 1 102 ? 72.09200 52.51500 -61.52500 1.000 28.17523 102 ALA B C 1
ATOM 5057 O O . ALA B 1 102 ? 71.66800 53.14300 -62.50600 1.000 27.89605 102 ALA B O 1
ATOM 5064 N N . VAL B 1 103 ? 72.85300 51.42500 -61.64700 1.000 27.48680 103 VAL B N 1
ATOM 5065 C CA . VAL B 1 103 ? 73.15200 50.84800 -62.95200 1.000 25.99405 103 VAL B CA 1
ATOM 5066 C C . VAL B 1 103 ? 71.89000 50.28200 -63.60600 1.000 27.66767 103 VAL B C 1
ATOM 5067 O O . VAL B 1 103 ? 71.66400 50.45700 -64.81600 1.000 25.74711 103 VAL B O 1
ATOM 5080 N N . LEU B 1 104 ? 71.07700 49.54000 -62.84700 1.000 25.26249 104 LEU B N 1
ATOM 5081 C CA . LEU B 1 104 ? 69.92200 48.91100 -63.47600 1.000 24.99747 104 LEU B CA 1
ATOM 5082 C C . LEU B 1 104 ? 68.95600 49.96800 -63.98600 1.000 27.95415 104 LEU B C 1
ATOM 5083 O O . LEU B 1 104 ? 68.48500 49.90100 -65.12800 1.000 28.07318 104 LEU B O 1
ATOM 5099 N N . ASP B 1 105 ? 68.65500 50.96600 -63.15000 1.000 24.77413 105 ASP B N 1
ATOM 5100 C CA . ASP B 1 105 ? 67.72000 52.01800 -63.53600 1.000 28.57546 105 ASP B CA 1
ATOM 5101 C C . ASP B 1 105 ? 68.22500 52.84500 -64.70600 1.000 29.98587 105 ASP B C 1
ATOM 5102 O O . ASP B 1 105 ? 67.42000 53.43600 -65.42100 1.000 31.63801 105 ASP B O 1
ATOM 5111 N N . SER B 1 106 ? 69.52700 52.88800 -64.93200 1.000 29.82318 106 SER B N 1
ATOM 5112 C CA . SER B 1 106 ? 70.05200 53.63600 -66.05500 1.000 29.30493 106 SER B CA 1
ATOM 5113 C C . SER B 1 106 ? 70.07300 52.83200 -67.32800 1.000 27.10209 106 SER B C 1
ATOM 5114 O O . SER B 1 106 ? 70.19300 53.43200 -68.40400 1.000 31.13970 106 SER B O 1
ATOM 5122 N N . SER B 1 107 ? 70.01000 51.49800 -67.21500 1.000 26.62202 107 SER B N 1
ATOM 5123 C CA . SER B 1 107 ? 70.14000 50.59600 -68.34200 1.000 30.57508 107 SER B CA 1
ATOM 5124 C C . SER B 1 107 ? 68.83900 50.52500 -69.12400 1.000 30.85231 107 SER B C 1
ATOM 5125 O O . SER B 1 107 ? 67.78300 50.91900 -68.62800 1.000 32.95206 107 SER B O 1
ATOM 5133 N N . PRO B 1 108 ? 68.88600 50.04700 -70.36600 1.000 29.96292 108 PRO B N 1
ATOM 5134 C CA . PRO B 1 108 ? 67.65000 49.84800 -71.13200 1.000 29.08442 108 PRO B CA 1
ATOM 5135 C C . PRO B 1 108 ? 66.83300 48.65000 -70.68300 1.000 34.81552 108 PRO B C 1
ATOM 5136 O O . PRO B 1 108 ? 65.88300 48.27800 -71.37700 1.000 40.34625 108 PRO B O 1
ATOM 5147 N N . LEU B 1 109 ? 67.18000 48.02900 -69.56200 1.000 32.97633 109 LEU B N 1
ATOM 5148 C CA . LEU B 1 109 ? 66.48400 46.82000 -69.14000 1.000 35.35711 109 LEU B CA 1
ATOM 5149 C C . LEU B 1 109 ? 65.06900 47.12600 -68.65900 1.000 35.17612 109 LEU B C 1
ATOM 5150 O O . LEU B 1 109 ? 64.83700 48.09500 -67.92400 1.000 35.62299 109 LEU B O 1
ATOM 5166 N N . ARG B 1 110 ? 64.12200 46.27400 -69.05900 1.000 32.23813 110 ARG B N 1
ATOM 5167 C CA . ARG B 1 110 ? 62.71100 46.46200 -68.75400 1.000 32.29033 110 ARG B CA 1
ATOM 5168 C C . ARG B 1 110 ? 62.11800 45.11800 -68.36000 1.000 33.43576 110 ARG B C 1
ATOM 5169 O O . ARG B 1 110 ? 62.71500 44.05800 -68.58400 1.000 30.74630 110 ARG B O 1
ATOM 5190 N N . ALA B 1 111 ? 60.91000 45.16200 -67.80700 1.000 30.66761 111 ALA B N 1
ATOM 5191 C CA . ALA B 1 111 ? 60.22800 43.93400 -67.40800 1.000 33.87517 111 ALA B CA 1
ATOM 5192 C C . ALA B 1 111 ? 60.18700 42.92200 -68.55200 1.000 33.05414 111 ALA B C 1
ATOM 5193 O O . ALA B 1 111 ? 59.94600 43.26400 -69.71800 1.000 33.71126 111 ALA B O 1
ATOM 5200 N N . GLY B 1 112 ? 60.43900 41.66100 -68.20600 1.000 30.02179 112 GLY B N 1
ATOM 5201 C CA . GLY B 1 112 ? 60.49200 40.59600 -69.17600 1.000 28.11789 112 GLY B CA 1
ATOM 5202 C C . GLY B 1 112 ? 61.86900 40.33400 -69.74200 1.000 30.33533 112 GLY B C 1
ATOM 5203 O O . GLY B 1 112 ? 62.08600 39.26800 -70.33000 1.000 27.01696 112 GLY B O 1
ATOM 5207 N N . ASP B 1 113 ? 62.80400 41.27100 -69.58300 1.000 28.12795 113 ASP B N 1
ATOM 5208 C CA . ASP B 1 113 ? 64.16500 41.01300 -70.02200 1.000 29.16127 113 ASP B CA 1
ATOM 5209 C C . ASP B 1 113 ? 64.82600 39.98300 -69.11000 1.000 28.13191 113 ASP B C 1
ATOM 5210 O O . ASP B 1 113 ? 64.34800 39.68300 -68.01000 1.000 29.41562 113 ASP B O 1
ATOM 5219 N N . ALA B 1 114 ? 65.89400 39.38400 -69.61700 1.000 24.29334 114 ALA B N 1
ATOM 5220 C CA . ALA B 1 114 ? 66.64800 38.36900 -68.90000 1.000 24.80901 114 ALA B CA 1
ATOM 5221 C C . ALA B 1 114 ? 67.97800 38.96200 -68.47700 1.000 24.02337 114 ALA B C 1
ATOM 5222 O O . ALA B 1 114 ? 68.63300 39.63400 -69.27300 1.000 25.55826 114 ALA B O 1
ATOM 5229 N N . LEU B 1 115 ? 68.36900 38.72200 -67.23100 1.000 25.35942 115 LEU B N 1
ATOM 5230 C CA . LEU B 1 115 ? 69.67200 39.13800 -66.72900 1.000 23.92074 115 LEU B CA 1
ATOM 5231 C C . LEU B 1 115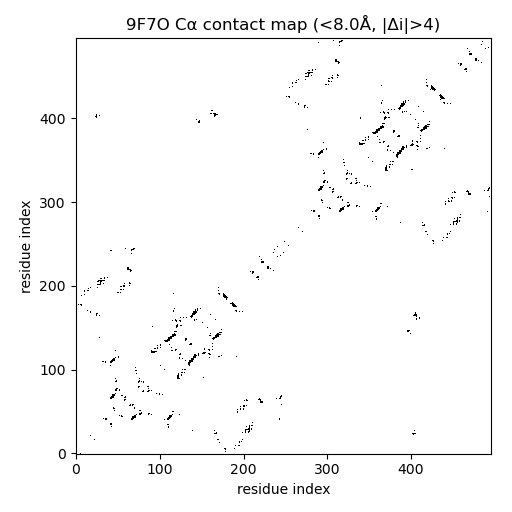 ? 70.36900 37.94600 -66.10200 1.000 23.20267 115 LEU B C 1
ATOM 5232 O O . LEU B 1 115 ? 69.81800 37.30500 -65.20300 1.000 25.06558 115 LEU B O 1
ATOM 5248 N N . VAL B 1 116 ? 71.58600 37.66500 -66.55800 1.000 24.28840 116 VAL B N 1
ATOM 5249 C CA . VAL B 1 116 ? 72.45400 36.68600 -65.91200 1.000 23.03939 116 VAL B CA 1
ATOM 5250 C C . VAL B 1 116 ? 73.36100 37.41400 -64.91900 1.000 25.27219 116 VAL B C 1
ATOM 5251 O O . VAL B 1 116 ? 74.06200 38.36200 -65.28800 1.000 23.71677 116 VAL B O 1
ATOM 5264 N N . ILE B 1 117 ? 73.35200 36.98200 -63.65700 1.000 24.92252 117 ILE B N 1
ATOM 5265 C CA . ILE B 1 117 ? 74.23700 37.51900 -62.63200 1.000 23.09164 117 ILE B CA 1
ATOM 5266 C C . ILE B 1 117 ? 75.17200 36.39700 -62.23100 1.000 23.97730 117 ILE B C 1
ATOM 5267 O O . ILE B 1 117 ? 74.70400 35.33900 -61.80000 1.000 24.54131 117 ILE B O 1
ATOM 5283 N N . ILE B 1 118 ? 76.48100 36.63000 -62.37000 1.000 25.84328 118 ILE B N 1
ATOM 5284 C CA . ILE B 1 118 ? 77.52500 35.70300 -61.95200 1.000 22.79644 118 ILE B CA 1
ATOM 5285 C C . ILE B 1 118 ? 78.13800 36.23400 -60.66800 1.000 27.03931 118 ILE B C 1
ATOM 5286 O O . ILE B 1 118 ? 78.66600 37.35400 -60.65500 1.000 25.70750 118 ILE B O 1
ATOM 5302 N N . SER B 1 119 ? 78.12200 35.41100 -59.61600 1.000 26.42009 119 SER B N 1
ATOM 5303 C CA . SER B 1 119 ? 78.80800 35.69200 -58.35400 1.000 27.02986 119 SER B CA 1
ATOM 5304 C C . SER B 1 119 ? 79.11700 34.36100 -57.68500 1.000 28.48886 119 SER B C 1
ATOM 5305 O O . SER B 1 119 ? 78.19600 33.59300 -57.39100 1.000 27.07839 119 SER B O 1
ATOM 5313 N N . LEU B 1 120 ? 80.40000 34.06200 -57.47800 1.000 26.59279 120 LEU B N 1
ATOM 5314 C CA . LEU B 1 120 ? 80.77800 32.77100 -56.90400 1.000 25.45317 120 LEU B CA 1
ATOM 5315 C C . LEU B 1 120 ? 80.14000 32.54300 -55.53000 1.000 28.39006 120 LEU B C 1
ATOM 5316 O O . LEU B 1 120 ? 79.37900 31.58800 -55.33000 1.000 26.39626 120 LEU B O 1
ATOM 5332 N N . SER B 1 121 ? 80.46500 33.38600 -54.55100 1.000 23.74699 121 SER B N 1
ATOM 5333 C CA . SER B 1 121 ? 79.87800 33.18900 -53.23100 1.000 28.84483 121 SER B CA 1
ATOM 5334 C C . SER B 1 121 ? 78.46300 33.75600 -53.10700 1.000 28.56921 121 SER B C 1
ATOM 5335 O O . SER B 1 121 ? 77.69600 33.27000 -52.27500 1.000 26.73814 121 SER B O 1
ATOM 5343 N N . GLY B 1 122 ? 78.07600 34.69000 -53.97300 1.000 27.44035 122 GLY B N 1
ATOM 5344 C CA . GLY B 1 122 ? 76.76100 35.28500 -53.92500 1.000 24.42858 122 GLY B CA 1
ATOM 5345 C C . GLY B 1 122 ? 76.43800 35.97600 -52.62200 1.000 28.98386 122 GLY B C 1
ATOM 5346 O O . GLY B 1 122 ? 75.25500 36.14200 -52.30200 1.000 26.02527 122 GLY B O 1
ATOM 5350 N N . ARG B 1 123 ? 77.45300 36.39600 -51.85900 1.000 28.55328 123 ARG B N 1
ATOM 5351 C CA . ARG B 1 123 ? 77.21300 36.94900 -50.53200 1.000 30.63921 123 ARG B CA 1
ATOM 5352 C C . ARG B 1 123 ? 77.34400 38.45900 -50.42900 1.000 31.58882 123 ARG B C 1
ATOM 5353 O O . ARG B 1 123 ? 76.86400 39.02500 -49.44200 1.000 31.16047 123 ARG B O 1
ATOM 5374 N N . ASN B 1 124 ? 77.92200 39.12600 -51.42800 1.000 31.81718 124 ASN B N 1
ATOM 5375 C CA . ASN B 1 124 ? 78.18300 40.55400 -51.32400 1.000 31.79816 124 ASN B CA 1
ATOM 5376 C C . ASN B 1 124 ? 76.96000 41.39800 -51.68700 1.000 28.34950 124 ASN B C 1
ATOM 5377 O O . ASN B 1 124 ? 76.03200 40.95800 -52.35500 1.000 25.95681 124 ASN B O 1
ATOM 5388 N N . ALA B 1 125 ? 76.97700 42.64100 -51.21000 1.000 30.22091 125 ALA B N 1
ATOM 5389 C CA . ALA B 1 125 ? 75.82700 43.52600 -51.36400 1.000 30.40605 125 ALA B CA 1
ATOM 5390 C C . ALA B 1 125 ? 75.50700 43.81300 -52.82700 1.000 27.92415 125 ALA B C 1
ATOM 5391 O O . ALA B 1 125 ? 74.32900 43.90300 -53.20700 1.000 25.78488 125 ALA B O 1
ATOM 5398 N N . LEU B 1 126 ? 76.52800 43.99800 -53.65300 1.000 26.18322 126 LEU B N 1
ATOM 5399 C CA . LEU B 1 126 ? 76.27700 44.38400 -55.04100 1.000 25.20035 126 LEU B CA 1
ATOM 5400 C C . LEU B 1 126 ? 75.52100 43.32600 -55.82200 1.000 26.62526 126 LEU B C 1
ATOM 5401 O O . LEU B 1 126 ? 74.48500 43.65600 -56.43400 1.000 25.12821 126 LEU B O 1
ATOM 5417 N N . PRO B 1 127 ? 75.98700 42.07500 -55.89900 1.000 24.74614 127 PRO B N 1
ATOM 5418 C CA . PRO B 1 127 ? 75.23100 41.08200 -56.67000 1.000 25.56195 127 PRO B CA 1
ATOM 5419 C C . PRO B 1 127 ? 73.89100 40.74900 -56.05300 1.000 25.81822 127 PRO B C 1
ATOM 5420 O O . PRO B 1 127 ? 72.92400 40.50000 -56.78200 1.000 25.77709 127 PRO B O 1
ATOM 5431 N N . VAL B 1 128 ? 73.76400 40.78500 -54.73200 1.000 25.93902 128 VAL B N 1
ATOM 5432 C CA . VAL B 1 128 ? 72.47900 40.41900 -54.14300 1.000 26.13202 128 VAL B CA 1
ATOM 5433 C C . VAL B 1 128 ? 71.41900 41.46800 -54.47800 1.000 29.43848 128 VAL B C 1
ATOM 5434 O O . VAL B 1 128 ? 70.31500 41.13700 -54.93500 1.000 27.69998 128 VAL B O 1
ATOM 5447 N N . GLU B 1 129 ? 71.74000 42.74500 -54.23100 1.000 27.45485 129 GLU B N 1
ATOM 5448 C CA . GLU B 1 129 ? 70.87000 43.84400 -54.63400 1.000 28.00014 129 GLU B CA 1
ATOM 5449 C C . GLU B 1 129 ? 70.56600 43.77800 -56.12200 1.000 26.01522 129 GLU B C 1
ATOM 5450 O O . GLU B 1 129 ? 69.42000 43.96700 -56.53600 1.000 29.66994 129 GLU B O 1
ATOM 5462 N N . MET B 1 130 ? 71.56600 43.47900 -56.94400 1.000 24.15570 130 MET B N 1
ATOM 5463 C CA . MET B 1 130 ? 71.32100 43.38600 -58.38100 1.000 28.61186 130 MET B CA 1
ATOM 5464 C C . MET B 1 130 ? 70.18800 42.40900 -58.67900 1.000 30.04032 130 MET B C 1
ATOM 5465 O O . MET B 1 130 ? 69.28500 42.70400 -59.47200 1.000 29.56658 130 MET B O 1
ATOM 5479 N N . ALA B 1 131 ? 70.24300 41.21800 -58.07500 1.000 25.37043 131 ALA B N 1
ATOM 5480 C CA . ALA B 1 131 ? 69.20700 40.21700 -58.31300 1.000 27.49917 131 ALA B CA 1
ATOM 5481 C C . ALA B 1 131 ? 67.87400 40.64600 -57.70900 1.000 30.93840 131 ALA B C 1
ATOM 5482 O O . ALA B 1 131 ? 66.82000 40.50100 -58.34300 1.000 33.28315 131 ALA B O 1
ATOM 5489 N N . MET B 1 132 ? 67.89500 41.19500 -56.49600 1.000 26.34929 132 MET B N 1
ATOM 5490 C CA . MET B 1 132 ? 66.64500 41.60900 -55.86300 1.000 31.50585 132 MET B CA 1
ATOM 5491 C C . MET B 1 132 ? 65.97100 42.74100 -56.63200 1.000 31.55374 132 MET B C 1
ATOM 5492 O O . MET B 1 132 ? 64.75500 42.71800 -56.86000 1.000 34.02095 132 MET B O 1
ATOM 5506 N N . HIS B 1 133 ? 66.74000 43.75200 -57.03600 1.000 33.68862 133 HIS B N 1
ATOM 5507 C CA . HIS B 1 133 ? 66.14000 44.87700 -57.75000 1.000 30.87646 133 HIS B CA 1
ATOM 5508 C C . HIS B 1 133 ? 65.76100 44.51600 -59.18000 1.000 29.04143 133 HIS B C 1
ATOM 5509 O O . HIS B 1 133 ? 64.78700 45.05300 -59.72400 1.000 30.62050 133 HIS B O 1
ATOM 5523 N N . ALA B 1 134 ? 66.51200 43.61500 -59.80400 1.000 30.79732 134 ALA B N 1
ATOM 5524 C CA . ALA B 1 134 ? 66.16000 43.14700 -61.14100 1.000 30.28811 134 ALA B CA 1
ATOM 5525 C C . ALA B 1 134 ? 64.79900 42.45300 -61.13000 1.000 32.16894 134 ALA B C 1
ATOM 5526 O O . ALA B 1 134 ? 63.95100 42.69300 -61.99700 1.000 33.89780 134 ALA B O 1
ATOM 5533 N N . ARG B 1 135 ? 64.56500 41.59400 -60.13900 1.000 31.64245 135 ARG B N 1
ATOM 5534 C CA . ARG B 1 135 ? 63.26400 40.94500 -60.02500 1.000 38.70877 135 ARG B CA 1
ATOM 5535 C C . ARG B 1 135 ? 62.16500 41.96800 -59.75500 1.000 36.67281 135 ARG B C 1
ATOM 5536 O O . ARG B 1 135 ? 61.08500 41.90800 -60.35300 1.000 35.46930 135 ARG B O 1
ATOM 5557 N N . ALA B 1 136 ? 62.42700 42.92800 -58.86900 1.000 37.82237 136 ALA B N 1
ATOM 5558 C CA . ALA B 1 136 ? 61.42600 43.94800 -58.58700 1.000 37.28565 136 ALA B CA 1
ATOM 5559 C C . ALA B 1 136 ? 61.05400 44.73400 -59.83400 1.000 34.96331 136 ALA B C 1
ATOM 5560 O O . ALA B 1 136 ? 59.94400 45.27500 -59.91400 1.000 39.17176 136 ALA B O 1
ATOM 5567 N N . LEU B 1 137 ? 61.96400 44.83500 -60.79800 1.000 32.43413 137 LEU B N 1
ATOM 5568 C CA . LEU B 1 137 ? 61.68200 45.52800 -62.05000 1.000 32.47899 137 LEU B CA 1
ATOM 5569 C C . LEU B 1 137 ? 61.04300 44.63000 -63.09200 1.000 34.08755 137 LEU B C 1
ATOM 5570 O O . LEU B 1 137 ? 60.78300 45.08900 -64.21200 1.000 33.16130 137 LEU B O 1
ATOM 5586 N N . GLY B 1 138 ? 60.82600 43.36100 -62.76500 1.000 37.00987 138 GLY B N 1
ATOM 5587 C CA . GLY B 1 138 ? 60.20000 42.43200 -63.67800 1.000 32.24302 138 GLY B CA 1
ATOM 5588 C C . GLY B 1 138 ? 61.15300 41.66700 -64.56100 1.000 33.02339 138 GLY B C 1
ATOM 5589 O O . GLY B 1 138 ? 60.70600 41.01700 -65.51000 1.000 33.35064 138 GLY B O 1
ATOM 5593 N N . LEU B 1 139 ? 62.44600 41.69700 -64.27400 1.000 33.86268 139 LEU B N 1
ATOM 5594 C CA . LEU B 1 139 ? 63.37900 40.89200 -65.04400 1.000 37.23948 139 LEU B CA 1
ATOM 5595 C C . LEU B 1 139 ? 63.36700 39.44900 -64.55000 1.000 34.90153 139 LEU B C 1
ATOM 5596 O O . LEU B 1 139 ? 63.08500 39.18200 -63.38500 1.000 36.39244 139 LEU B O 1
ATOM 5612 N N . ARG B 1 140 ? 63.65800 38.51800 -65.45300 1.000 36.56713 140 ARG B N 1
ATOM 5613 C CA . ARG B 1 140 ? 63.96100 37.14000 -65.07500 1.000 38.20243 140 ARG B CA 1
ATOM 5614 C C . ARG B 1 140 ? 65.45300 37.07900 -64.80700 1.000 33.10992 140 ARG B C 1
ATOM 5615 O O . ARG B 1 140 ? 66.24200 37.64700 -65.57100 1.000 34.13567 140 ARG B O 1
ATOM 5636 N N . VAL B 1 141 ? 65.84900 36.41900 -63.72300 1.000 29.06976 141 VAL B N 1
ATOM 5637 C CA . VAL B 1 141 ? 67.24600 36.42300 -63.30100 1.000 27.81057 141 VAL B CA 1
ATOM 5638 C C . VAL B 1 141 ? 67.77100 35.00000 -63.28700 1.000 28.73694 141 VAL B C 1
ATOM 5639 O O . VAL B 1 141 ? 67.20400 34.13400 -62.61200 1.000 29.91642 141 VAL B O 1
ATOM 5652 N N . ILE B 1 142 ? 68.86800 34.76900 -64.01500 1.000 26.44189 142 ILE B N 1
ATOM 5653 C CA . ILE B 1 142 ? 69.64700 33.54300 -63.93800 1.00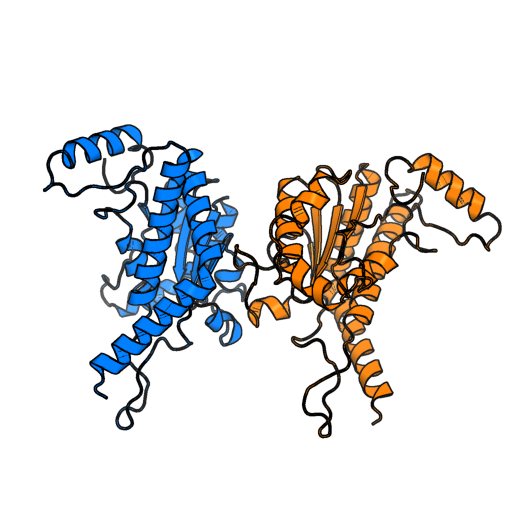0 25.63887 142 ILE B CA 1
ATOM 5654 C C . ILE B 1 142 ? 70.87500 33.83500 -63.09700 1.000 24.89636 142 ILE B C 1
ATOM 5655 O O . ILE B 1 142 ? 71.59000 34.81400 -63.35600 1.000 26.21621 142 ILE B O 1
ATOM 5671 N N . GLY B 1 143 ? 71.13800 32.98400 -62.11100 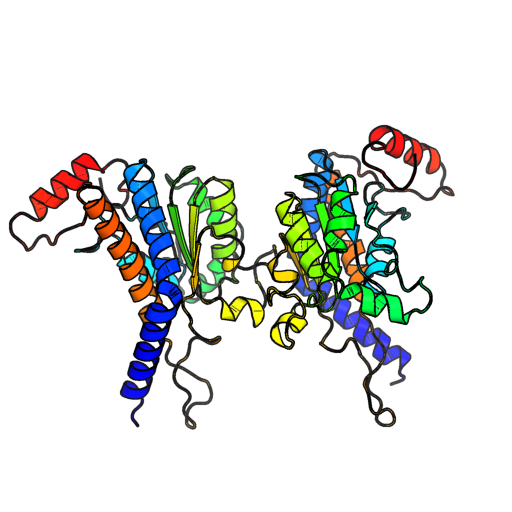1.000 25.12118 143 GLY B N 1
ATOM 5672 C CA . GLY B 1 143 ? 72.27200 33.15500 -61.21900 1.000 24.25757 143 GLY B CA 1
ATOM 5673 C C . GLY B 1 143 ? 73.31000 32.06800 -61.45600 1.000 26.88753 143 GLY B C 1
ATOM 5674 O O . GLY B 1 143 ? 72.97100 30.89000 -61.55300 1.000 28.27119 143 GLY B O 1
ATOM 5678 N N . VAL B 1 144 ? 74.56400 32.48700 -61.57800 1.000 26.24984 144 VAL B N 1
ATOM 5679 C CA . VAL B 1 144 ? 75.68600 31.56600 -61.72100 1.000 26.47855 144 VAL B CA 1
ATOM 5680 C C . VAL B 1 144 ? 76.52400 31.74100 -60.46000 1.000 25.22943 144 VAL B C 1
ATOM 5681 O O . VAL B 1 144 ? 77.23600 32.73500 -60.29800 1.000 27.46097 144 VAL B O 1
ATOM 5694 N N . THR B 1 145 ? 76.44300 30.77200 -59.55600 1.000 25.63997 145 THR B N 1
ATOM 5695 C CA . THR B 1 145 ? 76.91000 30.94400 -58.18700 1.000 29.14798 145 THR B CA 1
ATOM 5696 C C . THR B 1 145 ? 77.14600 29.55900 -57.60600 1.000 24.67413 145 THR B C 1
ATOM 5697 O O . THR B 1 145 ? 76.46200 28.60100 -57.97700 1.000 26.99038 145 THR B O 1
ATOM 5708 N N . SER B 1 146 ? 78.17300 29.43700 -56.76900 1.000 23.96929 146 SER B N 1
ATOM 5709 C CA . SER B 1 146 ? 78.39200 28.17700 -56.06100 1.000 27.22529 146 SER B CA 1
ATOM 5710 C C . SER B 1 146 ? 77.47700 28.11400 -54.83800 1.000 28.28205 146 SER B C 1
ATOM 5711 O O . SER B 1 146 ? 77.66300 28.87500 -53.88400 1.000 25.83107 146 SER B O 1
ATOM 5719 N N . VAL B 1 147 ? 76.49600 27.20300 -54.84100 1.000 25.90924 147 VAL B N 1
ATOM 5720 C CA . VAL B 1 147 ? 75.51500 27.22000 -53.75000 1.000 30.75966 147 VAL B CA 1
ATOM 5721 C C . VAL B 1 147 ? 76.16300 26.77200 -52.42400 1.000 28.23880 147 VAL B C 1
ATOM 5722 O O . VAL B 1 147 ? 75.69500 27.11300 -51.33300 1.000 29.56701 147 VAL B O 1
ATOM 5735 N N . ALA B 1 148 ? 77.21200 25.96900 -52.49600 1.000 30.95682 148 ALA B N 1
ATOM 5736 C CA . ALA B 1 148 ? 77.90600 25.52900 -51.29700 1.000 29.74875 148 ALA B CA 1
ATOM 5737 C C . ALA B 1 148 ? 78.29400 26.69300 -50.38900 1.000 32.30684 148 ALA B C 1
ATOM 5738 O O . ALA B 1 148 ? 78.36200 26.53400 -49.16300 1.000 34.90085 148 ALA B O 1
ATOM 5745 N N . TYR B 1 149 ? 78.52700 27.87900 -50.96300 1.000 29.60719 149 TYR B N 1
ATOM 5746 C CA . TYR B 1 149 ? 78.91900 29.02400 -50.14100 1.000 33.16366 149 TYR B CA 1
ATOM 5747 C C . TYR B 1 149 ? 77.79700 29.45800 -49.19800 1.000 34.46347 149 TYR B C 1
ATOM 5748 O O . TYR B 1 149 ? 78.06900 30.00900 -48.12500 1.000 35.72454 149 TYR B O 1
ATOM 5766 N N . ALA B 1 150 ? 76.53500 29.23800 -49.58700 1.000 34.02567 150 ALA B N 1
ATOM 5767 C CA . ALA B 1 150 ? 75.42700 29.83400 -48.85500 1.000 36.57863 150 ALA B CA 1
ATOM 5768 C C . ALA B 1 150 ? 75.23800 29.17500 -47.49700 1.000 38.10047 150 ALA B C 1
ATOM 5769 O O . ALA B 1 150 ? 74.70900 29.80200 -46.57700 1.000 39.41302 150 ALA B O 1
ATOM 5776 N N . SER B 1 151 ? 75.64000 27.92400 -47.34300 1.000 40.55828 151 SER B N 1
ATOM 5777 C CA . SER B 1 151 ? 75.48000 27.30600 -46.03300 1.000 46.93079 151 SER B CA 1
ATOM 5778 C C . SER B 1 151 ? 76.73500 27.38200 -45.18700 1.000 47.62570 151 SER B C 1
ATOM 5779 O O . SER B 1 151 ? 76.66600 27.15100 -43.97700 1.000 50.11878 151 SER B O 1
ATOM 5787 N N . GLN B 1 152 ? 77.87700 27.70400 -45.78000 1.000 48.58444 152 GLN B N 1
ATOM 5788 C CA . GLN B 1 152 ? 79.13400 27.72500 -45.05300 1.000 46.24419 152 GLN B CA 1
ATOM 5789 C C . GLN B 1 152 ? 79.68900 29.12100 -44.83200 1.000 45.45319 152 GLN B C 1
ATOM 5790 O O . GLN B 1 152 ? 80.76000 29.24300 -44.22600 1.000 46.36526 152 GLN B O 1
ATOM 5804 N N . THR B 1 153 ? 79.00600 30.17300 -45.28900 1.000 43.71784 153 THR B N 1
ATOM 5805 C CA . THR B 1 153 ? 79.46300 31.54200 -45.08200 1.000 36.81621 153 THR B CA 1
ATOM 5806 C C . THR B 1 153 ? 78.28900 32.40200 -44.62700 1.000 37.37081 153 THR B C 1
ATOM 5807 O O . THR B 1 153 ? 77.15400 31.93300 -44.48200 1.000 35.13067 153 THR B O 1
ATOM 5818 N N . THR B 1 154 ? 78.57100 33.67800 -44.39400 1.000 37.87333 154 THR B N 1
ATOM 5819 C CA . THR B 1 154 ? 77.56700 34.62900 -43.94500 1.000 36.40580 154 THR B CA 1
ATOM 5820 C C . THR B 1 154 ? 77.33800 35.69500 -45.00800 1.000 34.82898 154 THR B C 1
ATOM 5821 O O . THR B 1 154 ? 78.28000 36.19900 -45.61900 1.000 34.77634 154 THR B O 1
ATOM 5832 N N . SER B 1 155 ? 76.07800 36.03100 -45.22300 1.000 33.25338 155 SER B N 1
ATOM 5833 C CA . SER B 1 155 ? 75.73400 37.07000 -46.18000 1.000 36.74191 155 SER B CA 1
ATOM 5834 C C . SER B 1 155 ? 76.35700 38.39600 -45.76600 1.000 35.70100 155 SER B C 1
ATOM 5835 O O . SER B 1 155 ? 76.46300 38.69900 -44.58300 1.000 32.75151 155 SER B O 1
ATOM 5843 N N . ARG B 1 156 ? 76.77800 39.19300 -46.74700 1.000 33.64427 156 ARG B N 1
ATOM 5844 C CA . ARG B 1 156 ? 77.21400 40.56200 -46.49700 1.000 34.40713 156 ARG B CA 1
ATOM 5845 C C . ARG B 1 156 ? 76.20100 41.57700 -46.99700 1.000 32.69834 156 ARG B C 1
ATOM 5846 O O . ARG B 1 156 ? 76.49400 42.77300 -47.03100 1.000 34.33893 156 ARG B O 1
ATOM 5867 N N . HIS B 1 157 ? 75.03500 41.11900 -47.42400 1.000 36.23156 157 HIS B N 1
ATOM 5868 C CA . HIS B 1 157 ? 73.93900 41.98300 -47.82100 1.000 30.48243 157 HIS B CA 1
ATOM 5869 C C . HIS B 1 157 ? 73.03900 42.26900 -46.61700 1.000 29.36620 157 HIS B C 1
ATOM 5870 O O . HIS B 1 157 ? 72.90800 41.44500 -45.70500 1.000 30.73769 157 HIS B O 1
ATOM 5884 N N . ALA B 1 158 ? 72.38600 43.43600 -46.64400 1.000 27.84296 158 ALA B N 1
ATOM 5885 C CA . ALA B 1 158 ? 71.52100 43.82800 -45.53800 1.000 31.52783 158 ALA B CA 1
ATOM 5886 C C . ALA B 1 158 ? 70.42600 42.79000 -45.27000 1.000 31.17919 158 ALA B C 1
ATOM 5887 O O . ALA B 1 158 ? 70.03500 42.58500 -44.11600 1.000 29.71161 158 ALA B O 1
ATOM 5894 N N . SER B 1 159 ? 69.91300 42.13300 -46.31900 1.000 27.45793 159 SER B N 1
ATOM 5895 C CA . SER B 1 159 ? 68.85900 41.13800 -46.15300 1.000 27.73333 159 SER B CA 1
ATOM 5896 C C . SER B 1 159 ? 69.35200 39.89900 -45.42500 1.000 28.37496 159 SER B C 1
ATOM 5897 O O . SER B 1 159 ? 68.53600 39.12000 -44.93400 1.000 26.07416 159 SER B O 1
ATOM 5905 N N . GLY B 1 160 ? 70.66500 39.70100 -45.35300 1.000 29.40832 160 GLY B N 1
ATOM 5906 C CA . GLY B 1 160 ? 71.20600 38.47500 -44.81200 1.000 28.96930 160 GLY B CA 1
ATOM 5907 C C . GLY B 1 160 ? 71.02800 37.26000 -45.68700 1.000 28.95357 160 GLY B C 1
ATOM 5908 O O . GLY B 1 160 ? 71.31600 36.14100 -45.24000 1.000 29.33873 160 GLY B O 1
ATOM 5912 N N . THR B 1 161 ? 70.56700 37.45000 -46.92200 1.000 27.14980 161 THR B N 1
ATOM 5913 C CA . THR B 1 161 ? 70.36100 36.37500 -47.87200 1.000 26.50684 161 THR B CA 1
ATOM 5914 C C . THR B 1 161 ? 71.48200 36.35600 -48.91100 1.000 27.13878 161 THR B C 1
ATOM 5915 O O . THR B 1 161 ? 72.43300 37.13600 -48.87200 1.000 29.64743 161 THR B O 1
ATOM 5926 N N . PHE B 1 162 ? 71.34700 35.46100 -49.87600 1.000 30.91048 162 PHE B N 1
ATOM 5927 C CA . PHE B 1 162 ? 72.38100 35.21100 -50.86600 1.000 24.30517 162 PHE B CA 1
ATOM 5928 C C . PHE B 1 162 ? 71.78900 35.32900 -52.26500 1.000 27.41841 162 PHE B C 1
ATOM 5929 O O . PHE B 1 162 ? 70.57000 35.29300 -52.45500 1.000 26.07182 162 PHE B O 1
ATOM 5946 N N . LEU B 1 163 ? 72.67100 35.48300 -53.25300 1.000 28.55776 163 LEU B N 1
ATOM 5947 C CA . LEU B 1 163 ? 72.21600 35.52300 -54.63700 1.000 26.12268 163 LEU B CA 1
ATOM 5948 C C . LEU B 1 163 ? 71.28300 34.36200 -54.95500 1.000 26.51165 163 LEU B C 1
ATOM 5949 O O . LEU B 1 163 ? 70.25100 34.55600 -55.60200 1.000 25.12739 163 LEU B O 1
ATOM 5965 N N . LYS B 1 164 ? 71.62500 33.14900 -54.50200 1.000 25.74113 164 LYS B N 1
ATOM 5966 C CA . LYS B 1 164 ? 70.82300 31.97700 -54.84600 1.000 29.00444 164 LYS B CA 1
ATOM 5967 C C . LYS B 1 164 ? 69.36200 32.14500 -54.42900 1.000 29.87684 164 LYS B C 1
ATOM 5968 O O . LYS B 1 164 ? 68.49700 31.37700 -54.88900 1.000 25.02186 164 LYS B O 1
ATOM 5987 N N . ASP B 1 165 ? 69.09100 33.05700 -53.47500 1.000 28.40658 165 ASP B N 1
ATOM 5988 C CA . ASP B 1 165 ? 67.75100 33.24500 -52.93400 1.000 27.76549 165 ASP B CA 1
ATOM 5989 C C . ASP B 1 165 ? 66.89500 34.17900 -53.77500 1.000 27.29720 165 ASP B C 1
ATOM 5990 O O . ASP B 1 165 ? 65.71600 34.36900 -53.45700 1.000 24.84714 165 ASP B O 1
ATOM 5999 N N . HIS B 1 166 ? 67.43300 34.74300 -54.85000 1.000 24.85211 166 HIS B N 1
ATOM 6000 C CA . HIS B 1 166 ? 66.69300 35.74800 -55.59200 1.000 30.26052 166 HIS B CA 1
ATOM 6001 C C . HIS B 1 166 ? 66.81900 35.52600 -57.08000 1.000 29.55656 166 HIS B C 1
ATOM 6002 O O . HIS B 1 166 ? 66.94500 36.47400 -57.85500 1.000 32.78193 166 HIS B O 1
ATOM 6016 N N . CYS B 1 167 ? 66.80500 34.27700 -57.49700 1.000 28.70262 167 CYS B N 1
ATOM 6017 C CA . CYS B 1 167 ? 66.96500 33.92500 -58.89700 1.000 29.39344 167 CYS B CA 1
ATOM 6018 C C . CYS B 1 167 ? 65.75800 33.12700 -59.38500 1.000 29.43742 167 CYS B C 1
ATOM 6019 O O . CYS B 1 167 ? 65.20100 32.30400 -58.64500 1.000 26.28294 167 CYS B O 1
ATOM 6027 N N . ASP B 1 168 ? 65.40500 33.32400 -60.65700 1.000 29.33450 168 ASP B N 1
ATOM 6028 C CA . ASP B 1 168 ? 64.41600 32.46500 -61.28800 1.000 28.53047 168 ASP B CA 1
ATOM 6029 C C . ASP B 1 168 ? 65.01000 31.10700 -61.60100 1.000 26.70233 168 ASP B C 1
ATOM 6030 O O . ASP B 1 168 ? 64.33800 30.09300 -61.44400 1.000 26.76666 168 ASP B O 1
ATOM 6039 N N . ILE B 1 169 ? 66.28000 31.06400 -61.98800 1.000 28.92456 169 ILE B N 1
ATOM 6040 C CA . ILE B 1 169 ? 66.99500 29.82600 -62.29000 1.000 28.11167 169 ILE B CA 1
ATOM 6041 C C . ILE B 1 169 ? 68.37500 29.94800 -61.67200 1.000 29.54724 169 ILE B C 1
ATOM 6042 O O . ILE B 1 169 ? 69.01600 30.99400 -61.81000 1.000 26.90266 169 ILE B O 1
ATOM 6058 N N . VAL B 1 170 ? 68.84100 28.88400 -61.01700 1.000 26.39145 170 VAL B N 1
ATOM 6059 C CA . VAL B 1 170 ? 70.14800 28.85100 -60.37100 1.000 24.83449 170 VAL B CA 1
ATOM 6060 C C . VAL B 1 170 ? 71.02300 27.82800 -61.09000 1.000 29.70469 170 VAL B C 1
ATOM 6061 O O . VAL B 1 170 ? 70.66700 26.64500 -61.17600 1.000 31.34542 170 VAL B O 1
ATOM 6074 N N . LEU B 1 171 ? 72.17900 28.27500 -61.57300 1.000 27.24965 171 LEU B N 1
ATOM 6075 C CA . LEU B 1 171 ? 73.21500 27.39900 -62.09900 1.000 28.44521 171 LEU B CA 1
ATOM 6076 C C . LEU B 1 171 ? 74.31400 27.30700 -61.04400 1.000 29.95763 171 LEU B C 1
ATOM 6077 O O . LEU B 1 171 ? 74.96600 28.31300 -60.73900 1.000 27.17049 171 LEU B O 1
ATOM 6093 N N . ASP B 1 172 ? 74.49700 26.11700 -60.46900 1.000 30.01961 172 ASP B N 1
ATOM 6094 C CA . ASP B 1 172 ? 75.48700 25.88400 -59.41600 1.000 29.22330 172 ASP B CA 1
ATOM 6095 C C . ASP B 1 172 ? 76.85400 25.68000 -60.06500 1.000 29.51356 172 ASP B C 1
ATOM 6096 O O . ASP B 1 172 ? 77.06900 24.69500 -60.78000 1.000 29.79609 172 ASP B O 1
ATOM 6105 N N . SER B 1 173 ? 77.78600 26.60300 -59.80400 1.000 28.85707 173 SER B N 1
ATOM 6106 C CA . SER B 1 173 ? 79.13000 26.54000 -60.38100 1.000 30.00748 173 SER B CA 1
ATOM 6107 C C . SER B 1 173 ? 80.08100 25.65300 -59.59100 1.000 27.41037 173 SER B C 1
ATOM 6108 O O . SER B 1 173 ? 81.27500 25.57100 -59.90800 1.000 30.29764 173 SER B O 1
ATOM 6116 N N . LYS B 1 174 ? 79.59400 25.03200 -58.53700 1.000 27.93004 174 LYS B N 1
ATOM 6117 C CA . LYS B 1 174 ? 80.26300 23.88100 -57.94300 1.000 31.00110 174 LYS B CA 1
ATOM 6118 C C . LYS B 1 174 ? 81.54100 24.13300 -57.15700 1.000 29.35723 174 LYS B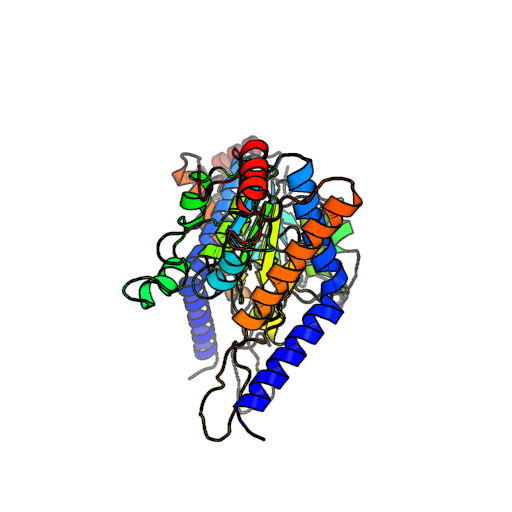 C 1
ATOM 6119 O O . LYS B 1 174 ? 81.95700 23.26900 -56.37500 1.000 31.05715 174 LYS B O 1
ATOM 6138 N N . ILE B 1 175 ? 82.17600 25.28600 -57.36600 1.000 30.59529 175 ILE B N 1
ATOM 6139 C CA . ILE B 1 175 ? 83.46200 25.55700 -56.73500 1.000 28.07666 175 ILE B CA 1
ATOM 6140 C C . ILE B 1 175 ? 83.34500 25.47500 -55.22100 1.000 30.98253 175 ILE B C 1
ATOM 6141 O O . ILE B 1 175 ? 82.51000 26.15500 -54.60100 1.000 27.57875 175 ILE B O 1
ATOM 6157 N N . ALA B 1 176 ? 84.23000 24.68900 -54.60500 1.000 28.31858 176 ALA B N 1
ATOM 6158 C CA . ALA B 1 176 ? 84.22100 24.57200 -53.14800 1.000 31.19208 176 ALA B CA 1
ATOM 6159 C C . ALA B 1 176 ? 84.66400 25.87400 -52.47500 1.000 29.85492 176 ALA B C 1
ATOM 6160 O O . ALA B 1 176 ? 85.46900 26.64400 -53.01500 1.000 27.91582 176 ALA B O 1
ATOM 6167 N N . VAL B 1 177 ? 84.14900 26.10400 -51.26100 1.000 28.06684 177 VAL B N 1
ATOM 6168 C CA . VAL B 1 177 ? 84.48500 27.32300 -50.53200 1.000 29.41795 177 VAL B CA 1
ATOM 6169 C C . VAL B 1 177 ? 85.99300 27.49800 -50.47800 1.000 27.62290 177 VAL B C 1
ATOM 6170 O O . VAL B 1 177 ? 86.72800 26.56500 -50.13900 1.000 27.83602 177 VAL B O 1
ATOM 6183 N N . GLY B 1 178 ? 86.46300 28.69500 -50.82900 1.000 31.89442 178 GLY B N 1
ATOM 6184 C CA . GLY B 1 178 ? 87.87900 29.01500 -50.88500 1.000 30.49335 178 GLY B CA 1
ATOM 6185 C C . GLY B 1 178 ? 88.44000 29.20300 -52.28400 1.000 27.93432 178 GLY B C 1
ATOM 6186 O O . GLY B 1 178 ? 89.51700 29.78400 -52.42400 1.000 31.00073 178 GLY B O 1
ATOM 6190 N N . ASP B 1 179 ? 87.74400 28.73500 -53.31400 1.000 28.38936 179 ASP B N 1
ATOM 6191 C CA . ASP B 1 179 ? 88.16200 28.88800 -54.70500 1.000 26.71149 179 ASP B CA 1
ATOM 6192 C C . ASP B 1 179 ? 89.64100 28.58400 -54.88600 1.000 28.40457 179 ASP B C 1
ATOM 6193 O O . ASP B 1 179 ? 90.42800 29.42400 -55.32400 1.000 27.34748 179 ASP B O 1
ATOM 6202 N N . ALA B 1 180 ? 90.01700 27.36000 -54.54100 1.000 28.87530 180 ALA B N 1
ATOM 6203 C CA . ALA B 1 180 ? 91.41700 26.95900 -54.60500 1.000 29.04553 180 ALA B CA 1
ATOM 6204 C C . ALA B 1 180 ? 91.43700 25.45400 -54.77000 1.000 27.88203 180 ALA B C 1
ATOM 6205 O O . ALA B 1 180 ? 90.85000 24.74800 -53.95000 1.000 25.67401 180 ALA B O 1
ATOM 6212 N N . GLU B 1 181 ? 92.07900 24.96800 -55.82800 1.000 29.96734 181 GLU B N 1
ATOM 6213 C CA . GLU B 1 181 ? 92.04300 23.55500 -56.16100 1.000 26.46907 181 GLU B CA 1
ATOM 6214 C C . GLU B 1 181 ? 93.31600 22.81800 -55.77200 1.000 26.87999 181 GLU B C 1
ATOM 6215 O O . GLU B 1 181 ? 93.32500 21.58900 -55.82700 1.000 25.14845 181 GLU B O 1
ATOM 6227 N N . LEU B 1 182 ? 94.36300 23.52000 -55.34100 1.000 28.56121 182 LEU B N 1
ATOM 6228 C CA . LEU B 1 182 ? 95.62200 22.89400 -54.95800 1.000 30.41809 182 LEU B CA 1
ATOM 6229 C C . LEU B 1 182 ? 95.90500 23.17400 -53.48700 1.000 34.27116 182 LEU B C 1
ATOM 6230 O O . LEU B 1 182 ? 95.82200 24.32200 -53.03500 1.000 34.69796 182 LEU B O 1
ATOM 6246 N N . THR B 1 183 ? 96.25500 22.12900 -52.75200 1.000 37.02536 183 THR B N 1
ATOM 6247 C CA . THR B 1 183 ? 96.78100 22.23900 -51.39800 1.000 39.01570 183 THR B CA 1
ATOM 6248 C C . THR B 1 183 ? 98.09500 21.47000 -51.39300 1.000 37.22780 183 THR B C 1
ATOM 6249 O O . THR B 1 183 ? 98.09900 20.25300 -51.57900 1.000 35.92974 183 THR B O 1
ATOM 6260 N N . LEU B 1 184 ? 99.20700 22.17700 -51.21600 1.000 44.05944 184 LEU B N 1
ATOM 6261 C CA . LEU B 1 184 ? 100.53300 21.57800 -51.15500 1.000 41.93858 184 LEU B CA 1
ATOM 6262 C C . LEU B 1 184 ? 101.08600 21.71300 -49.74000 1.000 43.87353 184 LEU B C 1
ATOM 6263 O O . LEU B 1 184 ? 100.95300 22.76900 -49.11100 1.000 43.76755 184 LEU B O 1
ATOM 6279 N N . ASP B 1 185 ? 101.69800 20.62900 -49.24000 1.000 47.45453 185 ASP B N 1
ATOM 6280 C CA . ASP B 1 185 ? 102.35900 20.67400 -47.93600 1.000 45.25110 185 ASP B CA 1
ATOM 6281 C C . ASP B 1 185 ? 103.26400 21.89900 -47.82500 1.000 44.69928 185 ASP B C 1
ATOM 6282 O O . ASP B 1 185 ? 103.36400 22.51600 -46.75800 1.000 40.79777 185 ASP B O 1
ATOM 6291 N N . THR B 1 186 ? 103.92000 22.27000 -48.92900 1.000 43.86144 186 THR B N 1
ATOM 6292 C CA . THR B 1 186 ? 104.94700 23.30400 -48.94800 1.000 42.59855 186 THR B CA 1
ATOM 6293 C C . THR B 1 186 ? 104.37700 24.71400 -49.05400 1.000 37.76616 186 THR B C 1
ATOM 6294 O O . THR B 1 186 ? 105.16100 25.66700 -49.12400 1.000 36.28899 186 THR B O 1
ATOM 6305 N N . VAL B 1 187 ? 103.05400 24.86200 -49.04700 1.000 40.32442 187 VAL B N 1
ATOM 6306 C CA . VAL B 1 187 ? 102.38600 26.15300 -49.18400 1.000 37.33308 187 VAL B CA 1
ATOM 6307 C C . VAL B 1 187 ? 101.35100 26.25600 -48.07200 1.000 39.89721 187 VAL B C 1
ATOM 6308 O O . VAL B 1 187 ? 100.50400 25.36200 -47.94700 1.000 40.79476 187 VAL B O 1
ATOM 6321 N N . PRO B 1 188 ? 101.36500 27.32000 -47.25800 1.000 39.36913 188 PRO B N 1
ATOM 6322 C CA . PRO B 1 188 ? 100.53100 27.31900 -46.03700 1.000 39.06031 188 PRO B CA 1
ATOM 6323 C C . PRO B 1 188 ? 99.04400 27.50000 -46.27600 1.000 39.42878 188 PRO B C 1
ATOM 6324 O O . PRO B 1 188 ? 98.26900 27.18500 -45.37100 1.000 40.31224 188 PRO B O 1
ATOM 6335 N N . ALA B 1 189 ? 98.60800 27.95500 -47.45300 1.000 37.79217 189 ALA B N 1
ATOM 6336 C CA . ALA B 1 189 ? 97.18500 28.07200 -47.74100 1.000 35.99190 189 ALA B CA 1
ATOM 6337 C C . ALA B 1 189 ? 96.90100 27.43600 -49.09500 1.000 34.80040 189 ALA B C 1
ATOM 6338 O O . ALA B 1 189 ? 97.78600 27.38800 -49.96200 1.000 33.24925 189 ALA B O 1
ATOM 6345 N N . PRO B 1 190 ? 95.69400 26.91300 -49.30300 1.000 35.83608 190 PRO B N 1
ATOM 6346 C CA . PRO B 1 190 ? 95.33500 26.44800 -50.65100 1.000 33.72147 190 PRO B CA 1
ATOM 6347 C C . PRO B 1 190 ? 95.38700 27.60200 -51.65000 1.000 32.36706 190 PRO B C 1
ATOM 6348 O O . PRO B 1 190 ? 95.27200 28.78100 -51.29200 1.000 31.98746 190 PRO B O 1
ATOM 6359 N N . PHE B 1 191 ? 95.57700 27.24200 -52.91900 1.000 29.67397 191 PHE B N 1
ATOM 6360 C CA . PHE B 1 191 ? 95.73700 28.21700 -53.99000 1.000 29.26197 191 PHE B CA 1
ATOM 6361 C C . PHE B 1 191 ? 95.28900 27.59800 -55.31800 1.000 31.48707 191 PHE B C 1
ATOM 6362 O O . PHE B 1 191 ? 94.81900 26.45100 -55.37300 1.000 28.77403 191 PHE B O 1
ATOM 6379 N N . ALA B 1 192 ? 95.38100 28.41400 -56.38400 1.000 26.59531 192 ALA B N 1
ATOM 6380 C CA . ALA B 1 192 ? 95.05200 28.06600 -57.76500 1.000 27.30035 192 ALA B CA 1
ATOM 6381 C C . ALA B 1 192 ? 93.54400 28.00100 -57.98700 1.000 27.29555 192 ALA B C 1
ATOM 6382 O O . ALA B 1 192 ? 92.95500 26.90800 -57.98200 1.000 25.23211 192 ALA B O 1
ATOM 6389 N N . PRO B 1 193 ? 92.90500 29.13800 -58.26600 1.000 24.76492 193 PRO B N 1
ATOM 6390 C CA . PRO B 1 193 ? 91.44600 29.13300 -58.42700 1.000 21.86016 193 PRO B CA 1
ATOM 6391 C C . PRO B 1 193 ? 91.06000 28.74800 -59.84200 1.000 24.61898 193 PRO B C 1
ATOM 6392 O O . PRO B 1 193 ? 91.73000 29.10100 -60.81700 1.000 23.56882 193 PRO B O 1
ATOM 6403 N N . ALA B 1 194 ? 89.98900 27.97100 -59.94300 1.000 22.74517 194 ALA B N 1
ATOM 6404 C CA . ALA B 1 194 ? 89.46800 27.54300 -61.22700 1.000 23.10009 194 ALA B CA 1
ATOM 6405 C C . ALA B 1 194 ? 88.09700 28.13600 -61.51100 1.000 22.21177 194 ALA B C 1
ATOM 6406 O O . ALA B 1 194 ? 87.42800 27.69900 -62.45100 1.000 24.75749 194 ALA B O 1
ATOM 6413 N N . SER B 1 195 ? 87.66800 29.13300 -60.73700 1.000 23.55436 195 SER B N 1
ATOM 6414 C CA . SER B 1 195 ? 86.28900 29.59700 -60.84400 1.000 22.33475 195 SER B CA 1
ATOM 6415 C C . SER B 1 195 ? 86.00800 30.23500 -62.19900 1.000 24.91118 195 SER B C 1
ATOM 6416 O O . SER B 1 195 ? 84.86800 30.18600 -62.67500 1.000 26.80372 195 SER B O 1
ATOM 6424 N N . THR B 1 196 ? 87.02000 30.83700 -62.83900 1.000 23.20081 196 THR B N 1
ATOM 6425 C CA . THR B 1 196 ? 86.78300 31.42100 -64.15500 1.000 22.69772 196 THR B CA 1
ATOM 6426 C C . THR B 1 196 ? 86.74500 30.36000 -65.24500 1.000 23.80164 196 THR B C 1
ATOM 6427 O O . THR B 1 196 ? 85.98000 30.46900 -66.21800 1.000 21.77312 196 THR B O 1
ATOM 6438 N N . VAL B 1 197 ? 87.59400 29.34700 -65.12400 1.000 22.47782 197 VAL B N 1
ATOM 6439 C CA . VAL B 1 197 ? 87.49800 28.20800 -66.02800 1.000 24.03756 197 VAL B CA 1
ATOM 6440 C C . VAL B 1 197 ? 86.07700 27.66700 -66.04000 1.000 23.90860 197 VAL B C 1
ATOM 6441 O O . VAL B 1 197 ? 85.48100 27.46400 -67.10600 1.000 19.43099 197 VAL B O 1
ATOM 6454 N N . VAL B 1 198 ? 85.51100 27.44800 -64.84200 1.000 22.85768 198 VAL B N 1
ATOM 6455 C CA . VAL B 1 198 ? 84.21400 26.78800 -64.72800 1.000 22.56843 198 VAL B CA 1
ATOM 6456 C C . VAL B 1 198 ? 83.09200 27.71900 -65.17300 1.000 22.93284 198 VAL B C 1
ATOM 6457 O O . VAL B 1 198 ? 82.20400 27.31400 -65.93300 1.000 24.51741 198 VAL B O 1
ATOM 6470 N N . THR B 1 199 ? 83.08600 28.96700 -64.69400 1.000 23.10044 199 THR B N 1
ATOM 6471 C CA . THR B 1 199 ? 81.96400 29.85300 -65.02000 1.000 21.97450 199 THR B CA 1
ATOM 6472 C C . THR B 1 199 ? 81.94500 30.21600 -66.50600 1.000 23.78087 199 THR B C 1
ATOM 6473 O O . THR B 1 199 ? 80.86900 30.33000 -67.12000 1.000 25.29903 199 THR B O 1
ATOM 6484 N N . ALA B 1 200 ? 83.11400 30.40500 -67.11400 1.000 22.58790 200 ALA B N 1
ATOM 6485 C CA . ALA B 1 200 ? 83.12300 30.62900 -68.55600 1.000 22.80655 200 ALA B CA 1
ATOM 6486 C C . ALA B 1 200 ? 82.50800 29.44300 -69.29600 1.000 25.34777 200 ALA B C 1
ATOM 6487 O O . ALA B 1 200 ? 81.69500 29.62100 -70.21400 1.000 23.99679 200 ALA B O 1
ATOM 6494 N N . ALA B 1 201 ? 82.87200 28.21600 -68.90700 1.000 25.91659 201 ALA B N 1
ATOM 6495 C CA . ALA B 1 201 ? 82.31500 27.04600 -69.58900 1.000 26.13431 201 ALA B CA 1
ATOM 6496 C C . ALA B 1 201 ? 80.81000 26.93300 -69.36200 1.000 24.51203 201 ALA B C 1
ATOM 6497 O O . ALA B 1 201 ? 80.06000 26.52800 -70.26200 1.000 23.76060 201 ALA B O 1
ATOM 6504 N N . LEU B 1 202 ? 80.35700 27.29000 -68.16200 1.000 25.30572 202 LEU B N 1
ATOM 6505 C CA . LEU B 1 202 ? 78.93500 27.26100 -67.86100 1.000 27.47382 202 LEU B CA 1
ATOM 6506 C C . LEU B 1 202 ? 78.18100 28.31900 -68.65900 1.000 23.55581 202 LEU B C 1
ATOM 6507 O O . LEU B 1 202 ? 77.08600 28.05700 -69.16200 1.000 23.97990 202 LEU B O 1
ATOM 6523 N N . MET B 1 203 ? 78.75600 29.50500 -68.83000 1.000 23.31210 203 MET B N 1
ATOM 6524 C CA . MET B 1 203 ? 78.05400 30.50900 -69.63700 1.000 27.44269 203 MET B CA 1
ATOM 6525 C C . MET B 1 203 ? 77.97200 30.08800 -71.11000 1.000 25.80423 203 MET B C 1
ATOM 6526 O O . MET B 1 203 ? 76.92900 30.25100 -71.75600 1.000 25.04849 203 MET B O 1
ATOM 6540 N N . GLN B 1 204 ? 79.05900 29.54000 -71.66100 1.000 23.66680 204 GLN B N 1
ATOM 6541 C CA . GLN B 1 204 ? 79.01100 29.10600 -73.05600 1.000 23.13879 204 GLN B CA 1
ATOM 6542 C C . GLN B 1 204 ? 77.98200 27.99400 -73.26300 1.000 24.19399 204 GLN B C 1
ATOM 6543 O O . GLN B 1 204 ? 77.37400 27.89900 -74.33700 1.000 25.70913 204 GLN B O 1
ATOM 6557 N N . ALA B 1 205 ? 77.81700 27.10900 -72.27400 1.000 24.08986 205 ALA B N 1
ATOM 6558 C CA . ALA B 1 205 ? 76.86400 26.01900 -72.42200 1.000 24.36055 205 ALA B CA 1
ATOM 6559 C C . ALA B 1 205 ? 75.44400 26.54800 -72.41800 1.000 26.56101 205 ALA B C 1
ATOM 6560 O O . ALA B 1 205 ? 74.59900 26.07800 -73.18200 1.000 25.80736 205 ALA B O 1
ATOM 6567 N N . VAL B 1 206 ? 75.17500 27.54800 -71.57800 1.000 23.72950 206 VAL B N 1
ATOM 6568 C CA . VAL B 1 206 ? 73.85900 28.16800 -71.55100 1.000 25.05228 206 VAL B CA 1
ATOM 6569 C C . VAL B 1 206 ? 73.56600 28.83400 -72.88900 1.000 26.48656 206 VAL B C 1
ATOM 6570 O O . VAL B 1 206 ? 72.51700 28.59700 -73.50600 1.000 26.62390 206 VAL B O 1
ATOM 6583 N N . THR B 1 207 ? 74.49500 29.66700 -73.37200 1.000 23.59411 207 THR B N 1
ATOM 6584 C CA . THR B 1 207 ? 74.18900 30.42700 -74.58300 1.000 27.27107 207 THR B CA 1
ATOM 6585 C C . THR B 1 207 ? 74.14600 29.51100 -75.80400 1.000 26.91146 207 THR B C 1
ATOM 6586 O O . THR B 1 207 ? 73.33600 29.72400 -76.70800 1.000 26.17307 207 THR B O 1
ATOM 6597 N N . ALA B 1 208 ? 75.02800 28.50800 -75.86300 1.000 25.91915 208 ALA B N 1
ATOM 6598 C CA . ALA B 1 208 ? 74.97200 27.54200 -76.95500 1.000 27.33236 208 ALA B CA 1
ATOM 6599 C C . ALA B 1 208 ? 73.62000 26.85000 -76.97900 1.000 26.48588 208 ALA B C 1
ATOM 6600 O O . ALA B 1 208 ? 73.04400 26.63100 -78.05300 1.000 26.75771 208 ALA B O 1
ATOM 6607 N N . THR B 1 209 ? 73.09300 26.52200 -75.79300 1.000 26.62083 209 THR B N 1
ATOM 6608 C CA . THR B 1 209 ? 71.76100 25.93400 -75.68200 1.000 29.33631 209 THR B CA 1
ATOM 6609 C C . THR B 1 209 ? 70.69200 26.88400 -76.22500 1.000 26.06629 209 THR B C 1
ATOM 6610 O O . THR B 1 209 ? 69.83900 26.48500 -77.02000 1.000 26.05091 209 THR B O 1
ATOM 6621 N N . ALA B 1 210 ? 70.72700 28.14900 -75.80700 1.000 25.21174 210 ALA B N 1
ATOM 6622 C CA . ALA B 1 210 ? 69.79300 29.13000 -76.33600 1.000 27.70908 210 ALA B CA 1
ATOM 6623 C C . ALA B 1 210 ? 69.81900 29.13800 -77.85800 1.000 26.18660 210 ALA B C 1
ATOM 6624 O O . ALA B 1 210 ? 68.77700 29.06300 -78.51100 1.000 27.75607 210 ALA B O 1
ATOM 6631 N N . ALA B 1 211 ? 71.00200 29.20700 -78.44900 1.000 25.22929 211 ALA B N 1
ATOM 6632 C CA . ALA B 1 211 ? 71.05600 29.23000 -79.90600 1.000 27.71988 211 ALA B CA 1
ATOM 6633 C C . ALA B 1 211 ? 70.41100 27.97700 -80.50600 1.000 28.68247 211 ALA B C 1
ATOM 6634 O O . ALA B 1 211 ? 69.56700 28.06500 -81.40700 1.000 28.61841 211 ALA B O 1
ATOM 6641 N N . ALA B 1 212 ? 70.81100 26.79800 -80.02200 1.000 28.35793 212 ALA B N 1
ATOM 6642 C CA . ALA B 1 212 ? 70.27300 25.54600 -80.54900 1.000 28.53810 212 ALA B CA 1
ATOM 6643 C C . ALA B 1 212 ? 68.75300 25.47900 -80.38000 1.000 32.23983 212 ALA B C 1
ATOM 6644 O O . ALA B 1 212 ? 68.03300 25.05800 -81.29600 1.000 30.90010 212 ALA B O 1
ATOM 6651 N N . THR B 1 213 ? 68.24100 25.91100 -79.23000 1.000 29.85187 213 THR B N 1
ATOM 6652 C CA . THR B 1 213 ? 66.79700 25.90800 -79.03100 1.000 29.42631 213 THR B CA 1
ATOM 6653 C C . THR B 1 213 ? 66.09400 26.79500 -80.05200 1.000 30.34338 213 THR B C 1
ATOM 6654 O O . THR B 1 213 ? 65.05100 26.41900 -80.59200 1.000 26.23781 213 THR B O 1
ATOM 6665 N N . LEU B 1 214 ? 66.63700 27.99200 -80.31200 1.000 28.56341 214 LEU B N 1
ATOM 6666 C CA . LEU B 1 214 ? 66.03900 28.86200 -81.31700 1.000 30.09348 214 LEU B CA 1
ATOM 6667 C C . LEU B 1 214 ? 66.02600 28.18800 -82.68500 1.000 30.33369 214 LEU B C 1
ATOM 6668 O O . LEU B 1 214 ? 65.03000 28.25600 -83.41600 1.000 29.93431 214 LEU B O 1
ATOM 6684 N N . ALA B 1 215 ? 67.12500 27.52400 -83.05000 1.000 30.91954 215 ALA B N 1
ATOM 6685 C CA . ALA B 1 215 ? 67.17000 26.84900 -84.34600 1.000 34.52866 215 ALA B CA 1
ATOM 6686 C C . ALA B 1 215 ? 66.10600 25.75900 -84.42600 1.000 33.34023 215 ALA B C 1
ATOM 6687 O O . ALA B 1 215 ? 65.45300 25.59000 -85.46500 1.000 31.41350 215 ALA B O 1
ATOM 6694 N N . ASP B 1 216 ? 65.91700 25.01400 -83.33000 1.000 31.16624 216 ASP B N 1
ATOM 6695 C CA . ASP B 1 216 ? 64.87900 23.99300 -83.29300 1.000 35.79199 216 ASP B CA 1
ATOM 6696 C C . ASP B 1 216 ? 63.50700 24.58700 -83.57800 1.000 35.71560 216 ASP B C 1
ATOM 6697 O O . ASP B 1 216 ? 62.65800 23.92800 -84.19300 1.000 35.07729 216 ASP B O 1
ATOM 6706 N N . ARG B 1 217 ? 63.27200 25.82200 -83.14500 1.000 33.58105 217 ARG B N 1
ATOM 6707 C CA . ARG B 1 217 ? 61.98400 26.47800 -83.31900 1.000 33.97657 217 ARG B CA 1
ATOM 6708 C C . ARG B 1 217 ? 61.85600 27.17100 -84.66100 1.000 35.14810 217 ARG B C 1
ATOM 6709 O O . ARG B 1 217 ? 60.89900 27.93000 -84.86200 1.000 33.90942 217 ARG B O 1
ATOM 6730 N N . GLY B 1 218 ? 62.81300 26.95800 -85.56500 1.000 35.82095 218 GLY B N 1
ATOM 6731 C CA . GLY B 1 218 ? 62.75500 27.58100 -86.87000 1.000 33.21038 218 GLY B CA 1
ATOM 6732 C C . GLY B 1 218 ? 63.12700 29.03300 -86.85000 1.000 31.12104 218 GLY B C 1
ATOM 6733 O O . GLY B 1 218 ? 62.80000 29.75800 -87.79000 1.000 34.09757 218 GLY B O 1
ATOM 6737 N N . ILE B 1 219 ? 63.79700 29.47000 -85.79100 1.000 30.32149 219 ILE B N 1
ATOM 6738 C CA . ILE B 1 219 ? 64.24900 30.83700 -85.59600 1.000 32.52228 219 ILE B CA 1
ATOM 6739 C C . ILE B 1 219 ? 65.76700 30.83300 -85.74400 1.000 32.76351 219 ILE B C 1
ATOM 6740 O O . ILE B 1 219 ? 66.48800 30.34400 -84.86300 1.000 32.20212 219 ILE B O 1
ATOM 6756 N N . GLU B 1 220 ? 66.25100 31.35400 -86.85800 1.000 33.63053 220 GLU B N 1
ATOM 6757 C CA . GLU B 1 220 ? 67.68200 31.49800 -87.06700 1.000 35.95611 220 GLU B CA 1
ATOM 6758 C C . GLU B 1 220 ? 68.32900 32.14500 -85.83800 1.000 33.18147 220 GLU B C 1
ATOM 6759 O O . GLU B 1 220 ? 68.00100 33.30100 -85.50300 1.000 29.64236 220 GLU B O 1
ATOM 6771 N N . PRO B 1 221 ? 69.19400 31.43000 -85.12200 1.000 33.09921 221 PRO B N 1
ATOM 6772 C CA . PRO B 1 221 ? 69.85400 32.03300 -83.96400 1.000 29.77356 221 PRO B CA 1
ATOM 6773 C C . PRO B 1 221 ? 70.75400 33.17000 -84.40300 1.000 29.95745 221 PRO B C 1
ATOM 6774 O O . PRO B 1 221 ? 71.55200 33.00800 -85.34200 1.000 34.23622 221 PRO B O 1
ATOM 6785 N N . PRO B 1 222 ? 70.59200 34.36800 -83.79900 1.000 29.11958 222 PRO B N 1
ATOM 6786 C CA . PRO B 1 222 ? 71.41300 35.54300 -84.21700 1.000 28.95264 222 PRO B CA 1
ATOM 6787 C C . PRO B 1 222 ? 72.82300 35.49200 -83.62800 1.000 31.27483 222 PRO B C 1
ATOM 6788 O O . PRO B 1 222 ? 73.24800 36.26300 -82.76600 1.000 27.38585 222 PRO B O 1
ATOM 6799 N N . LEU B 1 223 ? 73.59100 34.51800 -84.10100 1.000 29.17119 223 LEU B N 1
ATOM 6800 C CA . LEU B 1 223 ? 74.97800 34.35600 -83.71100 1.000 28.30959 223 LEU B CA 1
ATOM 6801 C C . LEU B 1 223 ? 75.87100 35.32900 -84.47400 1.000 30.42638 223 LEU B C 1
ATOM 6802 O O . LEU B 1 223 ? 75.58100 35.72000 -85.61200 1.000 32.08259 223 LEU B O 1
ATOM 6818 N N . LEU B 1 224 ? 76.93500 35.75300 -83.81000 1.000 27.86302 224 LEU B N 1
ATOM 6819 C CA . LEU B 1 224 ? 77.96700 36.56400 -84.42500 1.000 27.98644 224 LEU B CA 1
ATOM 6820 C C . LEU B 1 224 ? 78.91200 35.65700 -85.18300 1.000 28.20255 224 LEU B C 1
ATOM 6821 O O . LEU B 1 224 ? 79.20200 34.54500 -84.73700 1.000 30.39007 224 LEU B O 1
ATOM 6837 N N . ARG B 1 225 ? 79.40600 36.13500 -86.31600 1.000 33.92074 225 ARG B N 1
ATOM 6838 C CA . ARG B 1 225 ? 80.44700 35.43200 -87.05500 1.000 39.98515 225 ARG B CA 1
ATOM 6839 C C . ARG B 1 225 ? 81.72500 36.25300 -87.07300 1.000 39.26896 225 ARG B C 1
ATOM 6840 O O . ARG B 1 225 ? 81.70100 37.47700 -86.88900 1.000 32.82609 225 ARG B O 1
ATOM 6861 N N . SER B 1 226 ? 82.83600 35.54200 -87.32300 1.000 47.37909 226 SER B N 1
ATOM 6862 C CA . SER B 1 226 ? 84.13200 36.18300 -87.52200 1.000 49.73876 226 SER B CA 1
ATOM 6863 C C . SER B 1 226 ? 84.09600 37.06100 -88.76000 1.000 53.07731 226 SER B C 1
ATOM 6864 O O . SER B 1 226 ? 83.46400 36.72100 -89.76500 1.000 54.75289 226 SER B O 1
ATOM 6872 N N . GLY B 1 227 ? 84.79200 38.18800 -88.69000 1.000 59.28629 227 GLY B N 1
ATOM 6873 C CA . GLY B 1 227 ? 84.99400 38.98500 -89.88000 1.000 60.82812 227 GLY B CA 1
ATOM 6874 C C . GLY B 1 227 ? 86.00600 38.40800 -90.84100 1.000 67.91111 227 GLY B C 1
ATOM 6875 O O . GLY B 1 227 ? 86.18200 38.95900 -91.93300 1.000 71.08203 227 GLY B O 1
ATOM 6879 N N . ASN B 1 228 ? 86.68500 37.32000 -90.46500 1.000 73.51957 228 ASN B N 1
ATOM 6880 C CA . ASN B 1 228 ? 87.69500 36.71100 -91.32400 1.000 83.60983 228 ASN B CA 1
ATOM 6881 C C . ASN B 1 228 ? 87.15700 35.50900 -92.09800 1.000 79.44076 228 ASN B C 1
ATOM 6882 O O . ASN B 1 228 ? 87.94500 34.74000 -92.66100 1.000 81.82921 228 ASN B O 1
ATOM 6893 N N . VAL B 1 229 ? 85.83800 35.32500 -92.13000 1.000 69.89162 229 VAL B N 1
ATOM 6894 C CA . VAL B 1 229 ? 85.19200 34.34200 -92.99400 1.000 64.58088 229 VAL B CA 1
ATOM 6895 C C . VAL B 1 229 ? 84.36900 35.09300 -94.03000 1.000 57.04620 229 VAL B C 1
ATOM 6896 O O . VAL B 1 229 ? 83.71400 36.09200 -93.71000 1.000 55.08087 229 VAL B O 1
ATOM 6909 N N . ASP B 1 230 ? 84.40500 34.62000 -95.27200 1.000 51.99525 230 ASP B N 1
ATOM 6910 C CA . ASP B 1 230 ? 83.60700 35.23800 -96.32200 1.000 52.27987 230 ASP B CA 1
ATOM 6911 C C . ASP B 1 230 ? 82.14500 35.25800 -95.90600 1.000 48.36508 230 ASP B C 1
ATOM 6912 O O . ASP B 1 230 ? 81.60200 34.24900 -95.44800 1.000 40.38437 230 ASP B O 1
ATOM 6921 N N . GLY B 1 231 ? 81.51800 36.42500 -96.03300 1.000 42.53254 231 GLY B N 1
ATOM 6922 C CA . GLY B 1 231 ? 80.12800 36.58900 -95.68000 1.000 37.53236 231 GLY B CA 1
ATOM 6923 C C . GLY B 1 231 ? 79.85900 36.93200 -94.23200 1.000 34.84995 231 GLY B C 1
ATOM 6924 O O . GLY B 1 231 ? 78.70900 37.23900 -93.89200 1.000 31.21082 231 GLY B O 1
ATOM 6928 N N . GLY B 1 232 ? 80.88000 36.91300 -93.37500 1.000 33.57268 232 GLY B N 1
ATOM 6929 C CA . GLY B 1 232 ? 80.64600 37.17200 -91.96600 1.000 34.48097 232 GLY B CA 1
ATOM 6930 C C . GLY B 1 232 ? 80.17300 38.58600 -91.69200 1.000 32.21042 232 GLY B C 1
ATOM 6931 O O . GLY B 1 232 ? 79.27600 38.80400 -90.87500 1.000 30.49028 232 GLY B O 1
ATOM 6935 N N . HIS B 1 233 ? 80.76300 39.56600 -92.37100 1.000 33.14918 233 HIS B N 1
ATOM 6936 C CA . HIS B 1 233 ? 80.36000 40.95500 -92.18100 1.000 35.32989 233 HIS B CA 1
ATOM 6937 C C . HIS B 1 233 ? 78.95500 41.20600 -92.70800 1.000 34.48892 233 HIS B C 1
ATOM 6938 O O . HIS B 1 233 ? 78.17200 41.92500 -92.07800 1.000 35.76223 233 HIS B O 1
ATOM 6952 N N . GLU B 1 234 ? 78.60800 40.61900 -93.85000 1.000 35.28854 234 GLU B N 1
ATOM 6953 C CA . GLU B 1 234 ? 77.23300 40.72000 -94.33300 1.000 35.79853 234 GLU B CA 1
ATOM 6954 C C . GLU B 1 234 ? 76.26500 40.04600 -93.36300 1.000 32.14164 234 GLU B C 1
ATOM 6955 O O . GLU B 1 234 ? 75.21700 40.60100 -93.02600 1.000 33.44838 234 GLU B O 1
ATOM 6967 N N . TRP B 1 235 ? 76.60900 38.85100 -92.89100 1.000 30.64136 235 TRP B N 1
ATOM 6968 C CA . TRP B 1 235 ? 75.78300 38.17400 -91.89700 1.000 29.51974 235 TRP B CA 1
ATOM 6969 C C . TRP B 1 235 ? 75.58400 39.05100 -90.66900 1.000 33.11450 235 TRP B C 1
ATOM 6970 O O . TRP B 1 235 ? 74.45000 39.35800 -90.28300 1.000 32.80187 235 TRP B O 1
ATOM 6991 N N . ASN B 1 236 ? 76.69100 39.49300 -90.05700 1.000 29.04044 236 ASN B N 1
ATOM 6992 C CA . ASN B 1 236 ? 76.58400 40.33300 -88.86700 1.000 33.19998 236 ASN B CA 1
ATOM 6993 C C . ASN B 1 236 ? 75.79700 41.60300 -89.15100 1.000 32.60240 236 ASN B C 1
ATOM 6994 O O . ASN B 1 236 ? 75.06100 42.08300 -88.28000 1.000 32.11808 236 ASN B O 1
ATOM 7005 N N . ALA B 1 237 ? 75.92100 42.15800 -90.36300 1.000 31.43150 237 ALA B N 1
ATOM 7006 C CA . ALA B 1 237 ? 75.17700 43.37600 -90.68600 1.000 35.07888 237 ALA B CA 1
ATOM 7007 C C . ALA B 1 237 ? 73.67800 43.10300 -90.76500 1.000 34.87428 237 ALA B C 1
ATOM 7008 O O . ALA B 1 237 ? 72.86500 43.94600 -90.37200 1.000 35.81790 237 ALA B O 1
ATOM 7015 N N . ARG B 1 238 ? 73.29000 41.93500 -91.27100 1.000 35.36436 238 ARG B N 1
ATOM 7016 C CA . ARG B 1 238 ? 71.87000 41.60500 -91.35500 1.000 38.10034 238 ARG B CA 1
ATOM 7017 C C . ARG B 1 238 ? 71.29100 41.35600 -89.97300 1.000 41.57157 238 ARG B C 1
ATOM 7018 O O . ARG B 1 238 ? 70.16100 41.77000 -89.68200 1.000 38.36488 238 ARG B O 1
ATOM 7039 N N . VAL B 1 239 ? 72.06200 40.70300 -89.09900 1.000 37.18588 239 VAL B N 1
ATOM 7040 C CA . VAL B 1 239 ? 71.62400 40.53700 -87.72000 1.000 35.63844 239 VAL B CA 1
ATOM 7041 C C . VAL B 1 239 ? 71.48000 41.90100 -87.05500 1.000 36.21559 239 VAL B C 1
ATOM 7042 O O . VAL B 1 239 ? 70.46500 42.18800 -86.41600 1.000 37.59636 239 VAL B O 1
ATOM 7055 N N . LEU B 1 240 ? 72.48300 42.77200 -87.20500 1.000 35.37226 240 LEU B N 1
ATOM 7056 C CA . LEU B 1 240 ? 72.39000 44.08400 -86.56600 1.000 38.33356 240 LEU B CA 1
ATOM 7057 C C . LEU B 1 240 ? 71.17500 44.86500 -87.07100 1.000 38.46808 240 LEU B C 1
ATOM 7058 O O . LEU B 1 240 ? 70.47800 45.52100 -86.29000 1.000 39.28284 240 LEU B O 1
ATOM 7074 N N . GLU B 1 241 ? 70.87900 44.78700 -88.36200 1.000 38.42258 241 GLU B N 1
ATOM 7075 C CA . GLU B 1 241 ? 69.70400 45.48600 -88.87600 1.000 44.54280 241 GLU B CA 1
ATOM 7076 C C . GLU B 1 241 ? 68.40300 44.87600 -88.35300 1.000 42.20431 241 GLU B C 1
ATOM 7077 O O . GLU B 1 241 ? 67.39400 45.57700 -88.22200 1.000 40.74250 241 GLU B O 1
ATOM 7089 N N . GLN B 1 242 ? 68.40300 43.58800 -88.04300 1.000 38.14589 242 GLN B N 1
ATOM 7090 C CA . GLN B 1 242 ? 67.18800 42.95400 -87.55400 1.000 40.61704 242 GLN B CA 1
ATOM 7091 C C . GLN B 1 242 ? 67.01600 43.11500 -86.04900 1.000 38.25093 242 GLN B C 1
ATOM 7092 O O . GLN B 1 242 ? 65.87900 43.20100 -85.57400 1.000 32.34109 242 GLN B O 1
ATOM 7106 N N . TYR B 1 243 ? 68.11900 43.17000 -85.29200 1.000 38.59143 243 TYR B N 1
ATOM 7107 C CA . TYR B 1 243 ? 68.06900 43.18000 -83.83100 1.000 37.37060 243 TYR B CA 1
ATOM 7108 C C . TYR B 1 243 ? 68.76900 44.39200 -83.21800 1.000 32.06686 243 TYR B C 1
ATOM 7109 O O . TYR B 1 243 ? 69.09700 44.35500 -82.03800 1.000 31.06659 243 TYR B O 1
ATOM 7127 N N . GLY B 1 244 ? 69.00200 45.45800 -83.99500 1.000 37.02038 244 GLY B N 1
ATOM 7128 C CA . GLY B 1 244 ? 69.78100 46.58700 -83.50600 1.000 29.21301 244 GLY B CA 1
ATOM 7129 C C . GLY B 1 244 ? 69.20700 47.23100 -82.26200 1.000 32.97735 244 GLY B C 1
ATOM 7130 O O . GLY B 1 244 ? 69.94500 47.63300 -81.36500 1.000 32.02307 244 GLY B O 1
ATOM 7134 N N . GLU B 1 245 ? 67.88700 47.36700 -82.20100 1.000 36.20596 245 GLU B N 1
ATOM 7135 C CA . GLU B 1 245 ? 67.25200 48.00700 -81.05900 1.000 35.07492 245 GLU B CA 1
ATOM 7136 C C . GLU B 1 245 ? 67.51600 47.28800 -79.75400 1.000 32.37856 245 GLU B C 1
ATOM 7137 O O . GLU B 1 245 ? 67.28400 47.87300 -78.68700 1.000 31.70466 245 GLU B O 1
ATOM 7149 N N . ARG B 1 246 ? 67.99600 46.04900 -79.81200 1.000 30.15248 246 ARG B N 1
ATOM 7150 C CA . ARG B 1 246 ? 68.29600 45.26400 -78.62700 1.000 30.10348 246 ARG B CA 1
ATOM 7151 C C . ARG B 1 246 ? 69.77600 44.95900 -78.47400 1.000 30.17474 246 ARG B C 1
ATOM 7152 O O . ARG B 1 246 ? 70.13200 44.10800 -77.65200 1.000 27.42343 246 ARG B O 1
ATOM 7173 N N . ILE B 1 247 ? 70.63800 45.66200 -79.21600 1.000 31.50020 247 ILE B N 1
ATOM 7174 C CA . ILE B 1 247 ? 72.09200 45.51900 -79.15200 1.000 30.15172 247 ILE B CA 1
ATOM 7175 C C . ILE B 1 247 ? 72.66700 46.86200 -78.71700 1.000 31.45216 247 ILE B C 1
ATOM 7176 O O . ILE B 1 247 ? 72.44700 47.88600 -79.38300 1.000 31.82271 247 ILE B O 1
ATOM 7192 N N . PHE B 1 248 ? 73.38400 46.86700 -77.59300 1.000 26.75180 248 PHE B N 1
ATOM 7193 C CA . PHE B 1 248 ? 73.82700 48.12000 -76.99500 1.000 31.18682 248 PHE B CA 1
ATOM 7194 C C . PHE B 1 248 ? 75.33800 48.31000 -76.94400 1.000 30.99294 248 PHE B C 1
ATOM 7195 O O . PHE B 1 248 ? 75.78600 49.40700 -76.61300 1.000 32.05472 248 PHE B O 1
ATOM 7212 N N . TYR B 1 249 ? 76.13000 47.32200 -77.33900 1.000 29.46388 249 TYR B N 1
ATOM 7213 C CA . TYR B 1 249 ? 77.56700 47.49800 -77.46400 1.000 30.55498 249 TYR B CA 1
ATOM 7214 C C . TYR B 1 249 ? 77.97000 48.13700 -78.79100 1.000 30.64448 249 TYR B C 1
ATOM 7215 O O . TYR B 1 249 ? 79.15500 48.44500 -78.96500 1.000 28.66746 249 TYR B O 1
ATOM 7233 N N . ARG B 1 250 ? 77.02700 48.37300 -79.70400 1.000 31.90055 250 ARG B N 1
ATOM 7234 C CA . ARG B 1 250 ? 77.31800 49.13300 -80.91100 1.000 34.89550 250 ARG B CA 1
ATOM 7235 C C . ARG B 1 250 ? 76.00800 49.59900 -81.51600 1.000 34.67923 250 ARG B C 1
ATOM 7236 O O . ARG B 1 250 ? 74.93400 49.15200 -81.10700 1.000 33.00548 250 ARG B O 1
ATOM 7257 N N . ARG B 1 251 ? 76.12200 50.45600 -82.54000 1.000 34.77150 251 ARG B N 1
ATOM 7258 C CA . ARG B 1 251 ? 74.96700 51.08000 -83.16300 1.000 34.49129 251 ARG B CA 1
ATOM 7259 C C . ARG B 1 251 ? 74.92800 50.98300 -84.68400 1.000 36.29555 251 ARG B C 1
ATOM 7260 O O . ARG B 1 251 ? 75.91100 50.63400 -85.32400 1.000 39.79255 251 ARG B O 1
#

InterPro domains:
  IPR001347 SIS domain [PF13580] (9-146)
  IPR001347 SIS domain [PS51464] (36-220)
  IPR022951 Uncharacterised protein family UPF0309 [MF_01240] (6-250)
  IPR035472 RpiR-like, SIS domain [cd05013] (27-179)
  IPR046348 SIS domain superfamily [SSF53697] (9-209)
  IPR050099 SIS family GmhA and DiaA subfamilies [PTHR30390] (4-232)

Nearest PDB structures (foldsee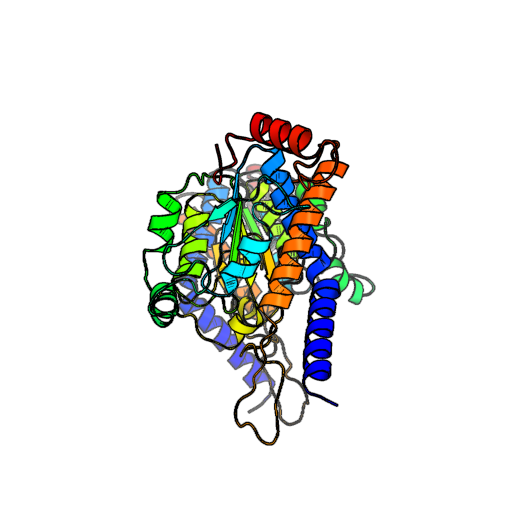k):
  3cvj-assembly2_D  TM=9.581E-01  e=1.145E-21  Halalkalibacterium halodurans C-125
  2x3y-assembly2_H  TM=6.673E-01  e=4.236E-07  Burkholderia pseudomallei K96243
  2x3y-assembly1_C  TM=6.553E-01  e=4.494E-07  Burkholderia pseudomallei K96243
  4u6n-assembly1_A  TM=7.105E-01  e=4.027E-06  Escherichia coli K-12
  3trj-assembly1_D  TM=6.872E-01  e=2.362E-06  Francisella tularensis subsp. tularensis